Protein AF-A0A176W2P4-F1 (afdb_monomer_lite)

InterPro domains:
  IPR004299 Membrane bound O-acyl transferase, MBOAT [PF03062] (161-282)
  IPR004299 Membrane bound O-acyl transferase, MBOAT [PF03062] (295-412)
  IPR051085 Membrane-bound O-acyltransferase [PTHR13285] (292-461)

Organism: NCBI:txid1480154

Structure (mmCIF, N/CA/C/O backbone):
data_AF-A0A176W2P4-F1
#
_entry.id   AF-A0A176W2P4-F1
#
loop_
_atom_site.group_PDB
_atom_site.id
_atom_site.type_symbol
_atom_site.label_atom_id
_atom_site.label_alt_id
_atom_site.label_comp_id
_atom_site.label_asym_id
_atom_site.label_entity_id
_atom_site.label_seq_id
_atom_site.pdbx_PDB_ins_code
_atom_site.Cartn_x
_atom_site.Cartn_y
_atom_site.Cartn_z
_atom_site.occupancy
_atom_site.B_iso_or_equiv
_atom_site.auth_seq_id
_atom_site.auth_comp_id
_atom_site.auth_asym_id
_atom_site.auth_atom_id
_atom_site.pdbx_PDB_model_num
ATOM 1 N N . MET A 1 1 ? 26.921 15.532 41.189 1.00 35.12 1 MET A N 1
ATOM 2 C CA . MET A 1 1 ? 28.239 15.003 40.763 1.00 35.12 1 MET A CA 1
ATOM 3 C C . MET A 1 1 ? 28.063 13.540 40.382 1.00 35.12 1 MET A C 1
ATOM 5 O O . MET A 1 1 ? 27.242 12.893 41.013 1.00 35.12 1 MET A O 1
ATOM 9 N N . ALA A 1 2 ? 28.799 13.075 39.365 1.00 27.41 2 ALA A N 1
ATOM 10 C CA . ALA A 1 2 ? 28.605 11.855 38.557 1.00 27.41 2 ALA A CA 1
ATOM 11 C C . ALA A 1 2 ? 27.660 12.013 37.341 1.00 27.41 2 ALA A C 1
ATOM 13 O O . ALA A 1 2 ? 26.643 11.342 37.205 1.00 27.41 2 ALA A O 1
ATOM 14 N N . SER A 1 3 ? 28.038 12.923 36.438 1.00 23.81 3 SER A N 1
ATOM 15 C CA . SER A 1 3 ? 27.604 12.970 35.038 1.00 23.81 3 SER A CA 1
ATOM 16 C C . SER A 1 3 ? 28.217 11.798 34.262 1.00 23.81 3 SER A C 1
ATOM 18 O O . SER A 1 3 ? 29.439 11.726 34.112 1.00 23.81 3 SER A O 1
ATOM 20 N N . SER A 1 4 ? 27.386 10.884 33.767 1.00 24.31 4 SER A N 1
ATOM 21 C CA . SER A 1 4 ? 27.789 9.911 32.750 1.00 24.31 4 SER A CA 1
ATOM 22 C C . SER A 1 4 ? 27.979 10.636 31.408 1.00 24.31 4 SER A C 1
ATOM 24 O O . SER A 1 4 ? 27.216 11.554 31.100 1.00 24.31 4 SER A O 1
ATOM 26 N N . PRO A 1 5 ? 29.009 10.300 30.612 1.00 26.23 5 PRO A N 1
ATOM 27 C CA . PRO A 1 5 ? 29.251 10.992 29.359 1.00 26.23 5 PRO A CA 1
ATOM 28 C C . PRO A 1 5 ? 28.197 10.550 28.345 1.00 26.23 5 PRO A C 1
ATOM 30 O O . PRO A 1 5 ? 28.137 9.378 27.968 1.00 26.23 5 PRO A O 1
ATOM 33 N N . GLU A 1 6 ? 27.381 11.497 27.882 1.00 25.22 6 GLU A N 1
ATOM 34 C CA . GLU A 1 6 ? 26.641 11.358 26.634 1.00 25.22 6 GLU A CA 1
ATOM 35 C C . GLU A 1 6 ? 27.649 11.026 25.530 1.00 25.22 6 GLU A C 1
ATOM 37 O O . GLU A 1 6 ? 28.357 11.888 25.003 1.00 25.22 6 GLU A O 1
ATOM 42 N N . SER A 1 7 ? 27.748 9.744 25.176 1.00 24.14 7 SER A N 1
ATOM 43 C CA . SER A 1 7 ? 28.395 9.350 23.939 1.00 24.14 7 SER A CA 1
ATOM 44 C C . SER A 1 7 ? 27.537 9.920 22.816 1.00 24.14 7 SER A C 1
ATOM 46 O O . SER A 1 7 ? 26.504 9.351 22.457 1.00 24.14 7 SER A O 1
ATOM 48 N N . SER A 1 8 ? 27.950 11.071 22.297 1.00 25.27 8 SER A N 1
ATOM 49 C CA . SER A 1 8 ? 27.458 11.646 21.056 1.00 25.27 8 SER A CA 1
ATOM 50 C C . SER A 1 8 ? 27.672 10.625 19.939 1.00 25.27 8 SER A C 1
ATOM 52 O O . SER A 1 8 ? 28.699 10.580 19.261 1.00 25.27 8 SER A O 1
ATOM 54 N N . VAL A 1 9 ? 26.688 9.746 19.750 1.00 27.91 9 VAL A N 1
ATOM 55 C CA . VAL A 1 9 ? 26.593 8.913 18.559 1.00 27.91 9 VAL A CA 1
ATOM 56 C C . VAL A 1 9 ? 26.354 9.890 17.418 1.00 27.91 9 VAL A C 1
ATOM 58 O O . VAL A 1 9 ? 25.218 10.261 17.125 1.00 27.91 9 VAL A O 1
ATOM 61 N N . LYS A 1 10 ? 27.446 10.357 16.798 1.00 26.05 10 LYS A N 1
ATOM 62 C CA . LYS A 1 10 ? 27.410 11.029 15.502 1.00 26.05 10 LYS A CA 1
ATOM 63 C C . LYS A 1 10 ? 26.541 10.158 14.602 1.00 26.05 10 LYS A C 1
ATOM 65 O O . LYS A 1 10 ? 26.932 9.046 14.240 1.00 26.05 10 LYS A O 1
ATOM 70 N N . LYS A 1 11 ? 25.332 10.640 14.289 1.00 25.70 11 LYS A N 1
ATOM 71 C CA . LYS A 1 11 ? 24.493 10.053 13.241 1.00 25.70 11 LYS A CA 1
ATOM 72 C C . LYS A 1 11 ? 25.398 9.891 12.019 1.00 25.70 11 LYS A C 1
ATOM 74 O O . LYS A 1 11 ? 26.124 10.837 11.714 1.00 25.70 11 LYS A O 1
ATOM 79 N N . PRO A 1 12 ? 25.407 8.731 11.345 1.00 25.88 12 PRO A N 1
ATOM 80 C CA . PRO A 1 12 ? 26.245 8.551 10.175 1.00 25.88 12 PRO A CA 1
ATOM 81 C C . PRO A 1 12 ? 25.775 9.553 9.122 1.00 25.88 12 PRO A C 1
ATOM 83 O O . PRO A 1 12 ? 24.742 9.362 8.480 1.00 25.88 12 PRO A O 1
ATOM 86 N N . THR A 1 13 ? 26.511 10.652 8.985 1.00 32.31 13 THR A N 1
ATOM 87 C CA . THR A 1 13 ? 26.477 11.500 7.806 1.00 32.31 13 THR A CA 1
ATOM 88 C C . THR A 1 13 ? 26.921 10.600 6.668 1.00 32.31 13 THR A C 1
ATOM 90 O O . THR A 1 13 ? 28.104 10.289 6.540 1.00 32.31 13 THR A O 1
ATOM 93 N N . ILE A 1 14 ? 25.950 10.098 5.898 1.00 38.62 14 ILE A N 1
ATOM 94 C CA . ILE A 1 14 ? 26.234 9.547 4.574 1.00 38.62 14 ILE A CA 1
ATOM 95 C C . ILE A 1 14 ? 27.033 10.631 3.871 1.00 38.62 14 ILE A C 1
ATOM 97 O O . ILE A 1 14 ? 26.607 11.789 3.881 1.00 38.62 14 ILE A O 1
ATOM 101 N N . GLY A 1 15 ? 28.233 10.267 3.418 1.00 36.72 15 GLY A N 1
ATOM 102 C CA . GLY A 1 15 ? 29.214 11.218 2.935 1.00 36.72 15 GLY A CA 1
ATOM 103 C C . GLY A 1 15 ? 28.552 12.186 1.972 1.00 36.72 15 GLY A C 1
ATOM 104 O O . GLY A 1 15 ? 27.951 11.773 0.984 1.00 36.72 15 GLY A O 1
ATOM 105 N N . SER A 1 16 ? 28.654 13.478 2.270 1.00 40.56 16 SER A N 1
ATOM 106 C CA . SER A 1 16 ? 28.601 14.499 1.240 1.00 40.56 16 SER A CA 1
ATOM 107 C C . SER A 1 16 ? 29.731 14.164 0.275 1.00 40.56 16 SER A C 1
ATOM 109 O O . SER A 1 16 ? 30.881 14.532 0.520 1.00 40.56 16 SER A O 1
ATOM 111 N N . GLY A 1 17 ? 29.420 13.354 -0.738 1.00 39.75 17 GLY A N 1
ATOM 112 C CA . GLY A 1 17 ? 30.364 12.967 -1.766 1.00 39.75 17 GLY A CA 1
ATOM 113 C C . GLY A 1 17 ? 31.026 14.230 -2.286 1.00 39.75 17 GLY A C 1
ATOM 114 O O . GLY A 1 17 ? 30.353 15.179 -2.689 1.00 39.75 17 GLY A O 1
ATOM 115 N N . THR A 1 18 ? 32.347 14.247 -2.207 1.00 39.72 18 THR A N 1
ATOM 116 C CA . THR A 1 18 ? 33.260 15.318 -2.602 1.00 39.72 18 THR A CA 1
ATOM 117 C C . THR A 1 18 ? 33.323 15.479 -4.125 1.00 39.72 18 THR A C 1
ATOM 119 O O . THR A 1 18 ? 34.397 15.611 -4.702 1.00 39.72 18 THR A O 1
ATOM 122 N N . GLY A 1 19 ? 32.175 15.456 -4.803 1.00 46.03 19 GLY A N 1
ATOM 123 C CA . GLY A 1 19 ? 32.038 15.996 -6.147 1.00 46.03 19 GLY A CA 1
ATOM 124 C C . GLY A 1 19 ? 31.841 17.501 -6.024 1.00 46.03 19 GLY A C 1
ATOM 125 O O . GLY A 1 19 ? 31.004 17.947 -5.236 1.00 46.03 19 GLY A O 1
ATOM 126 N N . SER A 1 20 ? 32.611 18.299 -6.769 1.00 51.91 20 SER A N 1
ATOM 127 C CA . SER A 1 20 ? 32.372 19.745 -6.835 1.00 51.91 20 SER A CA 1
ATOM 128 C C . SER A 1 20 ? 30.880 19.993 -7.109 1.00 51.91 20 SER A C 1
ATOM 130 O O . SER A 1 20 ? 30.246 19.243 -7.856 1.00 51.91 20 SER A O 1
ATOM 132 N N . GLY A 1 21 ? 30.284 21.027 -6.504 1.00 65.06 21 GLY A N 1
ATOM 133 C CA . GLY A 1 21 ? 28.847 21.308 -6.658 1.00 65.06 21 GLY A CA 1
ATOM 134 C C . GLY A 1 21 ? 28.387 21.443 -8.120 1.00 65.06 21 GLY A C 1
ATOM 135 O O . GLY A 1 21 ? 27.195 21.355 -8.399 1.00 65.06 21 GLY A O 1
ATOM 136 N N . VAL A 1 22 ? 29.332 21.613 -9.049 1.00 69.38 22 VAL A N 1
ATOM 137 C CA . VAL A 1 22 ? 29.141 21.587 -10.500 1.00 69.38 22 VAL A CA 1
ATOM 138 C C . VAL A 1 22 ? 28.851 20.173 -11.012 1.00 69.38 22 VAL A C 1
ATOM 140 O O . VAL A 1 22 ? 27.825 19.981 -11.656 1.00 69.38 22 VAL A O 1
ATOM 143 N N . TRP A 1 23 ? 29.672 19.169 -10.681 1.00 70.81 23 TRP A N 1
ATOM 144 C CA . TRP A 1 23 ? 29.472 17.783 -11.135 1.00 70.81 23 TRP A CA 1
ATOM 145 C C . TRP A 1 23 ? 28.126 17.217 -10.695 1.00 70.81 23 TRP A C 1
ATOM 147 O O . TRP A 1 23 ? 27.410 16.627 -11.498 1.00 70.81 23 TRP A O 1
ATOM 157 N N . ARG A 1 24 ? 27.724 17.501 -9.454 1.00 78.25 24 ARG A N 1
ATOM 158 C CA . ARG A 1 24 ? 26.421 17.076 -8.930 1.00 78.25 24 ARG A CA 1
ATOM 159 C C . ARG A 1 24 ? 25.246 17.726 -9.669 1.00 78.25 24 ARG A C 1
ATOM 161 O O . ARG A 1 24 ? 24.223 17.085 -9.875 1.00 78.25 24 ARG A O 1
ATOM 168 N N . LYS A 1 25 ? 25.375 18.995 -10.077 1.00 82.44 25 LYS A N 1
ATOM 169 C CA . LYS A 1 25 ? 24.354 19.691 -10.880 1.00 82.44 25 LYS A CA 1
ATOM 170 C C . LYS A 1 25 ? 24.280 19.144 -12.302 1.00 82.44 25 LYS A C 1
ATOM 172 O O . LYS A 1 25 ? 23.176 18.987 -12.818 1.00 82.44 25 LYS A O 1
ATOM 177 N N . VAL A 1 26 ? 25.427 18.841 -12.913 1.00 85.31 26 VAL A N 1
ATOM 178 C CA . VAL A 1 26 ? 25.499 18.233 -14.250 1.00 85.31 26 VAL A CA 1
ATOM 179 C C . VAL A 1 26 ? 24.845 16.856 -14.228 1.00 85.31 26 VAL A C 1
ATOM 181 O O . VAL A 1 26 ? 23.947 16.593 -15.018 1.00 85.31 26 VAL A O 1
ATOM 184 N N . GLU A 1 27 ? 25.217 16.016 -13.267 1.00 86.62 27 GLU A N 1
ATOM 185 C CA . GLU A 1 27 ? 24.633 14.691 -13.080 1.00 86.62 27 GLU A CA 1
ATOM 186 C C . GLU A 1 27 ? 23.117 14.755 -12.869 1.00 86.62 27 GLU A C 1
ATOM 188 O O . GLU A 1 27 ? 22.366 14.073 -13.561 1.00 86.62 27 GLU A O 1
ATOM 193 N N . LEU A 1 28 ? 22.645 15.624 -11.970 1.00 86.69 28 LEU A N 1
ATOM 194 C CA . LEU A 1 28 ? 21.216 15.784 -11.709 1.00 86.69 28 LEU A CA 1
ATOM 195 C C . LEU A 1 28 ? 20.455 16.257 -12.955 1.00 86.69 28 LEU A C 1
ATOM 197 O O . LEU A 1 28 ? 19.360 15.768 -13.226 1.00 86.69 28 LEU A O 1
ATOM 201 N N . THR A 1 29 ? 21.051 17.165 -13.733 1.00 89.00 29 THR A N 1
ATOM 202 C CA . THR A 1 29 ? 20.499 17.604 -15.022 1.00 89.00 29 THR A CA 1
ATOM 203 C C . THR A 1 29 ? 20.369 16.423 -15.976 1.00 89.00 29 THR A C 1
ATOM 205 O O . THR A 1 29 ? 19.282 16.190 -16.486 1.00 89.00 29 THR A O 1
ATOM 208 N N . VAL A 1 30 ? 21.425 15.621 -16.150 1.00 90.12 30 VAL A N 1
ATOM 209 C CA . VAL A 1 30 ? 21.400 14.434 -17.021 1.00 90.12 30 VAL A CA 1
ATOM 210 C C . VAL A 1 30 ? 20.327 13.436 -16.577 1.00 90.12 30 VAL A C 1
ATOM 212 O O . VAL A 1 30 ? 19.571 12.943 -17.412 1.00 90.12 30 VAL A O 1
ATOM 215 N N . LEU A 1 31 ? 20.210 13.170 -15.272 1.00 90.12 31 LEU A N 1
ATOM 216 C CA . LEU A 1 31 ? 19.208 12.248 -14.729 1.00 90.12 31 LEU A CA 1
ATOM 217 C C . LEU A 1 31 ? 17.778 12.746 -14.972 1.00 90.12 31 LEU A C 1
ATOM 219 O O . LEU A 1 31 ? 16.931 11.968 -15.409 1.00 90.12 31 LEU A O 1
ATOM 223 N N . PHE A 1 32 ? 17.497 14.030 -14.725 1.00 89.69 32 PHE A N 1
ATOM 224 C CA . PHE A 1 32 ? 16.170 14.599 -14.975 1.00 89.69 32 PHE A CA 1
ATOM 225 C C . PHE A 1 32 ? 15.856 14.733 -16.463 1.00 89.69 32 PHE A C 1
ATOM 227 O O . PHE A 1 32 ? 14.714 14.498 -16.849 1.00 89.69 32 PHE A O 1
ATOM 234 N N . THR A 1 33 ? 16.843 15.049 -17.303 1.00 91.44 33 THR A N 1
ATOM 235 C CA . THR A 1 33 ? 16.679 15.038 -18.760 1.00 91.44 33 THR A CA 1
ATOM 236 C C . THR A 1 33 ? 16.341 13.632 -19.240 1.00 91.44 33 THR A C 1
ATOM 238 O O . THR A 1 33 ? 15.350 13.468 -19.945 1.00 91.44 33 THR A O 1
ATOM 241 N N . TYR A 1 34 ? 17.076 12.605 -18.797 1.00 91.69 34 TYR A N 1
ATOM 242 C CA . TYR A 1 34 ? 16.745 11.214 -19.110 1.00 91.69 34 TYR A CA 1
ATOM 243 C C . TYR A 1 34 ? 15.337 10.852 -18.629 1.00 91.69 34 TYR A C 1
ATOM 245 O O . TYR A 1 34 ? 14.550 10.327 -19.410 1.00 91.69 34 TYR A O 1
ATOM 253 N N . ALA A 1 35 ? 14.989 11.157 -17.374 1.00 87.12 35 ALA A N 1
ATOM 254 C CA . ALA A 1 35 ? 13.671 10.850 -16.821 1.00 87.12 35 ALA A CA 1
ATOM 255 C C . ALA A 1 35 ? 12.543 11.562 -17.587 1.00 87.12 35 ALA A C 1
ATOM 257 O O . ALA A 1 35 ? 11.514 10.950 -17.863 1.00 87.12 35 ALA A O 1
ATOM 258 N N . GLY A 1 36 ? 12.748 12.822 -17.980 1.00 88.12 36 GLY A N 1
ATOM 259 C CA . GLY A 1 36 ? 11.816 13.588 -18.805 1.00 88.12 36 GLY A CA 1
ATOM 260 C C . GLY A 1 36 ? 11.653 12.997 -20.205 1.00 88.12 36 GLY A C 1
ATOM 261 O O . GLY A 1 36 ? 10.527 12.768 -20.641 1.00 88.12 36 GLY A O 1
ATOM 262 N N . CYS A 1 37 ? 12.757 12.676 -20.887 1.00 90.94 37 CYS A N 1
ATOM 263 C CA . CYS A 1 37 ? 12.735 12.012 -22.193 1.00 90.94 37 CYS A CA 1
ATOM 264 C C . CYS A 1 37 ? 12.074 10.630 -22.121 1.00 90.94 37 CYS A C 1
ATOM 266 O O . CYS A 1 37 ? 11.277 10.279 -22.991 1.00 90.94 37 CYS A O 1
ATOM 268 N N . PHE A 1 38 ? 12.367 9.858 -21.074 1.00 87.06 38 PHE A N 1
ATOM 269 C CA . PHE A 1 38 ? 11.763 8.555 -20.825 1.00 87.06 38 PHE A CA 1
ATOM 270 C C . PHE A 1 38 ? 10.252 8.686 -20.612 1.00 87.06 38 PHE A C 1
ATOM 272 O O . PHE A 1 38 ? 9.490 8.042 -21.324 1.00 87.06 38 PHE A O 1
ATOM 279 N N . LEU A 1 39 ? 9.802 9.570 -19.715 1.00 85.75 39 LEU A N 1
ATOM 280 C CA . LEU A 1 39 ? 8.375 9.814 -19.473 1.00 85.75 39 LEU A CA 1
ATOM 281 C C . LEU A 1 39 ? 7.652 10.295 -20.736 1.00 85.75 39 LEU A C 1
ATOM 283 O O . LEU A 1 39 ? 6.567 9.803 -21.037 1.00 85.75 39 LEU A O 1
ATOM 287 N N . ALA A 1 40 ? 8.257 11.201 -21.506 1.00 88.94 40 ALA A N 1
ATOM 288 C CA . ALA A 1 40 ? 7.701 11.653 -22.778 1.00 88.94 40 ALA A CA 1
ATOM 289 C C . ALA A 1 40 ? 7.574 10.498 -23.784 1.00 88.94 40 ALA A C 1
ATOM 291 O O . ALA A 1 40 ? 6.535 10.356 -24.425 1.00 88.94 40 ALA A O 1
ATOM 292 N N . THR A 1 41 ? 8.589 9.634 -23.874 1.00 88.38 41 THR A N 1
ATOM 293 C CA . THR A 1 41 ? 8.575 8.444 -24.741 1.00 88.38 41 THR A CA 1
ATOM 294 C C . THR A 1 41 ? 7.487 7.462 -24.313 1.00 88.38 41 THR A C 1
ATOM 296 O O . THR A 1 41 ? 6.711 7.008 -25.152 1.00 88.38 41 THR A O 1
ATOM 299 N N . VAL A 1 42 ? 7.390 7.173 -23.011 1.00 85.94 42 VAL A N 1
ATOM 300 C CA . VAL A 1 42 ? 6.358 6.310 -22.419 1.00 85.94 42 VAL A CA 1
ATOM 301 C C . VAL A 1 42 ? 4.975 6.851 -22.760 1.00 85.94 42 VAL A C 1
ATOM 303 O O . VAL A 1 42 ? 4.162 6.111 -23.309 1.00 85.94 42 VAL A O 1
ATOM 306 N N . LEU A 1 43 ? 4.708 8.134 -22.504 1.00 87.44 43 LEU A N 1
ATOM 307 C CA . LEU A 1 43 ? 3.409 8.751 -22.774 1.00 87.44 43 LEU A CA 1
ATOM 308 C C . LEU A 1 43 ? 3.083 8.757 -24.269 1.00 87.44 43 LEU A C 1
ATOM 310 O O . LEU A 1 43 ? 2.003 8.320 -24.659 1.00 87.44 43 LEU A O 1
ATOM 314 N N . PHE A 1 44 ? 4.016 9.193 -25.117 1.00 90.31 44 PHE A N 1
ATOM 315 C CA . PHE A 1 44 ? 3.805 9.249 -26.562 1.00 90.31 44 PHE A CA 1
ATOM 316 C C . PHE A 1 44 ? 3.517 7.863 -27.143 1.00 90.31 44 PHE A C 1
ATOM 318 O O . PHE A 1 44 ? 2.540 7.675 -27.869 1.00 90.31 44 PHE A O 1
ATOM 325 N N . LYS A 1 45 ? 4.322 6.864 -26.769 1.00 88.31 45 LYS A N 1
ATOM 326 C CA . LYS A 1 45 ? 4.147 5.491 -27.239 1.00 88.31 45 LYS A CA 1
ATOM 327 C C . LYS A 1 45 ? 2.854 4.875 -26.702 1.00 88.31 45 LYS A C 1
ATOM 329 O O . LYS A 1 45 ? 2.141 4.237 -27.470 1.00 88.31 45 LYS A O 1
ATOM 334 N N . SER A 1 46 ? 2.503 5.130 -25.439 1.00 88.19 46 SER A N 1
ATOM 335 C CA . SER A 1 46 ? 1.234 4.682 -24.838 1.00 88.19 46 SER A CA 1
ATOM 336 C C . SER A 1 46 ? 0.023 5.239 -25.580 1.00 88.19 46 SER A C 1
ATOM 338 O O . SER A 1 46 ? -0.895 4.489 -25.912 1.00 88.19 46 SER A O 1
ATOM 340 N N . MET A 1 47 ? 0.035 6.539 -25.885 1.00 90.00 47 MET A N 1
ATOM 341 C CA . MET A 1 47 ? -1.033 7.199 -26.638 1.00 90.00 47 MET A CA 1
ATOM 342 C C . MET A 1 47 ? -1.107 6.701 -28.081 1.00 90.00 47 MET A C 1
ATOM 344 O O . MET A 1 47 ? -2.205 6.495 -28.600 1.00 90.00 47 MET A O 1
ATOM 348 N N . SER A 1 48 ? 0.045 6.472 -28.720 1.00 90.44 48 SER A N 1
ATOM 349 C CA . SER A 1 48 ? 0.122 5.916 -30.073 1.00 90.44 48 SER A CA 1
ATOM 350 C C . SER A 1 48 ? -0.496 4.521 -30.133 1.00 90.44 48 SER A C 1
ATOM 352 O O . SER A 1 48 ? -1.371 4.291 -30.961 1.00 90.44 48 SER A O 1
ATOM 354 N N . VAL A 1 49 ? -0.095 3.615 -29.233 1.00 88.50 49 VAL A N 1
ATOM 355 C CA . VAL A 1 49 ? -0.645 2.251 -29.160 1.00 88.50 49 VAL A CA 1
ATOM 356 C C . VAL A 1 49 ? -2.143 2.306 -28.857 1.00 88.50 49 VAL A C 1
ATOM 358 O O . VAL A 1 49 ? -2.940 1.681 -29.547 1.00 88.50 49 VAL A O 1
ATOM 361 N N . SER A 1 50 ? -2.556 3.114 -27.881 1.00 89.12 50 SER A N 1
ATOM 362 C CA . SER A 1 50 ? -3.973 3.246 -27.514 1.00 89.12 50 SER A CA 1
ATOM 363 C C . SER A 1 50 ? -4.829 3.750 -28.680 1.00 89.12 50 SER A C 1
ATOM 365 O O . SER A 1 50 ? -5.919 3.238 -28.910 1.00 89.12 50 SER A O 1
ATOM 367 N N . THR A 1 51 ? -4.326 4.714 -29.454 1.00 88.50 51 THR A N 1
ATOM 368 C CA . THR A 1 51 ? -5.030 5.265 -30.624 1.00 88.50 51 THR A CA 1
ATOM 369 C C . THR A 1 51 ? -5.063 4.275 -31.790 1.00 88.50 51 THR A C 1
ATOM 371 O O . THR A 1 51 ? -6.077 4.165 -32.474 1.00 88.50 51 THR A O 1
ATOM 374 N N . GLU A 1 52 ? -3.991 3.510 -31.999 1.00 88.06 52 GLU A N 1
ATOM 375 C CA . GLU A 1 52 ? -3.948 2.463 -33.022 1.00 88.06 52 GLU A CA 1
ATOM 376 C C . GLU A 1 52 ? -4.996 1.374 -32.756 1.00 88.06 52 GLU A C 1
ATOM 378 O O . GLU A 1 52 ? -5.731 0.980 -33.665 1.00 88.06 52 GLU A O 1
ATOM 383 N N . TYR A 1 53 ? -5.099 0.912 -31.508 1.00 85.88 53 TYR A N 1
ATOM 384 C CA . TYR A 1 53 ? -6.052 -0.131 -31.126 1.00 85.88 53 TYR A CA 1
ATOM 385 C C . TYR A 1 53 ? -7.493 0.375 -30.964 1.00 85.88 53 TYR A C 1
ATOM 387 O O . TYR A 1 53 ? -8.422 -0.420 -31.077 1.00 85.88 53 TYR A O 1
ATOM 395 N N . ASP A 1 54 ? -7.703 1.677 -30.768 1.00 83.88 54 ASP A N 1
ATOM 396 C CA . ASP A 1 54 ? -9.040 2.287 -30.801 1.00 83.88 54 ASP A CA 1
ATOM 397 C C . ASP A 1 54 ? -9.562 2.534 -32.222 1.00 83.88 54 ASP A C 1
ATOM 399 O O . ASP A 1 54 ? -10.770 2.684 -32.422 1.00 83.88 54 ASP A O 1
ATOM 403 N N . SER A 1 55 ? -8.677 2.532 -33.227 1.00 82.44 55 SER A N 1
ATOM 404 C CA . SER A 1 55 ? -9.079 2.644 -34.629 1.00 82.44 55 SER A CA 1
ATOM 405 C C . SER A 1 55 ? -10.107 1.568 -34.999 1.00 82.44 55 SER A C 1
ATOM 407 O O . SER A 1 55 ? -10.031 0.429 -34.540 1.00 82.44 55 SER A O 1
ATOM 409 N N . VAL A 1 56 ? -11.062 1.908 -35.870 1.00 72.69 56 VAL A N 1
ATOM 410 C CA . VAL A 1 56 ? -12.219 1.053 -36.218 1.00 72.69 56 VAL A CA 1
ATOM 411 C C . VAL A 1 56 ? -11.812 -0.375 -36.604 1.00 72.69 56 VAL A C 1
ATOM 413 O O . VAL A 1 56 ? -12.494 -1.328 -36.240 1.00 72.69 56 VAL A O 1
ATOM 416 N N . SER A 1 57 ? -10.666 -0.536 -37.270 1.00 66.12 57 SER A N 1
ATOM 417 C CA . SER A 1 57 ? -10.133 -1.844 -37.676 1.00 66.12 57 SER A CA 1
ATOM 418 C C . SER A 1 57 ? -9.761 -2.775 -36.509 1.00 66.12 57 SER A C 1
ATOM 420 O O . SER A 1 57 ? -9.840 -3.994 -36.649 1.00 66.12 57 SER A O 1
ATOM 422 N N . LYS A 1 58 ? -9.372 -2.216 -35.356 1.00 73.62 58 LYS A N 1
ATOM 423 C CA . LYS A 1 58 ? -8.911 -2.942 -34.160 1.00 73.62 58 LYS A CA 1
ATOM 424 C C . LYS A 1 58 ? -9.792 -2.703 -32.931 1.00 73.62 58 LYS A C 1
ATOM 426 O O . LYS A 1 58 ? -9.583 -3.352 -31.912 1.00 73.62 58 LYS A O 1
ATOM 431 N N . ALA A 1 59 ? -10.821 -1.861 -33.034 1.00 67.19 59 ALA A N 1
ATOM 432 C CA . ALA A 1 59 ? -11.694 -1.480 -31.923 1.00 67.19 59 ALA A CA 1
ATOM 433 C C . ALA A 1 59 ? -12.375 -2.674 -31.225 1.00 67.19 59 ALA A C 1
ATOM 435 O O . ALA A 1 59 ? -12.643 -2.610 -30.029 1.00 67.19 59 ALA A O 1
ATOM 436 N N . GLY A 1 60 ? -12.623 -3.777 -31.943 1.00 75.12 60 GLY A N 1
ATOM 437 C CA . GLY A 1 60 ? -13.167 -5.013 -31.365 1.00 75.12 60 GLY A CA 1
ATOM 438 C C . GLY A 1 60 ? -12.180 -5.808 -30.498 1.00 75.12 60 GLY A C 1
ATOM 439 O O . GLY A 1 60 ? -12.577 -6.791 -29.882 1.00 75.12 60 GLY A O 1
ATOM 440 N N . TRP A 1 61 ? -10.901 -5.421 -30.459 1.00 81.31 61 TRP A N 1
ATOM 441 C CA . TRP A 1 61 ? -9.855 -6.121 -29.707 1.00 81.31 61 TRP A CA 1
ATOM 442 C C . TRP A 1 61 ? -9.691 -5.589 -28.283 1.00 81.31 61 TRP A C 1
ATOM 444 O O . TRP A 1 61 ? -8.976 -6.207 -27.503 1.00 81.31 61 TRP A O 1
ATOM 454 N N . LEU A 1 62 ? -10.306 -4.450 -27.946 1.00 85.62 62 LEU A N 1
ATOM 455 C CA . LEU A 1 62 ? -10.196 -3.817 -26.634 1.00 85.62 62 LEU A CA 1
ATOM 456 C C . LEU A 1 62 ? -11.497 -3.973 -25.843 1.00 85.62 62 LEU A C 1
ATOM 458 O O . LEU A 1 62 ? -12.548 -3.453 -26.215 1.00 85.62 62 LEU A O 1
ATOM 462 N N . TRP A 1 63 ? -11.419 -4.675 -24.719 1.00 84.19 63 TRP A N 1
ATOM 463 C CA . TRP A 1 63 ? -12.521 -4.863 -23.786 1.00 84.19 63 TRP A CA 1
ATOM 464 C C . TRP A 1 63 ? -12.562 -3.749 -22.737 1.00 84.19 63 TRP A C 1
ATOM 466 O O . TRP A 1 63 ? -11.526 -3.212 -22.359 1.00 84.19 63 TRP A O 1
ATOM 476 N N . GLY A 1 64 ? -13.753 -3.404 -22.240 1.00 84.75 64 GLY A N 1
ATOM 477 C CA . GLY A 1 64 ? -13.917 -2.479 -21.107 1.00 84.75 64 GLY A CA 1
ATOM 478 C C . GLY A 1 64 ? -13.853 -0.978 -21.430 1.00 84.75 64 GLY A C 1
ATOM 479 O O . GLY A 1 64 ? -14.047 -0.162 -20.524 1.00 84.75 64 GLY A O 1
ATOM 480 N N . LEU A 1 65 ? -13.666 -0.600 -22.699 1.00 89.25 65 LEU A N 1
ATOM 481 C CA . LEU A 1 65 ? -13.773 0.792 -23.146 1.00 89.25 65 LEU A CA 1
ATOM 482 C C . LEU A 1 65 ? -15.236 1.256 -23.186 1.00 89.25 65 LEU A C 1
ATOM 484 O O . LEU A 1 65 ? -16.120 0.539 -23.657 1.00 89.25 65 LEU A O 1
ATOM 488 N N . LYS A 1 66 ? -15.494 2.483 -22.728 1.00 88.62 66 LYS A N 1
ATOM 489 C CA . LYS A 1 66 ? -16.812 3.136 -22.820 1.00 88.62 66 LYS A CA 1
ATOM 490 C C . LYS A 1 66 ? -16.690 4.535 -23.403 1.00 88.62 66 LYS A C 1
ATOM 492 O O . LYS A 1 66 ? -15.601 5.100 -23.424 1.00 88.62 66 LYS A O 1
ATOM 497 N N . GLN A 1 67 ? -17.809 5.103 -23.851 1.00 90.12 67 GLN A N 1
ATOM 498 C CA . GLN A 1 67 ? -17.827 6.484 -24.319 1.00 90.12 67 GLN A CA 1
ATOM 499 C C . GLN A 1 67 ? -17.426 7.429 -23.179 1.00 90.12 67 GLN A C 1
ATOM 501 O O . GLN A 1 67 ? -18.059 7.436 -22.121 1.00 90.12 67 GLN A O 1
ATOM 506 N N . GLY A 1 68 ? -16.343 8.175 -23.396 1.00 87.88 68 GLY A N 1
ATOM 507 C CA . GLY A 1 68 ? -15.837 9.184 -22.477 1.00 87.88 68 GLY A CA 1
ATOM 508 C C . GLY A 1 68 ? -16.390 10.570 -22.798 1.00 87.88 68 GLY A C 1
ATOM 509 O O . GLY A 1 68 ? -17.109 10.769 -23.780 1.00 87.88 68 GLY A O 1
ATOM 510 N N . TRP A 1 69 ? -16.048 11.535 -21.949 1.00 88.81 69 TRP A N 1
ATOM 511 C CA . TRP A 1 69 ? -16.506 12.925 -22.058 1.00 88.81 69 TRP A CA 1
ATOM 512 C C . TRP A 1 69 ? -15.396 13.879 -22.522 1.00 88.81 69 TRP A C 1
ATOM 514 O O . TRP A 1 69 ? -15.678 15.004 -22.928 1.00 88.81 69 TRP A O 1
ATOM 524 N N . ILE A 1 70 ? -14.133 13.438 -22.502 1.00 89.62 70 ILE A N 1
ATOM 525 C CA . ILE A 1 70 ? -12.989 14.240 -22.944 1.00 89.62 70 ILE A CA 1
ATOM 526 C C . ILE A 1 70 ? -12.768 14.032 -24.444 1.00 89.62 70 ILE A C 1
ATOM 528 O O . ILE A 1 70 ? -12.441 12.931 -24.883 1.00 89.62 70 ILE A O 1
ATOM 532 N N . MET A 1 71 ? -12.905 15.107 -25.229 1.00 85.88 71 MET A N 1
ATOM 533 C CA . MET A 1 71 ? -12.564 15.155 -26.665 1.00 85.88 71 MET A CA 1
ATOM 534 C C . MET A 1 71 ? -13.188 14.020 -27.503 1.00 85.88 71 MET A C 1
ATOM 536 O O . MET A 1 71 ? -12.561 13.526 -28.437 1.00 85.88 71 MET A O 1
ATOM 540 N N . ASN A 1 72 ? -14.398 13.569 -27.150 1.00 83.94 72 ASN A N 1
ATOM 541 C CA . ASN A 1 72 ? -15.080 12.412 -27.753 1.00 83.94 72 ASN A CA 1
ATOM 542 C C . ASN A 1 72 ? -14.272 11.098 -27.751 1.00 83.94 72 ASN A C 1
ATOM 544 O O . ASN A 1 72 ? -14.643 10.153 -28.449 1.00 83.94 72 ASN A O 1
ATOM 548 N N . ARG A 1 73 ? -13.197 11.002 -26.959 1.00 87.31 73 ARG A N 1
ATOM 549 C CA . ARG A 1 73 ? -12.420 9.770 -26.805 1.00 87.31 73 ARG A CA 1
ATOM 550 C C . ARG A 1 73 ? -13.143 8.793 -25.889 1.00 87.31 73 ARG A C 1
ATOM 552 O O . ARG A 1 73 ? -13.867 9.188 -24.972 1.00 87.31 73 ARG A O 1
ATOM 559 N N . LYS A 1 74 ? -12.895 7.502 -26.098 1.00 90.62 74 LYS A N 1
ATOM 560 C CA . LYS A 1 74 ? -13.297 6.472 -25.139 1.00 90.62 74 LYS A CA 1
ATOM 561 C C . LYS A 1 74 ? -12.449 6.563 -23.874 1.00 90.62 74 LYS A C 1
ATOM 563 O O . LYS A 1 74 ? -11.303 7.011 -23.916 1.00 90.62 74 LYS A O 1
ATOM 568 N N . VAL A 1 75 ? -13.020 6.109 -22.767 1.00 90.88 75 VAL A N 1
ATOM 569 C CA . VAL A 1 75 ? -12.361 5.985 -21.467 1.00 90.88 75 VAL A CA 1
ATOM 570 C C . VAL A 1 75 ? -12.146 4.511 -21.131 1.00 90.88 75 VAL A C 1
ATOM 572 O O . VAL A 1 75 ? -13.049 3.686 -21.305 1.00 90.88 75 VAL A O 1
ATOM 575 N N . ASP A 1 76 ? -10.951 4.182 -20.644 1.00 90.19 76 ASP A N 1
ATOM 576 C CA . ASP A 1 76 ? -10.625 2.860 -20.116 1.00 90.19 76 ASP A CA 1
ATOM 577 C C . ASP A 1 76 ? -11.199 2.691 -18.707 1.00 90.19 76 ASP A C 1
ATOM 579 O O . ASP A 1 76 ? -10.690 3.229 -17.723 1.00 90.19 76 ASP A O 1
ATOM 583 N N . LEU A 1 77 ? -12.285 1.923 -18.624 1.00 88.50 77 LEU A N 1
ATOM 584 C CA . LEU A 1 77 ? -12.926 1.528 -17.374 1.00 88.50 77 LEU A CA 1
ATOM 585 C C . LEU A 1 77 ? -12.796 0.021 -17.145 1.00 88.50 77 LEU A C 1
ATOM 587 O O . LEU A 1 77 ? -13.657 -0.574 -16.498 1.00 88.50 77 LEU A O 1
ATOM 591 N N . SER A 1 78 ? -11.765 -0.613 -17.704 1.00 87.19 78 SER A N 1
ATOM 592 C CA . SER A 1 78 ? -11.571 -2.064 -17.616 1.00 87.19 78 SER A CA 1
ATOM 593 C C . SER A 1 78 ? -11.190 -2.499 -16.201 1.00 87.19 78 SER A C 1
ATOM 595 O O . SER A 1 78 ? -11.645 -3.549 -15.747 1.00 87.19 78 SER A O 1
ATOM 597 N N . ASP A 1 79 ? -10.439 -1.661 -15.477 1.00 85.19 79 ASP A N 1
ATOM 598 C CA . ASP A 1 79 ? -10.138 -1.876 -14.062 1.00 85.19 79 ASP A CA 1
ATOM 599 C C . ASP A 1 79 ? -11.395 -1.705 -13.195 1.00 85.19 79 ASP A C 1
ATOM 601 O O . ASP A 1 79 ? -12.039 -0.651 -13.169 1.00 85.19 79 ASP A O 1
ATOM 605 N N . SER A 1 80 ? -11.761 -2.768 -12.479 1.00 82.12 80 SER A N 1
ATOM 606 C CA . SER A 1 80 ? -12.983 -2.802 -11.677 1.00 82.12 80 SER A CA 1
ATOM 607 C C . SER A 1 80 ? -12.888 -1.916 -10.436 1.00 82.12 80 SER A C 1
ATOM 609 O O . SER A 1 80 ? -13.903 -1.344 -10.035 1.00 82.12 80 SER A O 1
ATOM 611 N N . GLN A 1 81 ? -11.694 -1.762 -9.853 1.00 80.88 81 GLN A N 1
ATOM 612 C CA . GLN A 1 81 ? -11.485 -0.960 -8.647 1.00 80.88 81 GLN A CA 1
ATOM 613 C C . GLN A 1 81 ? -11.682 0.527 -8.945 1.00 80.88 81 GLN A C 1
ATOM 615 O O . GLN A 1 81 ? -12.516 1.175 -8.310 1.00 80.88 81 GLN A O 1
ATOM 620 N N . TRP A 1 82 ? -10.990 1.046 -9.959 1.00 82.88 82 TRP A N 1
ATOM 621 C CA . TRP A 1 82 ? -11.125 2.414 -10.443 1.00 82.88 82 TRP A CA 1
ATOM 622 C C . TRP A 1 82 ? -12.546 2.702 -10.912 1.00 82.88 82 TRP A C 1
ATOM 624 O O . TRP A 1 82 ? -13.139 3.693 -10.486 1.00 82.88 82 TRP A O 1
ATOM 634 N N . ARG A 1 83 ? -13.131 1.819 -11.734 1.00 86.88 83 ARG A N 1
ATOM 635 C CA . ARG A 1 83 ? -14.499 1.991 -12.241 1.00 86.88 83 ARG A CA 1
ATOM 636 C C . ARG A 1 83 ? -15.510 2.123 -11.102 1.00 86.88 83 ARG A C 1
ATOM 638 O O . ARG A 1 83 ? -16.306 3.060 -11.123 1.00 86.88 83 ARG A O 1
ATOM 645 N N . ASN A 1 84 ? -15.461 1.223 -10.117 1.00 85.25 84 ASN A N 1
ATOM 646 C CA . ASN A 1 84 ? -16.376 1.235 -8.974 1.00 85.25 84 ASN A CA 1
ATOM 647 C C . ASN A 1 84 ? -16.134 2.434 -8.052 1.00 85.25 84 ASN A C 1
ATOM 649 O O . ASN A 1 84 ? -17.091 3.034 -7.566 1.00 85.25 84 ASN A O 1
ATOM 653 N N . PHE A 1 85 ? -14.876 2.802 -7.805 1.00 83.12 85 PHE A N 1
ATOM 654 C CA . PHE A 1 85 ? -14.545 3.978 -7.005 1.00 83.12 85 PHE A CA 1
ATOM 655 C C . PHE A 1 85 ? -15.067 5.256 -7.669 1.00 83.12 85 PHE A C 1
ATOM 657 O O . PHE A 1 85 ? -15.824 6.007 -7.058 1.00 83.12 85 PHE A O 1
ATOM 664 N N . ARG A 1 86 ? -14.734 5.461 -8.948 1.00 85.56 86 ARG A N 1
ATOM 665 C CA . ARG A 1 86 ? -15.129 6.630 -9.739 1.00 85.56 86 ARG A CA 1
ATOM 666 C C . ARG A 1 86 ? -16.647 6.773 -9.837 1.00 85.56 86 ARG A C 1
ATOM 668 O O . ARG A 1 86 ? -17.156 7.877 -9.667 1.00 85.56 86 ARG A O 1
ATOM 675 N N . SER A 1 87 ? -17.380 5.689 -10.112 1.00 86.44 87 SER A N 1
ATOM 676 C CA . SER A 1 87 ? -18.843 5.743 -10.259 1.00 86.44 87 SER A CA 1
ATOM 677 C C . SER A 1 87 ? -19.558 6.081 -8.953 1.00 86.44 87 SER A C 1
ATOM 679 O O . SER A 1 87 ? -20.578 6.763 -8.972 1.00 86.44 87 SER A O 1
ATOM 681 N N . ASN A 1 88 ? -19.021 5.617 -7.823 1.00 85.38 88 ASN A N 1
ATOM 682 C CA . ASN A 1 88 ? -19.611 5.839 -6.505 1.00 85.38 88 ASN A CA 1
ATOM 683 C C . ASN A 1 88 ? -19.062 7.084 -5.803 1.00 85.38 88 ASN A C 1
ATOM 685 O O . ASN A 1 88 ? -19.537 7.421 -4.722 1.00 85.38 88 ASN A O 1
ATOM 689 N N . LEU A 1 89 ? -18.092 7.782 -6.396 1.00 85.06 89 LEU A N 1
ATOM 690 C CA . LEU A 1 89 ? -17.406 8.906 -5.769 1.00 85.06 89 LEU A CA 1
ATOM 691 C C . LEU A 1 89 ? -18.349 10.028 -5.298 1.00 85.06 89 LEU A C 1
ATOM 693 O O . LEU A 1 89 ? -18.165 10.473 -4.167 1.00 85.06 89 LEU A O 1
ATOM 697 N N . PRO A 1 90 ? -19.373 10.466 -6.065 1.00 84.62 90 PRO A N 1
ATOM 698 C CA . PRO A 1 90 ? -20.296 11.498 -5.587 1.00 84.62 90 PRO A CA 1
ATOM 699 C C . PRO A 1 90 ? -21.077 11.047 -4.350 1.00 84.62 90 PRO A C 1
ATOM 701 O O . PRO A 1 90 ? -21.169 11.779 -3.367 1.00 84.62 90 PRO A O 1
ATOM 704 N N . VAL A 1 91 ? -21.584 9.811 -4.372 1.00 84.00 91 VAL A N 1
ATOM 705 C CA . VAL A 1 91 ? -22.322 9.227 -3.245 1.00 84.00 91 VAL A CA 1
ATOM 706 C C . VAL A 1 91 ? -21.401 9.078 -2.038 1.00 84.00 91 VAL A C 1
ATOM 708 O O . VAL A 1 91 ? -21.763 9.485 -0.940 1.00 84.00 91 VAL A O 1
ATOM 711 N N . LEU A 1 92 ? -20.186 8.563 -2.236 1.00 79.69 92 LEU A N 1
ATOM 712 C CA . LEU A 1 92 ? -19.198 8.398 -1.175 1.00 79.69 92 LEU A CA 1
ATOM 713 C C . LEU A 1 92 ? -18.787 9.746 -0.570 1.00 79.69 92 LEU A C 1
ATOM 715 O O . LEU A 1 92 ? -18.670 9.842 0.646 1.00 79.69 92 LEU A O 1
ATOM 719 N N . ALA A 1 93 ? -18.611 10.786 -1.388 1.00 80.50 93 ALA A N 1
ATOM 720 C CA . ALA A 1 93 ? -18.275 12.130 -0.926 1.00 80.50 93 ALA A CA 1
ATOM 721 C C . ALA A 1 93 ? -19.397 12.733 -0.073 1.00 80.50 93 ALA A C 1
ATOM 723 O O . ALA A 1 93 ? -19.121 13.265 1.001 1.00 80.50 93 ALA A O 1
ATOM 724 N N . VAL A 1 94 ? -20.656 12.596 -0.503 1.00 84.31 94 VAL A N 1
ATOM 725 C CA . VAL A 1 94 ? -21.817 13.039 0.282 1.00 84.31 94 VAL A CA 1
ATOM 726 C C . VAL A 1 94 ? -21.909 12.249 1.583 1.00 84.31 94 VAL A C 1
ATOM 728 O O . VAL A 1 94 ? -21.955 12.847 2.650 1.00 84.31 94 VAL A O 1
ATOM 731 N N . VAL A 1 95 ? -21.860 10.916 1.523 1.00 81.75 95 VAL A N 1
ATOM 732 C CA . VAL A 1 95 ? -21.977 10.061 2.712 1.00 81.75 95 VAL A CA 1
ATOM 733 C C . VAL A 1 95 ? -20.850 10.341 3.704 1.00 81.75 95 VAL A C 1
ATOM 735 O O . VAL A 1 95 ? -21.132 10.542 4.879 1.00 81.75 95 VAL A O 1
ATOM 738 N N . MET A 1 96 ? -19.589 10.411 3.265 1.00 79.25 96 MET A N 1
ATOM 739 C CA . MET A 1 96 ? -18.449 10.697 4.148 1.00 79.25 96 MET A CA 1
ATOM 740 C C . MET A 1 96 ? -18.472 12.139 4.671 1.00 79.25 96 MET A C 1
ATOM 742 O O . MET A 1 96 ? -18.169 12.374 5.842 1.00 79.25 96 MET A O 1
ATOM 746 N N . GLY A 1 97 ? -18.878 13.103 3.841 1.00 80.19 97 GLY A N 1
ATOM 747 C CA . GLY A 1 97 ? -19.060 14.497 4.244 1.00 80.19 97 GLY A CA 1
ATOM 748 C C . GLY A 1 97 ? -20.143 14.645 5.312 1.00 80.19 97 GLY A C 1
ATOM 749 O O . GLY A 1 97 ? -19.902 15.232 6.362 1.00 80.19 97 GLY A O 1
ATOM 750 N N . SER A 1 98 ? -21.310 14.033 5.111 1.00 80.94 98 SER A N 1
ATOM 751 C CA . SER A 1 98 ? -22.388 14.002 6.102 1.00 80.94 98 SER A CA 1
ATOM 752 C C . SER A 1 98 ? -21.979 13.243 7.368 1.00 80.94 98 SER A C 1
ATOM 754 O O . SER A 1 98 ? -22.198 13.739 8.469 1.00 80.94 98 SER A O 1
ATOM 756 N N . PHE A 1 99 ? -21.336 12.080 7.233 1.00 79.25 99 PHE A N 1
ATOM 757 C CA . PHE A 1 99 ? -20.849 11.263 8.352 1.00 79.25 99 PHE A CA 1
ATOM 758 C C . PHE A 1 99 ? -19.876 12.046 9.246 1.00 79.25 99 PHE A C 1
ATOM 760 O O . PHE A 1 99 ? -19.990 12.020 10.473 1.00 79.25 99 PHE A O 1
ATOM 767 N N . THR A 1 100 ? -18.944 12.789 8.643 1.00 78.75 100 THR A N 1
ATOM 768 C CA . THR A 1 100 ? -17.975 13.619 9.374 1.00 78.75 100 THR A CA 1
ATOM 769 C C . THR A 1 100 ? -18.607 14.880 9.959 1.00 78.75 100 THR A C 1
ATOM 771 O O . THR A 1 100 ? -18.378 15.165 11.134 1.00 78.75 100 THR A O 1
ATOM 774 N N . ALA A 1 101 ? -19.448 15.591 9.201 1.00 80.75 101 ALA A N 1
ATOM 775 C CA . ALA A 1 101 ? -20.128 16.798 9.667 1.00 80.75 101 ALA A CA 1
ATOM 776 C C . ALA A 1 101 ? -21.057 16.510 10.855 1.00 80.75 101 ALA A C 1
ATOM 778 O O . ALA A 1 101 ? -20.963 17.177 11.884 1.00 80.75 101 ALA A O 1
ATOM 779 N N . VAL A 1 102 ? -21.901 15.476 10.761 1.00 83.44 102 VAL A N 1
ATOM 780 C CA . VAL A 1 102 ? -22.798 15.069 11.856 1.00 83.44 102 VAL A CA 1
ATOM 781 C C . VAL A 1 102 ? -21.987 14.666 13.087 1.00 83.44 102 VAL A C 1
ATOM 783 O O . VAL A 1 102 ? -22.299 15.104 14.193 1.00 83.44 102 VAL A O 1
ATOM 786 N N . GLY A 1 103 ? -20.904 13.901 12.907 1.00 80.31 103 GLY A N 1
ATOM 787 C CA . GLY A 1 103 ? -20.018 13.528 14.008 1.00 80.31 103 GLY A CA 1
ATOM 788 C C . GLY A 1 103 ? -19.360 14.731 14.692 1.00 80.31 103 GLY A C 1
ATOM 789 O O . GLY A 1 103 ? -19.270 14.763 15.917 1.00 80.31 103 GLY A O 1
ATOM 790 N N . GLN A 1 104 ? -18.936 15.742 13.928 1.00 81.06 104 GLN A N 1
ATOM 791 C CA . GLN A 1 104 ? -18.339 16.966 14.470 1.00 81.06 104 GLN A CA 1
ATOM 792 C C . GLN A 1 104 ? -19.362 17.846 15.194 1.00 81.06 104 GLN A C 1
ATOM 794 O O . GLN A 1 104 ? -19.074 18.301 16.300 1.00 81.06 104 GLN A O 1
ATOM 799 N N . ILE A 1 105 ? -20.545 18.050 14.605 1.00 84.19 105 ILE A N 1
ATOM 800 C CA . ILE A 1 105 ? -21.629 18.849 15.195 1.00 84.19 105 ILE A CA 1
ATOM 801 C C . ILE A 1 105 ? -22.093 18.213 16.505 1.00 84.19 105 ILE A C 1
ATOM 803 O O . ILE A 1 105 ? -22.106 18.869 17.538 1.00 84.19 105 ILE A O 1
ATOM 807 N N . LEU A 1 106 ? -22.403 16.915 16.513 1.00 82.00 106 LEU A N 1
ATOM 808 C CA . LEU A 1 106 ? -22.858 16.249 17.736 1.00 82.00 106 LEU A CA 1
ATOM 809 C C . LEU A 1 106 ? -21.782 16.254 18.823 1.00 82.00 106 LEU A C 1
ATOM 811 O O . LEU A 1 106 ? -22.086 16.462 19.999 1.00 82.00 106 LEU A O 1
ATOM 815 N N . ARG A 1 107 ? -20.514 16.068 18.443 1.00 82.06 107 ARG A N 1
ATOM 816 C CA . ARG A 1 107 ? -19.406 16.125 19.395 1.00 82.06 107 ARG A CA 1
ATOM 817 C C . ARG A 1 107 ? -19.231 17.521 19.990 1.00 82.06 107 ARG A C 1
ATOM 819 O O . ARG A 1 107 ? -18.966 17.609 21.186 1.00 82.06 107 ARG A O 1
ATOM 826 N N . SER A 1 108 ? -19.375 18.585 19.199 1.00 82.50 108 SER A N 1
ATOM 827 C CA . SER A 1 108 ? -19.249 19.962 19.689 1.00 82.50 108 SER A CA 1
ATOM 828 C C . SER A 1 108 ? -20.455 20.389 20.529 1.00 82.50 108 SER A C 1
ATOM 830 O O . SER A 1 108 ? -20.266 20.986 21.586 1.00 82.50 108 SER A O 1
ATOM 832 N N . THR A 1 109 ? -21.673 20.020 20.124 1.00 87.50 109 THR A N 1
ATOM 833 C CA . THR A 1 109 ? -22.913 20.363 20.834 1.00 87.50 109 THR A CA 1
ATOM 834 C C . THR A 1 109 ? -23.041 19.636 22.172 1.00 87.50 109 THR A C 1
ATOM 836 O O . THR A 1 109 ? -23.372 20.262 23.174 1.00 87.50 109 THR A O 1
ATOM 839 N N . PHE A 1 110 ? -22.760 18.330 22.216 1.00 86.25 110 PHE A N 1
ATOM 840 C CA . PHE A 1 110 ? -22.976 17.503 23.413 1.00 86.25 110 PHE A CA 1
ATOM 841 C C . PHE A 1 110 ? -21.693 17.187 24.194 1.00 86.25 110 PHE A C 1
ATOM 843 O O . PHE A 1 110 ? -21.735 16.416 25.151 1.00 86.25 110 PHE A O 1
ATOM 850 N N . GLN A 1 111 ? -20.545 17.739 23.778 1.00 84.69 111 GLN A N 1
ATOM 851 C CA . GLN A 1 111 ? -19.227 17.487 24.380 1.00 84.69 111 GLN A CA 1
ATOM 852 C C . GLN A 1 111 ? -18.942 15.990 24.598 1.00 84.69 111 GLN A C 1
ATOM 854 O O . GLN A 1 111 ? -18.382 15.573 25.619 1.00 84.69 111 GLN A O 1
ATOM 859 N N . LEU A 1 112 ? -19.355 15.162 23.632 1.00 82.19 112 LEU A N 1
ATOM 860 C CA . LEU A 1 112 ? -19.278 13.710 23.748 1.00 82.19 112 LEU A CA 1
ATOM 861 C C . LEU A 1 112 ? -17.819 13.265 23.904 1.00 82.19 112 LEU A C 1
ATOM 863 O O . LEU A 1 112 ? -16.964 13.530 23.055 1.00 82.19 112 LEU A O 1
ATOM 867 N N . ARG A 1 113 ? -17.556 12.548 24.998 1.00 82.00 113 ARG A N 1
ATOM 868 C CA . ARG A 1 113 ? -16.308 11.805 25.239 1.00 82.00 113 ARG A CA 1
ATOM 869 C C . ARG A 1 113 ? -16.445 10.365 24.731 1.00 82.00 113 ARG A C 1
ATOM 871 O O . ARG A 1 113 ? -17.468 10.016 24.138 1.00 82.00 113 ARG A O 1
ATOM 878 N N . ARG A 1 114 ? -15.458 9.501 25.002 1.00 83.56 114 ARG A N 1
ATOM 879 C CA . ARG A 1 114 ? -15.378 8.130 24.467 1.00 83.56 114 ARG A CA 1
ATOM 880 C C . ARG A 1 114 ? -16.691 7.353 24.488 1.00 83.56 114 ARG A C 1
ATOM 882 O O . ARG A 1 114 ? -17.137 6.949 23.428 1.00 83.56 114 ARG A O 1
ATOM 889 N N . ARG A 1 115 ? -17.348 7.180 25.645 1.00 85.69 115 ARG A N 1
ATOM 890 C CA . ARG A 1 115 ? -18.597 6.386 25.731 1.00 85.69 115 ARG A CA 1
ATOM 891 C C . ARG A 1 115 ? -19.706 6.912 24.812 1.00 85.69 115 ARG A C 1
ATOM 893 O O . ARG A 1 115 ? -20.348 6.119 24.131 1.00 85.69 115 ARG A O 1
ATOM 900 N N . GLY A 1 116 ? -19.910 8.230 24.776 1.00 86.62 116 GLY A N 1
ATOM 901 C CA . GLY A 1 116 ? -20.913 8.855 23.910 1.00 86.62 116 GLY A CA 1
ATOM 902 C C . GLY A 1 116 ? -20.566 8.703 22.429 1.00 86.62 116 GLY A C 1
ATOM 903 O O . GLY A 1 116 ? -21.411 8.300 21.633 1.00 86.62 116 GLY A O 1
ATOM 904 N N . MET A 1 117 ? -19.297 8.930 22.075 1.00 87.19 117 MET A N 1
ATOM 905 C CA . MET A 1 117 ? -18.815 8.741 20.705 1.00 87.19 117 MET A CA 1
ATOM 906 C C . MET A 1 117 ? -18.873 7.273 20.258 1.00 87.19 117 MET A C 1
ATOM 908 O O . MET A 1 117 ? -19.203 7.017 19.104 1.00 87.19 117 MET A O 1
ATOM 912 N N . SER A 1 118 ? -18.610 6.307 21.147 1.00 89.88 118 SER A N 1
ATOM 913 C CA . SER A 1 118 ? -18.734 4.872 20.850 1.00 89.88 118 SER A CA 1
ATOM 914 C C . SER A 1 118 ? -20.167 4.503 20.476 1.00 89.88 118 SER A C 1
ATOM 916 O O . SER A 1 118 ? -20.369 3.853 19.456 1.00 89.88 118 SER A O 1
ATOM 918 N N . TRP A 1 119 ? -21.164 4.941 21.254 1.00 91.12 119 TRP A N 1
ATOM 919 C CA . TRP A 1 119 ? -22.576 4.692 20.941 1.00 91.12 119 TRP A CA 1
ATOM 920 C C . TRP A 1 119 ? -22.990 5.321 19.614 1.00 91.12 119 TRP A C 1
ATOM 922 O O . TRP A 1 119 ? -23.645 4.670 18.797 1.00 91.12 119 TRP A O 1
ATOM 932 N N . PHE A 1 120 ? -22.569 6.563 19.380 1.00 87.94 120 PHE A N 1
ATOM 933 C CA . PHE A 1 120 ? -22.850 7.269 18.138 1.00 87.94 120 PHE A CA 1
ATOM 934 C C . PHE A 1 120 ? -22.279 6.529 16.920 1.00 87.94 120 PHE A C 1
ATOM 936 O O . PHE A 1 120 ? -23.021 6.176 16.000 1.00 87.94 120 PHE A O 1
ATOM 943 N N . TRP A 1 121 ? -20.977 6.224 16.935 1.00 87.88 121 TRP A N 1
ATOM 944 C CA . TRP A 1 121 ? -20.334 5.525 15.825 1.00 87.88 121 TRP A CA 1
ATOM 945 C C . TRP A 1 121 ? -20.837 4.101 15.645 1.00 87.88 121 TRP A C 1
ATOM 947 O O . TRP A 1 121 ? -20.970 3.662 14.504 1.00 87.88 121 TRP A O 1
ATOM 957 N N . LEU A 1 122 ? -21.145 3.392 16.734 1.00 92.12 122 LEU A N 1
ATOM 958 C CA . LEU A 1 122 ? -21.743 2.064 16.669 1.00 92.12 122 LEU A CA 1
ATOM 959 C C . LEU A 1 122 ? -23.103 2.119 15.975 1.00 92.12 122 LEU A C 1
ATOM 961 O O . LEU A 1 122 ? -23.339 1.342 15.060 1.00 92.12 122 LEU A O 1
ATOM 965 N N . THR A 1 123 ? -23.965 3.064 16.352 1.00 90.81 123 THR A N 1
ATOM 966 C CA . THR A 1 123 ? -25.309 3.202 15.771 1.00 90.81 123 THR A CA 1
ATOM 967 C C . THR A 1 123 ? -25.229 3.464 14.273 1.00 90.81 123 THR A C 1
ATOM 969 O O . THR A 1 123 ? -25.836 2.753 13.474 1.00 90.81 123 THR A O 1
ATOM 972 N N . LEU A 1 124 ? -24.413 4.442 13.878 1.00 85.62 124 LEU A N 1
ATOM 973 C CA . LEU A 1 124 ? -24.251 4.809 12.476 1.00 85.62 124 LEU A CA 1
ATOM 974 C C . LEU A 1 124 ? -23.617 3.675 11.657 1.00 85.62 124 LEU A C 1
ATOM 976 O O . LEU A 1 124 ? -24.014 3.417 10.522 1.00 85.62 124 LEU A O 1
ATOM 980 N N . SER A 1 125 ? -22.669 2.954 12.256 1.00 88.44 125 SER A N 1
ATOM 981 C CA . SER A 1 125 ? -22.043 1.797 11.622 1.00 88.44 125 SER A CA 1
ATOM 982 C C . SER A 1 125 ? -22.994 0.608 11.505 1.00 88.44 125 SER A C 1
ATOM 984 O O . SER A 1 125 ? -22.977 -0.073 10.488 1.00 88.44 125 SER A O 1
ATOM 986 N N . LEU A 1 126 ? -23.866 0.369 12.487 1.00 91.06 126 LEU A N 1
ATOM 987 C CA . LEU A 1 126 ? -24.870 -0.693 12.414 1.00 91.06 126 LEU A CA 1
ATOM 988 C C . LEU A 1 126 ? -25.849 -0.455 11.268 1.00 91.06 126 LEU A C 1
ATOM 990 O O . LEU A 1 126 ? -26.120 -1.390 10.524 1.00 91.06 126 LEU A O 1
ATOM 994 N N . VAL A 1 127 ? -26.310 0.784 11.065 1.00 89.62 127 VAL A N 1
ATOM 995 C CA . VAL A 1 127 ? -27.150 1.134 9.904 1.00 89.62 127 VAL A CA 1
ATOM 996 C C . VAL A 1 127 ? -26.438 0.777 8.596 1.00 89.62 127 VAL A C 1
ATOM 998 O O . VAL A 1 127 ? -27.018 0.127 7.727 1.00 89.62 127 VAL A O 1
ATOM 1001 N N . TYR A 1 128 ? -25.158 1.136 8.478 1.00 84.56 128 TYR A N 1
ATOM 1002 C CA . TYR A 1 128 ? -24.351 0.828 7.298 1.00 84.56 128 TYR A CA 1
ATOM 1003 C C . TYR A 1 128 ? -24.147 -0.681 7.079 1.00 84.56 128 TYR A C 1
ATOM 1005 O O . TYR A 1 128 ? -24.277 -1.170 5.959 1.00 84.56 128 TYR A O 1
ATOM 1013 N N . ILE A 1 129 ? -23.855 -1.445 8.131 1.00 85.56 129 ILE A N 1
ATOM 1014 C CA . ILE A 1 129 ? -23.589 -2.885 8.007 1.00 85.56 129 ILE A CA 1
ATOM 1015 C C . ILE A 1 129 ? -24.888 -3.667 7.787 1.00 85.56 129 ILE A C 1
ATOM 1017 O O . ILE A 1 129 ? -24.882 -4.621 7.015 1.00 85.56 129 ILE A O 1
ATOM 1021 N N . VAL A 1 130 ? -26.011 -3.250 8.380 1.00 90.31 130 VAL A N 1
ATOM 1022 C CA . VAL A 1 130 ? -27.336 -3.813 8.065 1.00 90.31 130 VAL A CA 1
ATOM 1023 C C . VAL A 1 130 ? -27.658 -3.604 6.589 1.00 90.31 130 VAL A C 1
ATOM 1025 O O . VAL A 1 130 ? -28.119 -4.534 5.936 1.00 90.31 130 VAL A O 1
ATOM 1028 N N . TYR A 1 131 ? -27.354 -2.427 6.039 1.00 87.44 131 TYR A N 1
ATOM 1029 C CA . TYR A 1 131 ? -27.502 -2.178 4.606 1.00 87.44 131 TYR A CA 1
ATOM 1030 C C . TYR A 1 131 ? -26.621 -3.108 3.752 1.00 87.44 131 TYR A C 1
ATOM 1032 O O . TYR A 1 131 ? -27.096 -3.654 2.760 1.00 87.44 131 TYR A O 1
ATOM 1040 N N . LEU A 1 132 ? -25.359 -3.329 4.139 1.00 83.00 132 LEU A N 1
ATOM 1041 C CA . LEU A 1 132 ? -24.433 -4.177 3.375 1.00 83.00 132 LEU A CA 1
ATOM 1042 C C . LEU A 1 132 ? -24.723 -5.681 3.471 1.00 83.00 132 LEU A C 1
ATOM 1044 O O . LEU A 1 132 ? -24.572 -6.398 2.486 1.00 83.00 132 LEU A O 1
ATOM 1048 N N . HIS A 1 133 ? -25.068 -6.170 4.661 1.00 85.12 133 HIS A N 1
ATOM 1049 C CA . HIS A 1 133 ? -25.117 -7.602 4.969 1.00 85.12 133 HIS A CA 1
ATOM 1050 C C . HIS A 1 133 ? -26.533 -8.129 5.225 1.00 85.12 133 HIS A C 1
ATOM 1052 O O . HIS A 1 133 ? -26.710 -9.337 5.386 1.00 85.12 133 HIS A O 1
ATOM 1058 N N . GLY A 1 134 ? -27.545 -7.260 5.279 1.00 91.00 134 GLY A N 1
ATOM 1059 C CA . GLY A 1 134 ? -28.926 -7.648 5.558 1.00 91.00 134 GLY A CA 1
ATOM 1060 C C . GLY A 1 134 ? -29.042 -8.452 6.856 1.00 91.00 134 GLY A C 1
ATOM 1061 O O . GLY A 1 134 ? -28.482 -8.084 7.888 1.00 91.00 134 GLY A O 1
ATOM 1062 N N . ALA A 1 135 ? -29.729 -9.596 6.801 1.00 89.50 135 ALA A N 1
ATOM 1063 C CA . ALA A 1 135 ? -29.902 -10.487 7.952 1.00 89.50 135 ALA A CA 1
ATOM 1064 C C . ALA A 1 135 ? -28.582 -11.095 8.470 1.00 89.50 135 ALA A C 1
ATOM 1066 O O . ALA A 1 135 ? -28.485 -11.452 9.647 1.00 89.50 135 ALA A O 1
ATOM 1067 N N . SER A 1 136 ? -27.535 -11.170 7.636 1.00 89.25 136 SER A N 1
ATOM 1068 C CA . SER A 1 136 ? -26.241 -11.739 8.030 1.00 89.25 136 SER A CA 1
ATOM 1069 C C . SER A 1 136 ? -25.499 -10.902 9.077 1.00 89.25 136 SER A C 1
ATOM 1071 O O . SER A 1 136 ? -24.548 -11.395 9.686 1.00 89.25 136 SER A O 1
ATOM 1073 N N . VAL A 1 137 ? -25.963 -9.677 9.359 1.00 89.06 137 VAL A N 1
ATOM 1074 C CA . VAL A 1 137 ? -25.469 -8.860 10.478 1.00 89.06 137 VAL A CA 1
ATOM 1075 C C . VAL A 1 137 ? -25.535 -9.605 11.808 1.00 89.06 137 VAL A C 1
ATOM 1077 O O . VAL A 1 137 ? -24.633 -9.458 12.630 1.00 89.06 137 VAL A O 1
ATOM 1080 N N . LEU A 1 138 ? -26.562 -10.436 12.011 1.00 90.00 138 LEU A N 1
ATOM 1081 C CA . LEU A 1 138 ? -26.744 -11.174 13.260 1.00 90.00 138 LEU A CA 1
ATOM 1082 C C . LEU A 1 138 ? -25.592 -12.154 13.504 1.00 90.00 138 LEU A C 1
ATOM 1084 O O . LEU A 1 138 ? -25.101 -12.247 14.626 1.00 90.00 138 LEU A O 1
ATOM 1088 N N . PHE A 1 139 ? -25.095 -12.813 12.452 1.00 88.88 139 PHE A N 1
ATOM 1089 C CA . PHE A 1 139 ? -23.929 -13.694 12.552 1.00 88.88 139 PHE A CA 1
ATOM 1090 C C . PHE A 1 139 ? -22.651 -12.913 12.859 1.00 88.88 139 PHE A C 1
ATOM 1092 O O . PHE A 1 139 ? -21.863 -13.333 13.703 1.00 88.88 139 PHE A O 1
ATOM 1099 N N . ILE A 1 140 ? -22.459 -11.753 12.223 1.00 88.19 140 ILE A N 1
ATOM 1100 C CA . ILE A 1 140 ? -21.294 -10.890 12.470 1.00 88.19 140 ILE A CA 1
ATOM 1101 C C . ILE A 1 140 ? -21.280 -10.427 13.933 1.00 88.19 140 ILE A C 1
ATOM 1103 O O . ILE A 1 140 ? -20.248 -10.511 14.600 1.00 88.19 140 ILE A O 1
ATOM 1107 N N . LEU A 1 141 ? -22.431 -9.985 14.448 1.00 90.31 141 LEU A N 1
ATOM 1108 C CA . LEU A 1 141 ? -22.580 -9.572 15.842 1.00 90.31 141 LEU A CA 1
ATOM 1109 C C . LEU A 1 141 ? -22.393 -10.740 16.811 1.00 90.31 141 LEU A C 1
ATOM 1111 O O . LEU A 1 141 ? -21.718 -10.569 17.822 1.00 90.31 141 LEU A O 1
ATOM 1115 N N . ALA A 1 142 ? -22.923 -11.924 16.497 1.00 89.31 142 ALA A N 1
ATOM 1116 C CA . ALA A 1 142 ? -22.741 -13.116 17.320 1.00 89.31 142 ALA A CA 1
ATOM 1117 C C . ALA A 1 142 ? -21.261 -13.520 17.424 1.00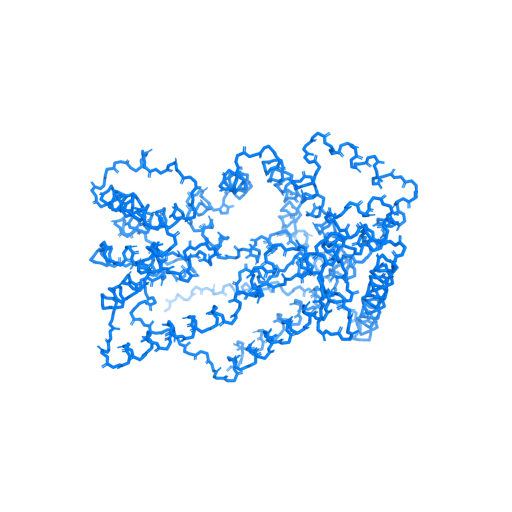 89.31 142 ALA A C 1
ATOM 1119 O O . ALA A 1 142 ? -20.773 -13.766 18.526 1.00 89.31 142 ALA A O 1
ATOM 1120 N N . ILE A 1 143 ? -20.524 -13.522 16.307 1.00 88.06 143 ILE A N 1
ATOM 1121 C CA . ILE A 1 143 ? -19.082 -13.820 16.288 1.00 88.06 143 ILE A CA 1
ATOM 1122 C C . ILE A 1 143 ? -18.300 -12.766 17.082 1.00 88.06 143 ILE A C 1
ATOM 1124 O O . ILE A 1 143 ? -17.437 -13.118 17.887 1.00 88.06 143 ILE A O 1
ATOM 1128 N N . ALA A 1 144 ? -18.610 -11.480 16.887 1.00 88.62 144 ALA A N 1
ATOM 1129 C CA . ALA A 1 144 ? -17.966 -10.389 17.614 1.00 88.62 144 ALA A CA 1
ATOM 1130 C C . ALA A 1 144 ? -18.211 -10.495 19.128 1.00 88.62 144 ALA A C 1
ATOM 1132 O O . ALA A 1 144 ? -17.269 -10.462 19.915 1.00 88.62 144 ALA A O 1
ATOM 1133 N N . LEU A 1 145 ? -19.462 -10.678 19.554 1.00 90.75 145 LEU A N 1
ATOM 1134 C CA . LEU A 1 145 ? -19.806 -10.829 20.968 1.00 90.75 145 LEU A CA 1
ATOM 1135 C C . LEU A 1 145 ? -19.179 -12.090 21.571 1.00 90.75 145 LEU A C 1
ATOM 1137 O O . LEU A 1 145 ? -18.607 -12.021 22.655 1.00 90.75 145 LEU A O 1
ATOM 1141 N N . GLY A 1 146 ? -19.216 -13.218 20.856 1.00 86.94 146 GLY A N 1
ATOM 1142 C CA . GLY A 1 146 ? -18.553 -14.450 21.277 1.00 86.94 146 GLY A CA 1
ATOM 1143 C C . GLY A 1 146 ? -17.058 -14.238 21.521 1.00 86.94 146 GLY A C 1
ATOM 1144 O O . GLY A 1 146 ? -16.551 -14.591 22.584 1.00 86.94 146 GLY A O 1
ATOM 1145 N N . ASN A 1 147 ? -16.361 -13.575 20.593 1.00 86.56 147 ASN A N 1
ATOM 1146 C CA . ASN A 1 147 ? -14.949 -13.236 20.764 1.00 86.56 147 ASN A CA 1
ATOM 1147 C C . ASN A 1 147 ? -14.709 -12.298 21.959 1.00 86.56 147 ASN A C 1
ATOM 1149 O O . ASN A 1 147 ? -13.792 -12.547 22.740 1.00 86.56 147 ASN A O 1
ATOM 1153 N N . TYR A 1 148 ? -15.544 -11.269 22.142 1.00 88.06 148 TYR A N 1
ATOM 1154 C CA . TYR A 1 148 ? -15.455 -10.364 23.292 1.00 88.06 148 TYR A CA 1
ATOM 1155 C C . TYR A 1 148 ? -15.508 -11.123 24.621 1.00 88.06 148 TYR A C 1
ATOM 1157 O O . TYR A 1 148 ? -14.654 -10.916 25.485 1.00 88.06 148 TYR A O 1
ATOM 1165 N N . TYR A 1 149 ? -16.482 -12.025 24.774 1.00 87.06 149 TYR A N 1
ATOM 1166 C CA . TYR A 1 149 ? -16.636 -12.807 25.998 1.00 87.06 149 TYR A CA 1
ATOM 1167 C C . TYR A 1 149 ? -15.510 -13.821 26.187 1.00 87.06 149 TYR A C 1
ATOM 1169 O O . TYR A 1 149 ? -15.014 -13.936 27.300 1.00 87.06 149 TYR A O 1
ATOM 1177 N N . VAL A 1 150 ? -15.027 -14.484 25.130 1.00 83.88 150 VAL A N 1
ATOM 1178 C CA . VAL A 1 150 ? -13.849 -15.370 25.227 1.00 83.88 150 VAL A CA 1
ATOM 1179 C C . VAL A 1 150 ? -12.633 -14.609 25.764 1.00 83.88 150 VAL A C 1
ATOM 1181 O O . VAL A 1 150 ? -12.007 -15.049 26.729 1.00 83.88 150 VAL A O 1
ATOM 1184 N N . VAL A 1 151 ? -12.346 -13.432 25.197 1.00 82.62 151 VAL A N 1
ATOM 1185 C CA . VAL A 1 151 ? -11.224 -12.577 25.618 1.00 82.62 151 VAL A CA 1
ATOM 1186 C C . VAL A 1 151 ? -11.405 -12.091 27.061 1.00 82.62 151 VAL A C 1
ATOM 1188 O O . VAL A 1 151 ? -10.461 -12.137 27.851 1.00 82.62 151 VAL A O 1
ATOM 1191 N N . LYS A 1 152 ? -12.611 -11.648 27.442 1.00 82.00 152 LYS A N 1
ATOM 1192 C CA . LYS A 1 152 ? -12.887 -11.136 28.795 1.00 82.00 152 LYS A CA 1
ATOM 1193 C C . LYS A 1 152 ? -12.935 -12.227 29.867 1.00 82.00 152 LYS A C 1
ATOM 1195 O O . LYS A 1 152 ? -12.485 -11.980 30.983 1.00 82.00 152 LYS A O 1
ATOM 1200 N N . CYS A 1 153 ? -13.421 -13.423 29.542 1.00 79.56 153 CYS A N 1
ATOM 1201 C CA . CYS A 1 153 ? -13.486 -14.564 30.458 1.00 79.56 153 CYS A CA 1
ATOM 1202 C C . CYS A 1 153 ? -12.140 -15.279 30.641 1.00 79.56 153 CYS A C 1
ATOM 1204 O O . CYS A 1 153 ? -12.081 -16.239 31.404 1.00 79.56 153 CYS A O 1
ATOM 1206 N N . LYS A 1 154 ? -11.064 -14.817 29.982 1.00 68.81 154 LYS A N 1
ATOM 1207 C CA . LYS A 1 154 ? -9.711 -15.400 30.065 1.00 68.81 154 LYS A CA 1
ATOM 1208 C C . LYS A 1 154 ? -9.676 -16.900 29.733 1.00 68.81 154 LYS A C 1
ATOM 1210 O O . LYS A 1 154 ? -8.795 -17.606 30.213 1.00 68.81 154 LYS A O 1
ATOM 1215 N N . LEU A 1 155 ? -10.630 -17.384 28.934 1.00 56.00 155 LEU A N 1
ATOM 1216 C CA . LEU A 1 155 ? -10.591 -18.751 28.422 1.00 56.00 155 LEU A CA 1
ATOM 1217 C C . LEU A 1 155 ? -9.331 -18.886 27.565 1.00 56.00 155 LEU A C 1
ATOM 1219 O O . LEU A 1 155 ? -9.042 -17.992 26.768 1.00 56.00 155 LEU A O 1
ATOM 1223 N N . ASP A 1 156 ? -8.571 -19.961 27.791 1.00 49.00 156 ASP A N 1
ATOM 1224 C CA . ASP A 1 156 ? -7.240 -20.161 27.221 1.00 49.00 156 ASP A CA 1
ATOM 1225 C C . ASP A 1 156 ? -7.202 -19.786 25.732 1.00 49.00 156 ASP A C 1
ATOM 1227 O O . ASP A 1 156 ? -7.911 -20.336 24.881 1.00 49.00 156 ASP A O 1
ATOM 1231 N N . MET A 1 157 ? -6.366 -18.789 25.433 1.00 49.81 157 MET A N 1
ATOM 1232 C CA . MET A 1 157 ? -6.305 -18.077 24.152 1.00 49.81 157 MET A CA 1
ATOM 1233 C C . MET A 1 157 ? -5.759 -18.951 23.005 1.00 49.81 157 MET A C 1
ATOM 1235 O O . MET A 1 157 ? -5.597 -18.483 21.881 1.00 49.81 157 MET A O 1
ATOM 1239 N N . THR A 1 158 ? -5.490 -20.229 23.278 1.00 44.66 158 THR A N 1
ATOM 1240 C CA . THR A 1 158 ? -5.007 -21.251 22.346 1.00 44.66 158 THR A CA 1
ATOM 1241 C C . THR A 1 158 ? -6.063 -21.727 21.347 1.00 44.66 158 THR A C 1
ATOM 1243 O O . THR A 1 158 ? -5.688 -22.344 20.354 1.00 44.66 158 THR A O 1
ATOM 1246 N N . THR A 1 159 ? -7.354 -21.415 21.535 1.00 41.50 159 THR A N 1
ATOM 1247 C CA . THR A 1 159 ? -8.429 -22.083 20.762 1.00 41.50 159 THR A CA 1
ATOM 1248 C C . THR A 1 159 ? -9.414 -21.165 20.037 1.00 41.50 159 THR A C 1
ATOM 1250 O O . THR A 1 159 ? -10.454 -21.623 19.573 1.00 41.50 159 THR A O 1
ATOM 1253 N N . SER A 1 160 ? -9.160 -19.861 19.918 1.00 41.22 160 SER A N 1
ATOM 1254 C CA . SER A 1 160 ? -10.167 -18.946 19.356 1.00 41.22 160 SER A CA 1
ATOM 1255 C C . SER A 1 160 ? -9.583 -17.891 18.432 1.00 41.22 160 SER A C 1
ATOM 1257 O O . SER A 1 160 ? -9.460 -16.739 18.832 1.00 41.22 160 SER A O 1
ATOM 1259 N N . SER A 1 161 ? -9.243 -18.270 17.193 1.00 40.38 161 SER A N 1
ATOM 1260 C CA . SER A 1 161 ? -9.436 -17.449 15.973 1.00 40.38 161 SER A CA 1
ATOM 1261 C C . SER A 1 161 ? -8.726 -18.060 14.756 1.00 40.38 161 SER A C 1
ATOM 1263 O O . SER A 1 161 ? -7.575 -17.758 14.466 1.00 40.38 161 SER A O 1
ATOM 1265 N N . LEU A 1 162 ? -9.438 -18.902 14.004 1.00 39.38 162 LEU A N 1
ATOM 1266 C CA . LEU A 1 162 ? -9.005 -19.404 12.694 1.00 39.38 162 LEU A CA 1
ATOM 1267 C C . LEU A 1 162 ? -10.156 -19.227 11.690 1.00 39.38 162 LEU A C 1
ATOM 1269 O O . LEU A 1 162 ? -10.770 -20.190 11.252 1.00 39.38 162 LEU A O 1
ATOM 1273 N N . VAL A 1 163 ? -10.497 -17.969 11.377 1.00 40.69 163 VAL A N 1
ATOM 1274 C CA . VAL A 1 163 ? -11.379 -17.616 10.246 1.00 40.69 163 VAL A CA 1
ATOM 1275 C C . VAL A 1 163 ? -10.865 -16.321 9.595 1.00 40.69 163 VAL A C 1
ATOM 1277 O O . VAL A 1 163 ? -10.883 -15.251 10.205 1.00 40.69 163 VAL A O 1
ATOM 1280 N N . CYS A 1 164 ? -10.376 -16.438 8.356 1.00 43.84 164 CYS A N 1
ATOM 1281 C CA . CYS A 1 164 ? -9.597 -15.433 7.619 1.00 43.84 164 CYS A CA 1
ATOM 1282 C C . CYS A 1 164 ? -10.432 -14.283 7.022 1.00 43.84 164 CYS A C 1
ATOM 1284 O O . CYS A 1 164 ? -10.658 -14.227 5.818 1.00 43.84 164 CYS A O 1
ATOM 1286 N N . CYS A 1 165 ? -10.856 -13.306 7.828 1.00 50.28 165 CYS A N 1
ATOM 1287 C CA . CYS A 1 165 ? -11.377 -12.029 7.305 1.00 50.28 165 CYS A CA 1
ATOM 1288 C C . CYS A 1 165 ? -10.733 -10.826 8.008 1.00 50.28 165 CYS A C 1
ATOM 1290 O O . CYS A 1 165 ? -10.254 -10.948 9.126 1.00 50.28 165 CYS A O 1
ATOM 1292 N N . LYS A 1 166 ? -10.738 -9.629 7.403 1.00 53.28 166 LYS A N 1
ATOM 1293 C CA . LYS A 1 166 ? -10.168 -8.388 7.990 1.00 53.28 166 LYS A CA 1
ATOM 1294 C C . LYS A 1 166 ? -10.658 -8.065 9.408 1.00 53.28 166 LYS A C 1
ATOM 1296 O O . LYS A 1 166 ? -9.886 -7.538 10.207 1.00 53.28 166 LYS A O 1
ATOM 1301 N N . VAL A 1 167 ? -11.898 -8.435 9.740 1.00 58.78 167 VAL A N 1
ATOM 1302 C CA . VAL A 1 167 ? -12.442 -8.363 11.108 1.00 58.78 167 VAL A CA 1
ATOM 1303 C C . VAL A 1 167 ? -11.553 -9.137 12.092 1.00 58.78 167 VAL A C 1
ATOM 1305 O O . VAL A 1 167 ? -11.288 -8.630 13.174 1.00 58.78 167 VAL A O 1
ATOM 1308 N N . MET A 1 168 ? -10.973 -10.275 11.688 1.00 72.75 168 MET A N 1
ATOM 1309 C CA . MET A 1 168 ? -10.019 -11.069 12.475 1.00 72.75 168 MET A CA 1
ATOM 1310 C C . MET A 1 168 ? -8.828 -10.248 12.959 1.00 72.75 168 MET A C 1
ATOM 1312 O O . MET A 1 168 ? -8.470 -10.354 14.125 1.00 72.75 168 MET A O 1
ATOM 1316 N N . LEU A 1 169 ? -8.241 -9.391 12.114 1.00 83.56 169 LEU A N 1
ATOM 1317 C CA . LEU A 1 169 ? -7.096 -8.575 12.534 1.00 83.56 169 LEU A CA 1
ATOM 1318 C C . LEU A 1 169 ? -7.479 -7.646 13.688 1.00 83.56 169 LEU A C 1
ATOM 1320 O O . LEU A 1 169 ? -6.689 -7.457 14.605 1.00 83.56 169 LEU A O 1
ATOM 1324 N N . ARG A 1 170 ? -8.706 -7.110 13.678 1.00 85.69 170 ARG A N 1
ATOM 1325 C CA . ARG A 1 170 ? -9.226 -6.287 14.775 1.00 85.69 170 ARG A CA 1
ATOM 1326 C C . ARG A 1 170 ? -9.600 -7.104 16.010 1.00 85.69 170 ARG A C 1
ATOM 1328 O O . ARG A 1 170 ? -9.336 -6.650 17.119 1.00 85.69 170 ARG A O 1
ATOM 1335 N N . LEU A 1 171 ? -10.153 -8.305 15.838 1.00 87.38 171 LEU A N 1
ATOM 1336 C CA . LEU A 1 171 ? -10.386 -9.235 16.952 1.00 87.38 171 LEU A CA 1
ATOM 1337 C C . LEU A 1 171 ? -9.064 -9.557 17.667 1.00 87.38 171 LEU A C 1
ATOM 1339 O O . LEU A 1 171 ? -8.974 -9.443 18.887 1.00 87.38 171 LEU A O 1
ATOM 1343 N N . VAL A 1 172 ? -8.017 -9.868 16.895 1.00 85.56 172 VAL A N 1
ATOM 1344 C CA . VAL A 1 172 ? -6.659 -10.124 17.397 1.00 85.56 172 VAL A CA 1
ATOM 1345 C C . VAL A 1 172 ? -6.071 -8.877 18.061 1.00 85.56 172 VAL A C 1
ATOM 1347 O O . VAL A 1 172 ? -5.536 -8.989 19.162 1.00 85.56 172 VAL A O 1
ATOM 1350 N N . SER A 1 173 ? -6.214 -7.689 17.452 1.00 88.25 173 SER A N 1
ATOM 1351 C CA . SER A 1 173 ? -5.772 -6.424 18.058 1.00 88.25 173 SER A CA 1
ATOM 1352 C C . SER A 1 173 ? -6.374 -6.224 19.446 1.00 88.25 173 SER A C 1
ATOM 1354 O O . SER A 1 173 ? -5.642 -5.954 20.392 1.00 88.25 173 SER A O 1
ATOM 1356 N N . PHE A 1 174 ? -7.698 -6.383 19.575 1.00 88.88 174 PHE A N 1
ATOM 1357 C CA . PHE A 1 174 ? -8.391 -6.228 20.852 1.00 88.88 174 PHE A CA 1
ATOM 1358 C C . PHE A 1 174 ? -7.930 -7.268 21.876 1.00 88.88 174 PHE A C 1
ATOM 1360 O O . PHE A 1 174 ? -7.616 -6.900 23.004 1.00 88.88 174 PHE A O 1
ATOM 1367 N N . GLY A 1 175 ? -7.851 -8.545 21.485 1.00 86.62 175 GLY A N 1
ATOM 1368 C CA . GLY A 1 175 ? -7.419 -9.627 22.372 1.00 86.62 175 GLY A CA 1
ATOM 1369 C C . GLY A 1 175 ? -6.012 -9.415 22.931 1.00 86.62 175 GLY A C 1
ATOM 1370 O O . GLY A 1 175 ? -5.803 -9.525 24.139 1.00 86.62 175 GLY A O 1
ATOM 1371 N N . LEU A 1 176 ? -5.059 -9.044 22.071 1.00 85.50 176 LEU A N 1
ATOM 1372 C CA . LEU A 1 176 ? -3.675 -8.792 22.475 1.00 85.50 176 LEU A CA 1
ATOM 1373 C C . LEU A 1 176 ? -3.526 -7.496 23.277 1.00 85.50 176 LEU A C 1
ATOM 1375 O O . LEU A 1 176 ? -2.862 -7.513 24.311 1.00 85.50 176 LEU A O 1
ATOM 1379 N N . ASP A 1 177 ? -4.171 -6.399 22.863 1.00 86.25 177 ASP A N 1
ATOM 1380 C CA . ASP A 1 177 ? -4.127 -5.133 23.608 1.00 86.25 177 ASP A CA 1
ATOM 1381 C C . ASP A 1 177 ? -4.734 -5.298 25.012 1.00 86.25 177 ASP A C 1
ATOM 1383 O O . ASP A 1 177 ? -4.162 -4.823 25.996 1.00 86.25 177 ASP A O 1
ATOM 1387 N N . PHE A 1 178 ? -5.841 -6.042 25.122 1.00 85.00 178 PHE A N 1
ATOM 1388 C CA . PHE A 1 178 ? -6.460 -6.379 26.401 1.00 85.00 178 PHE A CA 1
ATOM 1389 C C . PHE A 1 178 ? -5.535 -7.227 27.280 1.00 85.00 178 PHE A C 1
ATOM 1391 O O . PHE A 1 178 ? -5.302 -6.899 28.444 1.00 85.00 178 PHE A O 1
ATOM 1398 N N . HIS A 1 179 ? -4.974 -8.301 26.722 1.00 81.88 179 HIS A N 1
ATOM 1399 C CA . HIS A 1 179 ? -4.063 -9.187 27.440 1.00 81.88 179 HIS A CA 1
ATOM 1400 C C . HIS A 1 179 ? -2.814 -8.445 27.947 1.00 81.88 179 HIS A C 1
ATOM 1402 O O . HIS A 1 179 ? -2.418 -8.609 29.101 1.00 81.88 179 HIS A O 1
ATOM 1408 N N . TRP A 1 180 ? -2.216 -7.577 27.127 1.00 82.50 180 TRP A N 1
ATOM 1409 C CA . TRP A 1 180 ? -1.057 -6.776 27.526 1.00 82.50 180 TRP A CA 1
ATOM 1410 C C . TRP A 1 180 ? -1.384 -5.740 28.603 1.00 82.50 180 TRP A C 1
ATOM 1412 O O . TRP A 1 180 ? -0.583 -5.557 29.524 1.00 82.50 180 TRP A O 1
ATOM 1422 N N . ALA A 1 181 ? -2.566 -5.117 28.544 1.00 81.88 181 ALA A N 1
ATOM 1423 C CA . ALA A 1 181 ? -3.031 -4.222 29.602 1.00 81.88 181 ALA A CA 1
ATOM 1424 C C . ALA A 1 181 ? -3.172 -4.954 30.948 1.00 81.88 181 ALA A C 1
ATOM 1426 O O . ALA A 1 181 ? -2.761 -4.426 31.979 1.00 81.88 181 ALA A O 1
ATOM 1427 N N . GLN A 1 182 ? -3.670 -6.196 30.936 1.00 78.50 182 GLN A N 1
ATOM 1428 C CA . GLN A 1 182 ? -3.797 -7.034 32.136 1.00 78.50 182 GLN A CA 1
ATOM 1429 C C . GLN A 1 182 ? -2.444 -7.467 32.712 1.00 78.50 182 GLN A C 1
ATOM 1431 O O . GLN A 1 182 ? -2.283 -7.545 33.926 1.00 78.50 182 GLN A O 1
ATOM 1436 N N . LEU A 1 183 ? -1.451 -7.724 31.858 1.00 75.38 183 LEU A N 1
ATOM 1437 C CA . LEU A 1 183 ? -0.106 -8.103 32.296 1.00 75.38 183 LEU A CA 1
ATOM 1438 C C . LEU A 1 183 ? 0.707 -6.937 32.886 1.00 75.38 183 LEU A C 1
ATOM 1440 O O . LEU A 1 183 ? 1.868 -7.145 33.239 1.00 75.38 183 LEU A O 1
ATOM 1444 N N . ALA A 1 184 ? 0.156 -5.714 32.936 1.00 65.38 184 ALA A N 1
ATOM 1445 C CA . ALA A 1 184 ? 0.886 -4.472 33.228 1.00 65.38 184 ALA A CA 1
ATOM 1446 C C . ALA A 1 184 ? 2.161 -4.296 32.371 1.00 65.38 184 ALA A C 1
ATOM 1448 O O . ALA A 1 184 ? 3.061 -3.518 32.691 1.00 65.38 184 ALA A O 1
ATOM 1449 N N . ARG A 1 185 ? 2.247 -5.028 31.254 1.00 55.97 185 ARG A N 1
ATOM 1450 C CA . ARG A 1 185 ? 3.367 -5.029 30.322 1.00 55.97 185 ARG A CA 1
ATOM 1451 C C . ARG A 1 185 ? 2.930 -4.283 29.076 1.00 55.97 185 ARG A C 1
ATOM 1453 O O . ARG A 1 185 ? 2.503 -4.910 28.122 1.00 55.97 185 ARG A O 1
ATOM 1460 N N . ILE A 1 186 ? 3.100 -2.965 29.094 1.00 54.12 186 ILE A N 1
ATOM 1461 C CA . ILE A 1 186 ? 3.797 -2.233 28.029 1.00 54.12 186 ILE A CA 1
ATOM 1462 C C . ILE A 1 186 ? 4.538 -1.078 28.706 1.00 54.12 186 ILE A C 1
ATOM 1464 O O . ILE A 1 186 ? 3.987 -0.052 29.097 1.00 54.12 186 ILE A O 1
ATOM 1468 N N . SER A 1 187 ? 5.830 -1.348 28.874 1.00 41.00 187 SER A N 1
ATOM 1469 C CA . SER A 1 187 ? 6.899 -0.381 29.035 1.00 41.00 187 SER A CA 1
ATOM 1470 C C . SER A 1 187 ? 7.034 0.431 27.746 1.00 41.00 187 SER A C 1
ATOM 1472 O O . SER A 1 187 ? 6.914 -0.079 26.633 1.00 41.00 187 SER A O 1
ATOM 1474 N N . THR A 1 188 ? 7.289 1.714 27.944 1.00 40.50 188 THR A N 1
ATOM 1475 C CA . THR A 1 188 ? 7.737 2.726 26.993 1.00 40.50 188 THR A CA 1
ATOM 1476 C C . THR A 1 188 ? 8.828 2.222 26.037 1.00 40.50 188 THR A C 1
ATOM 1478 O O . THR A 1 188 ? 10.018 2.301 26.338 1.00 40.50 188 THR A O 1
ATOM 1481 N N . THR A 1 189 ? 8.458 1.765 24.843 1.00 38.22 189 THR A N 1
ATOM 1482 C CA . THR A 1 189 ? 9.400 1.662 23.717 1.00 38.22 189 THR A CA 1
ATOM 1483 C C . THR A 1 189 ? 8.815 2.337 22.485 1.00 38.22 189 THR A C 1
ATOM 1485 O O . THR A 1 189 ? 8.114 1.680 21.728 1.00 38.22 189 THR A O 1
ATOM 1488 N N . ASN A 1 190 ? 9.117 3.634 22.319 1.00 41.41 190 ASN A N 1
ATOM 1489 C CA . ASN A 1 190 ? 9.087 4.518 21.129 1.00 41.41 190 ASN A CA 1
ATOM 1490 C C . ASN A 1 190 ? 7.927 4.461 20.103 1.00 41.41 190 ASN A C 1
ATOM 1492 O O . ASN A 1 190 ? 7.908 5.283 19.192 1.00 41.41 190 ASN A O 1
ATOM 1496 N N . TRP A 1 191 ? 6.965 3.552 20.224 1.00 45.16 191 TRP A N 1
ATOM 1497 C CA . TRP A 1 191 ? 5.778 3.433 19.382 1.00 45.16 191 TRP A CA 1
ATOM 1498 C C . TRP A 1 191 ? 4.568 3.658 20.288 1.00 45.16 191 TRP A C 1
ATOM 1500 O O . TRP A 1 191 ? 4.052 2.743 20.924 1.00 45.16 191 TRP A O 1
ATOM 1510 N N . GLU A 1 192 ? 4.231 4.934 20.432 1.00 52.00 192 GLU A N 1
ATOM 1511 C CA . GLU A 1 192 ? 3.303 5.506 21.404 1.00 52.00 192 GLU A CA 1
ATOM 1512 C C . GLU A 1 192 ? 1.853 5.059 21.182 1.00 52.00 192 GLU A C 1
ATOM 1514 O O . GLU A 1 192 ? 1.071 5.733 20.518 1.00 52.00 192 GLU A O 1
ATOM 1519 N N . GLU A 1 193 ? 1.450 3.956 21.801 1.00 61.53 193 GLU A N 1
ATOM 1520 C CA . GLU A 1 193 ? 0.049 3.787 22.176 1.00 61.53 193 GLU A CA 1
ATOM 1521 C C . GLU A 1 193 ? -0.035 3.375 23.636 1.00 61.53 193 GLU A C 1
ATOM 1523 O O . GLU A 1 193 ? 0.357 2.275 24.026 1.00 61.53 193 GLU A O 1
ATOM 1528 N N . VAL A 1 194 ? -0.529 4.303 24.450 1.00 66.25 194 VAL A N 1
ATOM 1529 C CA . VAL A 1 194 ? -0.692 4.117 25.889 1.00 66.25 194 VAL A CA 1
ATOM 1530 C C . VAL A 1 194 ? -1.744 3.035 26.133 1.00 66.25 194 VAL A C 1
ATOM 1532 O O . VAL A 1 194 ? -2.822 3.060 25.534 1.00 66.25 194 VAL A O 1
ATOM 1535 N N . ALA A 1 195 ? -1.426 2.075 27.004 1.00 71.31 195 ALA A N 1
ATOM 1536 C CA . ALA A 1 195 ? -2.382 1.062 27.429 1.00 71.31 195 ALA A CA 1
ATOM 1537 C C . ALA A 1 195 ? -3.594 1.724 28.104 1.00 71.31 195 ALA A C 1
ATOM 1539 O O . ALA A 1 195 ? -3.446 2.628 28.929 1.00 71.31 195 ALA A O 1
ATOM 1540 N N . LEU A 1 196 ? -4.795 1.276 27.742 1.00 80.62 196 LEU A N 1
ATOM 1541 C CA . LEU A 1 196 ? -6.037 1.780 28.324 1.00 80.62 196 LEU A CA 1
ATOM 1542 C C . LEU A 1 196 ? -6.344 1.110 29.668 1.00 80.62 196 LEU A C 1
ATOM 1544 O O . LEU A 1 196 ? -5.815 0.040 29.976 1.00 80.62 196 LEU A O 1
ATOM 1548 N N . LYS A 1 197 ? -7.222 1.732 30.464 1.00 82.88 197 LYS A N 1
ATOM 1549 C CA . LYS A 1 197 ? -7.716 1.143 31.717 1.00 82.88 197 LYS A CA 1
ATOM 1550 C C . LYS A 1 197 ? -8.656 -0.026 31.415 1.00 82.88 197 LYS A C 1
ATOM 1552 O O . LYS A 1 197 ? -9.302 -0.041 30.373 1.00 82.88 197 LYS A O 1
ATOM 1557 N N . ASP A 1 198 ? -8.793 -0.980 32.336 1.00 81.94 198 ASP A N 1
ATOM 1558 C CA . ASP A 1 198 ? -9.650 -2.163 32.132 1.00 81.94 198 ASP A CA 1
ATOM 1559 C C . ASP A 1 198 ? -11.117 -1.809 31.798 1.00 81.94 198 ASP A C 1
ATOM 1561 O O . ASP A 1 198 ? -11.725 -2.410 30.907 1.00 81.94 198 ASP A O 1
ATOM 1565 N N . GLU A 1 199 ? -11.646 -0.762 32.439 1.00 84.50 199 GLU A N 1
ATOM 1566 C CA . GLU A 1 199 ? -12.995 -0.212 32.216 1.00 84.50 199 GLU A CA 1
ATOM 1567 C C . GLU A 1 199 ? -13.232 0.275 30.774 1.00 84.50 199 GLU A C 1
ATOM 1569 O O . GLU A 1 199 ? -14.369 0.369 30.293 1.00 84.50 199 GLU A O 1
ATOM 1574 N N . ASP A 1 200 ? -12.149 0.578 30.062 1.00 85.75 200 ASP A N 1
ATOM 1575 C CA . ASP A 1 200 ? -12.186 1.100 28.703 1.00 85.75 200 ASP A CA 1
ATOM 1576 C C . ASP A 1 200 ? -12.287 -0.013 27.656 1.00 85.75 200 ASP A C 1
ATOM 1578 O O . ASP A 1 200 ? -12.660 0.252 26.511 1.00 85.75 200 ASP A O 1
ATOM 1582 N N . TYR A 1 201 ? -12.056 -1.269 28.048 1.00 87.38 201 TYR A N 1
ATOM 1583 C CA . TYR A 1 201 ? -12.291 -2.465 27.234 1.00 87.38 201 TYR A CA 1
ATOM 1584 C C . TYR A 1 201 ? -13.738 -2.962 27.383 1.00 87.38 201 TYR A C 1
ATOM 1586 O O . TYR A 1 201 ? -14.001 -4.115 27.735 1.00 87.38 201 TYR A O 1
ATOM 1594 N N . ASN A 1 202 ? -14.704 -2.078 27.141 1.00 91.00 202 ASN A N 1
ATOM 1595 C CA . ASN A 1 202 ? -16.130 -2.405 27.199 1.00 91.00 202 ASN A CA 1
ATOM 1596 C C . ASN A 1 202 ? -16.687 -2.831 25.830 1.00 91.00 202 ASN A C 1
ATOM 1598 O O . ASN A 1 202 ? -16.143 -2.489 24.779 1.00 91.00 202 ASN A O 1
ATOM 1602 N N . VAL A 1 203 ? -17.804 -3.563 25.856 1.00 92.69 203 VAL A N 1
ATOM 1603 C CA . VAL A 1 203 ? -18.433 -4.144 24.660 1.00 92.69 203 VAL A CA 1
ATOM 1604 C C . VAL A 1 203 ? -18.849 -3.091 23.629 1.00 92.69 203 VAL A C 1
ATOM 1606 O O . VAL A 1 203 ? -18.729 -3.324 22.432 1.00 92.69 203 VAL A O 1
ATOM 1609 N N . VAL A 1 204 ? -19.281 -1.905 24.068 1.00 93.44 204 VAL A N 1
ATOM 1610 C CA . VAL A 1 204 ? -19.769 -0.850 23.166 1.00 93.44 204 VAL A CA 1
ATOM 1611 C C . VAL A 1 204 ? -18.619 -0.271 22.348 1.00 93.44 204 VAL A C 1
ATOM 1613 O O . VAL A 1 204 ? -18.713 -0.196 21.125 1.00 93.44 204 VAL A O 1
ATOM 1616 N N . THR A 1 205 ? -17.512 0.102 22.996 1.00 92.12 205 THR A N 1
ATOM 1617 C CA . THR A 1 205 ? -16.317 0.600 22.298 1.00 92.12 205 THR A CA 1
ATOM 1618 C C . THR A 1 205 ? -15.690 -0.485 21.424 1.00 92.12 205 THR A C 1
ATOM 1620 O O . THR A 1 205 ? -15.244 -0.192 20.317 1.00 92.12 205 THR A O 1
ATOM 1623 N N . TYR A 1 206 ? -15.703 -1.740 21.877 1.00 92.00 206 TYR A N 1
ATOM 1624 C CA . TYR A 1 206 ? -15.260 -2.886 21.087 1.00 92.00 206 TYR A CA 1
ATOM 1625 C C . TYR A 1 206 ? -16.080 -3.070 19.803 1.00 92.00 206 TYR A C 1
ATOM 1627 O O . TYR A 1 206 ? -15.509 -3.138 18.715 1.00 92.00 206 TYR A O 1
ATOM 1635 N N . LEU A 1 207 ? -17.412 -3.083 19.896 1.00 92.88 207 LEU A N 1
ATOM 1636 C CA . LEU A 1 207 ? -18.268 -3.191 18.716 1.00 92.88 207 LEU A CA 1
ATOM 1637 C C . LEU A 1 207 ? -18.114 -1.969 17.806 1.00 92.88 207 LEU A C 1
ATOM 1639 O O . LEU A 1 207 ? -18.011 -2.134 16.594 1.00 92.88 207 LEU A O 1
ATOM 1643 N N . ALA A 1 208 ? -18.016 -0.759 18.366 1.00 91.44 208 ALA A N 1
ATOM 1644 C CA . ALA A 1 208 ? -17.747 0.449 17.587 1.00 91.44 208 ALA A CA 1
ATOM 1645 C C . ALA A 1 208 ? -16.425 0.339 16.807 1.00 91.44 208 ALA A C 1
ATOM 1647 O O . ALA A 1 208 ? -16.380 0.703 15.637 1.00 91.44 208 ALA A O 1
ATOM 1648 N N . TYR A 1 209 ? -15.374 -0.211 17.421 1.00 90.94 209 TYR A N 1
ATOM 1649 C CA . TYR A 1 209 ? -14.072 -0.445 16.792 1.00 90.94 209 TYR A CA 1
ATOM 1650 C C . TYR A 1 209 ? -14.134 -1.471 15.654 1.00 90.94 209 TYR A C 1
ATOM 1652 O O . TYR A 1 209 ? -13.619 -1.234 14.555 1.00 90.94 209 TYR A O 1
ATOM 1660 N N . LEU A 1 210 ? -14.772 -2.619 15.891 1.00 89.19 210 LEU A N 1
ATOM 1661 C CA . LEU A 1 210 ? -14.890 -3.669 14.881 1.00 89.19 210 LEU A CA 1
ATOM 1662 C C . LEU A 1 210 ? -15.712 -3.218 13.679 1.00 89.19 210 LEU A C 1
ATOM 1664 O O . LEU A 1 210 ? -15.331 -3.466 12.537 1.00 89.19 210 LEU A O 1
ATOM 1668 N N . LEU A 1 211 ? -16.827 -2.550 13.955 1.00 90.00 211 LEU A N 1
ATOM 1669 C CA . LEU A 1 211 ? -17.855 -2.244 12.973 1.00 90.00 211 LEU A CA 1
ATOM 1670 C C . LEU A 1 211 ? -17.672 -0.872 12.325 1.00 90.00 211 LEU A C 1
ATOM 1672 O O . LEU A 1 211 ? -18.433 -0.541 11.429 1.00 90.00 211 LEU A O 1
ATOM 1676 N N . PHE A 1 212 ? -16.672 -0.084 12.732 1.00 87.81 212 PHE A N 1
ATOM 1677 C CA . PHE A 1 212 ? -16.492 1.285 12.253 1.00 87.81 212 PHE A CA 1
ATOM 1678 C C . PHE A 1 212 ? -16.531 1.384 10.719 1.00 87.81 212 PHE A C 1
ATOM 1680 O O . PHE A 1 212 ? -15.581 0.978 10.040 1.00 87.81 212 PHE A O 1
ATOM 1687 N N . ALA A 1 213 ? -17.628 1.940 10.192 1.00 83.50 213 ALA A N 1
ATOM 1688 C CA . ALA A 1 213 ? -17.980 1.875 8.774 1.00 83.50 213 ALA A CA 1
ATOM 1689 C C . ALA A 1 213 ? -16.868 2.354 7.818 1.00 83.50 213 ALA A C 1
ATOM 1691 O O . ALA A 1 213 ? -16.546 1.605 6.891 1.00 83.50 213 ALA A O 1
ATOM 1692 N N . PRO A 1 214 ? -16.196 3.506 8.049 1.00 80.75 214 PRO A N 1
ATOM 1693 C CA . PRO A 1 214 ? -15.131 3.978 7.158 1.00 80.75 214 PRO A CA 1
ATOM 1694 C C . PRO A 1 214 ? -13.965 2.999 7.008 1.00 80.75 214 PRO A C 1
ATOM 1696 O O . PRO A 1 214 ? -13.279 2.993 5.989 1.00 80.75 214 PRO A O 1
ATOM 1699 N N . LEU A 1 215 ? -13.732 2.159 8.018 1.00 81.12 215 LEU A N 1
ATOM 1700 C CA . LEU A 1 215 ? -12.631 1.208 8.018 1.00 81.12 215 LEU A CA 1
ATOM 1701 C C . LEU A 1 215 ? -13.096 -0.249 7.859 1.00 81.12 215 LEU A C 1
ATOM 1703 O O . LEU A 1 215 ? -12.260 -1.144 7.926 1.00 81.12 215 LEU A O 1
ATOM 1707 N N . TYR A 1 216 ? -14.391 -0.517 7.681 1.00 81.19 216 TYR A N 1
ATOM 1708 C CA . TYR A 1 216 ? -14.952 -1.869 7.780 1.00 81.19 216 TYR A CA 1
ATOM 1709 C C . TYR A 1 216 ? -14.541 -2.794 6.619 1.00 81.19 216 TYR A C 1
ATOM 1711 O O . TYR A 1 216 ? -14.042 -3.892 6.854 1.00 81.19 216 TYR A O 1
ATOM 1719 N N . VAL A 1 217 ? -14.697 -2.344 5.367 1.00 73.88 217 VAL A N 1
ATOM 1720 C CA . VAL A 1 217 ? -14.470 -3.186 4.174 1.00 73.88 217 VAL A CA 1
ATOM 1721 C C . VAL A 1 217 ? -12.983 -3.277 3.817 1.00 73.88 217 VAL A C 1
ATOM 1723 O O . VAL A 1 217 ? -12.383 -4.353 3.805 1.00 73.88 217 VAL A O 1
ATOM 1726 N N . ALA A 1 218 ? -12.364 -2.136 3.503 1.00 68.25 218 ALA A N 1
ATOM 1727 C CA . ALA A 1 218 ? -10.988 -2.095 3.011 1.00 68.25 218 ALA A CA 1
ATOM 1728 C C . ALA A 1 218 ? -10.161 -0.911 3.529 1.00 68.25 218 ALA A C 1
ATOM 1730 O O . ALA A 1 218 ? -9.103 -0.627 2.972 1.00 68.25 218 ALA A O 1
ATOM 1731 N N . GLY A 1 219 ? -10.612 -0.245 4.594 1.00 72.75 219 GLY A N 1
ATOM 1732 C CA . GLY A 1 219 ? -9.869 0.875 5.163 1.00 72.75 219 GLY A CA 1
ATOM 1733 C C . GLY A 1 219 ? -8.590 0.450 5.902 1.00 72.75 219 GLY A C 1
ATOM 1734 O O . GLY A 1 219 ? -8.383 -0.741 6.159 1.00 72.75 219 GLY A O 1
ATOM 1735 N N . PRO A 1 220 ? -7.727 1.422 6.248 1.00 79.44 220 PRO A N 1
ATOM 1736 C CA . PRO A 1 220 ? -6.507 1.189 7.015 1.00 79.44 220 PRO A CA 1
ATOM 1737 C C . PRO A 1 220 ? -6.732 0.429 8.330 1.00 79.44 220 PRO A C 1
ATOM 1739 O O . PRO A 1 220 ? -7.736 0.616 9.024 1.00 79.44 220 PRO A O 1
ATOM 1742 N N . THR A 1 221 ? -5.763 -0.407 8.703 1.00 83.12 221 THR A N 1
ATOM 1743 C CA . THR A 1 221 ? -5.795 -1.144 9.972 1.00 83.12 221 THR A CA 1
ATOM 1744 C C . THR A 1 221 ? -5.352 -0.241 11.124 1.00 83.12 221 THR A C 1
ATOM 1746 O O . THR A 1 221 ? -4.279 0.355 11.081 1.00 83.12 221 THR A O 1
ATOM 1749 N N . ILE A 1 222 ? -6.157 -0.170 12.181 1.00 83.62 222 ILE A N 1
ATOM 1750 C CA . ILE A 1 222 ? -5.857 0.565 13.417 1.00 83.62 222 ILE A CA 1
ATOM 1751 C C . ILE A 1 222 ? -5.954 -0.391 14.610 1.00 83.62 222 ILE A C 1
ATOM 1753 O O . ILE A 1 222 ? -6.756 -1.329 14.586 1.00 83.62 222 ILE A O 1
ATOM 1757 N N . SER A 1 223 ? -5.117 -0.196 15.625 1.00 87.38 223 SER A N 1
ATOM 1758 C CA . SER A 1 223 ? -5.194 -0.916 16.903 1.00 87.38 223 SER A CA 1
ATOM 1759 C C . SER A 1 223 ? -6.434 -0.505 17.703 1.00 87.38 223 SER A C 1
ATOM 1761 O O . SER A 1 223 ? -7.072 0.515 17.414 1.00 87.38 223 SER A O 1
ATOM 1763 N N . TYR A 1 224 ? -6.765 -1.273 18.743 1.00 88.31 224 TYR A N 1
ATOM 1764 C CA . TYR A 1 224 ? -7.870 -0.903 19.626 1.00 88.31 224 TYR A CA 1
ATOM 1765 C C . TYR A 1 224 ? -7.535 0.359 20.432 1.00 88.31 224 TYR A C 1
ATOM 1767 O O . TYR A 1 224 ? -8.346 1.284 20.503 1.00 88.31 224 TYR A O 1
ATOM 1775 N N . ASN A 1 225 ? -6.317 0.438 20.976 1.00 87.44 225 ASN A N 1
ATOM 1776 C CA . ASN A 1 225 ? -5.899 1.555 21.828 1.00 87.44 225 ASN A CA 1
ATOM 1777 C C . ASN A 1 225 ? -5.856 2.891 21.070 1.00 87.44 225 ASN A C 1
ATOM 1779 O O . ASN A 1 225 ? -6.310 3.914 21.596 1.00 87.44 225 ASN A O 1
ATOM 1783 N N . ALA A 1 226 ? -5.383 2.904 19.817 1.00 84.19 226 ALA A N 1
ATOM 1784 C CA . ALA A 1 226 ? -5.441 4.109 18.992 1.00 84.19 226 ALA A CA 1
ATOM 1785 C C . ALA A 1 226 ? -6.886 4.503 18.673 1.00 84.19 226 ALA A C 1
ATOM 1787 O O . ALA A 1 226 ? -7.242 5.665 18.835 1.00 84.19 226 ALA A O 1
ATOM 1788 N N . PHE A 1 227 ? -7.746 3.557 18.286 1.00 86.94 227 PHE A N 1
ATOM 1789 C CA . PHE A 1 227 ? -9.146 3.879 18.009 1.00 86.94 227 PHE A CA 1
ATOM 1790 C C . PHE A 1 227 ? -9.842 4.478 19.239 1.00 86.94 227 PHE A C 1
ATOM 1792 O O . PHE A 1 227 ? -10.423 5.557 19.164 1.00 86.94 227 PHE A O 1
ATOM 1799 N N . ALA A 1 228 ? -9.734 3.822 20.394 1.00 86.94 228 ALA A N 1
ATOM 1800 C CA . ALA A 1 228 ? -10.403 4.262 21.611 1.00 86.94 228 ALA A CA 1
ATOM 1801 C C . ALA A 1 228 ? -9.846 5.584 22.174 1.00 86.94 228 ALA A C 1
ATOM 1803 O O . ALA A 1 228 ? -10.619 6.366 22.727 1.00 86.94 228 ALA A O 1
ATOM 1804 N N . SER A 1 229 ? -8.556 5.887 21.989 1.00 82.88 229 SER A N 1
ATOM 1805 C CA . SER A 1 229 ? -7.990 7.197 22.363 1.00 82.88 229 SER A CA 1
ATOM 1806 C C . SER A 1 229 ? -8.450 8.334 21.438 1.00 82.88 229 SER A C 1
ATOM 1808 O O . SER A 1 229 ? -8.711 9.445 21.907 1.00 82.88 229 SER A O 1
ATOM 1810 N N . GLN A 1 230 ? -8.655 8.062 20.143 1.00 81.00 230 GLN A N 1
ATOM 1811 C CA . GLN A 1 230 ? -9.238 9.022 19.190 1.00 81.00 230 GLN A CA 1
ATOM 1812 C C . GLN A 1 230 ? -10.712 9.358 19.496 1.00 81.00 230 GLN A C 1
ATOM 1814 O O . GLN A 1 230 ? -11.231 10.402 19.085 1.00 81.00 230 GLN A O 1
ATOM 1819 N N . LEU A 1 231 ? 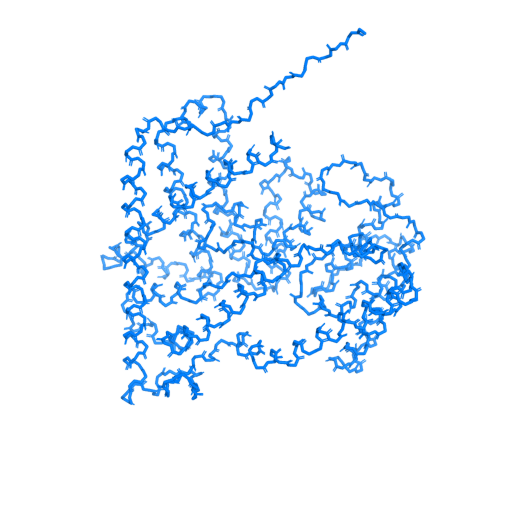-11.406 8.500 20.248 1.00 82.94 231 LEU A N 1
ATOM 1820 C CA . LEU A 1 231 ? -12.761 8.788 20.713 1.00 82.94 231 LEU A CA 1
ATOM 1821 C C . LEU A 1 231 ? -12.794 9.804 21.864 1.00 82.94 231 LEU A C 1
ATOM 1823 O O . LEU A 1 231 ? -13.789 10.515 21.990 1.00 82.94 231 LEU A O 1
ATOM 1827 N N . ASP A 1 232 ? -11.736 9.935 22.672 1.00 78.12 232 ASP A N 1
ATOM 1828 C CA . ASP A 1 232 ? -11.686 10.933 23.756 1.00 78.12 232 ASP A CA 1
ATOM 1829 C C . ASP A 1 232 ? -11.328 12.318 23.261 1.00 78.12 232 ASP A C 1
ATOM 1831 O O . ASP A 1 232 ? -11.987 13.297 23.615 1.00 78.12 232 ASP A O 1
ATOM 1835 N N . LEU A 1 233 ? -10.310 12.396 22.407 1.00 70.50 233 LEU A N 1
ATOM 1836 C CA . LEU A 1 233 ? -9.776 13.657 21.918 1.00 70.50 233 LEU A CA 1
ATOM 1837 C C . LEU A 1 233 ? -10.032 13.789 20.418 1.00 70.50 233 LEU A C 1
ATOM 1839 O O . LEU A 1 233 ? -9.731 12.857 19.669 1.00 70.50 233 LEU A O 1
ATOM 1843 N N . PRO A 1 234 ? -10.593 14.919 19.950 1.00 65.19 234 PRO A N 1
ATOM 1844 C CA . PRO A 1 234 ? -10.656 15.171 18.523 1.00 65.19 234 PRO A CA 1
ATOM 1845 C C . PRO A 1 234 ? -9.229 15.180 17.971 1.00 65.19 234 PRO A C 1
ATOM 1847 O O . PRO A 1 234 ? -8.296 15.648 18.632 1.00 65.19 234 PRO A O 1
ATOM 1850 N N . GLN A 1 235 ? -9.051 14.654 16.760 1.00 63.28 235 GLN A N 1
ATOM 1851 C CA . GLN A 1 235 ? -7.785 14.822 16.055 1.00 63.28 235 GLN A CA 1
ATOM 1852 C C . GLN A 1 235 ? -7.485 16.319 15.959 1.00 63.28 235 GLN A C 1
ATOM 1854 O O . GLN A 1 235 ? -8.383 17.108 15.651 1.00 63.28 235 GLN A O 1
ATOM 1859 N N . LYS A 1 236 ? -6.240 16.717 16.251 1.00 59.88 236 LYS A N 1
ATOM 1860 C CA . LYS A 1 236 ? -5.808 18.098 16.023 1.00 59.88 236 LYS A CA 1
ATOM 1861 C C . LYS A 1 236 ? -6.071 18.399 14.551 1.00 59.88 236 LYS A C 1
ATOM 1863 O O . LYS A 1 236 ? -5.544 17.695 13.694 1.00 59.88 236 LYS A O 1
ATOM 1868 N N . SER A 1 237 ? -6.918 19.387 14.262 1.00 57.56 237 SER A N 1
ATOM 1869 C CA . SER A 1 237 ? -7.137 19.802 12.882 1.00 57.56 237 SER A CA 1
ATOM 1870 C C . SER A 1 237 ? -5.794 20.270 12.337 1.00 57.56 237 SER A C 1
ATOM 1872 O O . SER A 1 237 ? -5.224 21.244 12.838 1.00 57.56 237 SER A O 1
ATOM 1874 N N . GLU A 1 238 ? -5.268 19.562 11.340 1.00 64.25 238 GLU A N 1
ATOM 1875 C CA . GLU A 1 238 ? -4.191 20.095 10.514 1.00 64.25 238 GLU A CA 1
ATOM 1876 C C . GLU A 1 238 ? -4.580 21.504 10.048 1.00 64.25 238 GLU A C 1
ATOM 1878 O O . GLU A 1 238 ? -5.761 21.806 9.870 1.00 64.25 238 GLU A O 1
ATOM 1883 N N . SER A 1 239 ? -3.591 22.382 9.872 1.00 79.19 239 SER A N 1
ATOM 1884 C CA . SER A 1 239 ? -3.838 23.749 9.398 1.00 79.19 239 SER A CA 1
ATOM 1885 C C . SER A 1 239 ? -4.751 23.733 8.164 1.00 79.19 239 SER A C 1
ATOM 1887 O O . SER A 1 239 ? -4.508 22.956 7.238 1.00 79.19 239 SER A O 1
ATOM 1889 N N . ASN A 1 240 ? -5.766 24.605 8.122 1.00 81.38 240 ASN A N 1
ATOM 1890 C CA . ASN A 1 240 ? -6.702 24.704 6.993 1.00 81.38 240 ASN A CA 1
ATOM 1891 C C . ASN A 1 240 ? -5.972 24.806 5.643 1.00 81.38 240 ASN A C 1
ATOM 1893 O O . ASN A 1 240 ? -6.404 24.212 4.659 1.00 81.38 240 ASN A O 1
ATOM 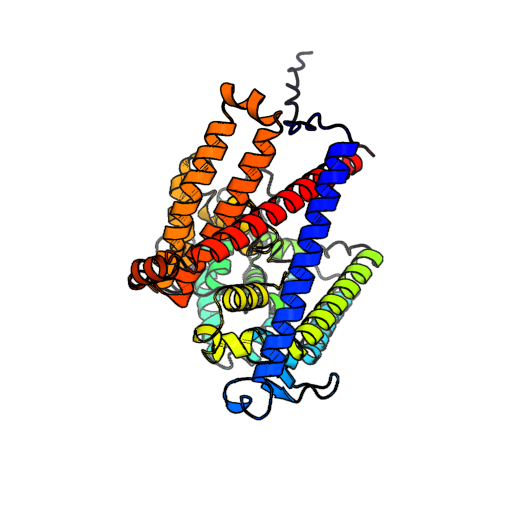1897 N N . SER A 1 241 ? -4.817 25.479 5.609 1.00 82.12 241 SER A N 1
ATOM 1898 C CA . SER A 1 241 ? -3.967 25.573 4.420 1.00 82.12 241 SER A CA 1
ATOM 1899 C C . SER A 1 241 ? -3.425 24.213 3.970 1.00 82.12 241 SER A C 1
ATOM 1901 O O . SER A 1 241 ? -3.385 23.931 2.776 1.00 82.12 241 SER A O 1
ATOM 1903 N N . ARG A 1 242 ? -3.042 23.331 4.903 1.00 80.94 242 ARG A N 1
ATOM 1904 C CA . ARG A 1 242 ? -2.594 21.964 4.587 1.00 80.94 242 ARG A CA 1
ATOM 1905 C C . ARG A 1 242 ? -3.743 21.104 4.082 1.00 80.94 242 ARG A C 1
ATOM 1907 O O . ARG A 1 242 ? -3.558 20.389 3.103 1.00 80.94 242 ARG A O 1
ATOM 1914 N N . VAL A 1 243 ? -4.917 21.202 4.710 1.00 81.69 243 VAL A N 1
ATOM 1915 C CA . VAL A 1 243 ? -6.130 20.498 4.262 1.00 81.69 243 VAL A CA 1
ATOM 1916 C C . VAL A 1 243 ? -6.505 20.938 2.846 1.00 81.69 243 VAL A C 1
ATOM 1918 O O . VAL A 1 243 ? -6.761 20.095 1.991 1.00 81.69 243 VAL A O 1
ATOM 1921 N N . PHE A 1 244 ? -6.447 22.241 2.565 1.00 85.75 244 PHE A N 1
ATOM 1922 C CA . PHE A 1 244 ? -6.698 22.785 1.233 1.00 85.75 244 PHE A CA 1
ATOM 1923 C C . PHE A 1 244 ? -5.687 22.281 0.197 1.00 85.75 244 PHE A C 1
ATOM 1925 O O . PHE A 1 244 ? -6.088 21.772 -0.846 1.00 85.75 244 PHE A O 1
ATOM 1932 N N . ILE A 1 245 ? -4.381 22.351 0.487 1.00 85.25 245 ILE A N 1
ATOM 1933 C CA . ILE A 1 245 ? -3.332 21.842 -0.414 1.00 85.25 245 ILE A CA 1
ATOM 1934 C C . ILE A 1 245 ? -3.508 20.339 -0.659 1.00 85.25 245 ILE A C 1
ATOM 1936 O O . ILE A 1 245 ? -3.347 19.872 -1.787 1.00 85.25 245 ILE A O 1
ATOM 1940 N N . TYR A 1 246 ? -3.861 19.576 0.376 1.00 80.88 246 TYR A N 1
ATOM 1941 C CA . TYR A 1 246 ? -4.131 18.147 0.253 1.00 80.88 246 TYR A CA 1
ATOM 1942 C C . TYR A 1 246 ? -5.348 17.873 -0.637 1.00 80.88 246 TYR A C 1
ATOM 1944 O O . TYR A 1 246 ? -5.266 17.031 -1.531 1.00 80.88 246 TYR A O 1
ATOM 1952 N N . GLY A 1 247 ? -6.443 18.614 -0.443 1.00 83.94 247 GLY A N 1
ATOM 1953 C CA . GLY A 1 247 ? -7.645 18.530 -1.273 1.00 83.94 247 GLY A CA 1
ATOM 1954 C C . GLY A 1 247 ? -7.374 18.902 -2.730 1.00 83.94 247 GLY A C 1
ATOM 1955 O O . GLY A 1 247 ? -7.754 18.160 -3.634 1.00 83.94 247 GLY A O 1
ATOM 1956 N N . LEU A 1 248 ? -6.631 19.986 -2.971 1.00 88.31 248 LEU A N 1
ATOM 1957 C CA . LEU A 1 248 ? -6.210 20.390 -4.313 1.00 88.31 248 LEU A CA 1
ATOM 1958 C C . LEU A 1 248 ? -5.358 19.305 -4.977 1.00 88.31 248 LEU A C 1
ATOM 1960 O O . LEU A 1 248 ? -5.613 18.933 -6.119 1.00 88.31 248 LEU A O 1
ATOM 1964 N N . ARG A 1 249 ? -4.379 18.751 -4.253 1.00 85.75 249 ARG A N 1
ATOM 1965 C CA . ARG A 1 249 ? -3.561 17.636 -4.744 1.00 85.75 249 ARG A CA 1
ATOM 1966 C C . ARG A 1 249 ? -4.431 16.443 -5.130 1.00 85.75 249 ARG A C 1
ATOM 1968 O O . ARG A 1 249 ? -4.219 15.868 -6.189 1.00 85.75 249 ARG A O 1
ATOM 1975 N N . TRP A 1 250 ? -5.406 16.086 -4.298 1.00 84.31 250 TRP A N 1
ATOM 1976 C CA . TRP A 1 250 ? -6.317 14.980 -4.578 1.00 84.31 250 TRP A CA 1
ATOM 1977 C C . TRP A 1 250 ? -7.149 15.226 -5.847 1.00 84.31 250 TRP A C 1
ATOM 1979 O O . TRP A 1 250 ? -7.215 14.346 -6.702 1.00 84.31 250 TRP A O 1
ATOM 1989 N N . ILE A 1 251 ? -7.691 16.437 -6.035 1.00 86.25 251 ILE A N 1
ATOM 1990 C CA . ILE A 1 251 ? -8.421 16.823 -7.257 1.00 86.25 251 ILE A CA 1
ATOM 1991 C C . ILE A 1 251 ? -7.515 16.728 -8.490 1.00 86.25 251 ILE A C 1
ATOM 1993 O O . ILE A 1 251 ? -7.922 16.169 -9.507 1.00 86.25 251 ILE A O 1
ATOM 1997 N N . LEU A 1 252 ? -6.280 17.228 -8.405 1.00 88.94 252 LEU A N 1
ATOM 1998 C CA . LEU A 1 252 ? -5.318 17.162 -9.507 1.00 88.94 252 LEU A CA 1
ATOM 1999 C C . LEU A 1 252 ? -4.939 15.717 -9.851 1.00 88.94 252 LEU A C 1
ATOM 2001 O O . LEU A 1 252 ? -4.867 15.374 -11.028 1.00 88.94 252 LEU A O 1
ATOM 2005 N N . CYS A 1 253 ? -4.751 14.852 -8.850 1.00 85.12 253 CYS A N 1
ATOM 2006 C CA . CYS A 1 253 ? -4.530 13.423 -9.070 1.00 85.12 253 CYS A CA 1
ATOM 2007 C C . CYS A 1 253 ? -5.737 12.764 -9.749 1.00 85.12 253 CYS A C 1
ATOM 2009 O O . CYS A 1 253 ? -5.555 11.997 -10.689 1.00 85.12 253 CYS A O 1
ATOM 2011 N N . MET A 1 254 ? -6.962 13.091 -9.327 1.00 85.06 254 MET A N 1
ATOM 2012 C CA . MET A 1 254 ? -8.185 12.584 -9.957 1.00 85.06 254 MET A CA 1
ATOM 2013 C C . MET A 1 254 ? -8.319 13.046 -11.410 1.00 85.06 254 MET A C 1
ATOM 2015 O O . MET A 1 254 ? -8.610 12.232 -12.282 1.00 85.06 254 MET A O 1
ATOM 2019 N N . ALA A 1 255 ? -8.057 14.325 -11.688 1.00 89.19 255 ALA A N 1
ATOM 2020 C CA . ALA A 1 255 ? -8.073 14.871 -13.041 1.00 89.19 255 ALA A CA 1
ATOM 2021 C C . ALA A 1 255 ? -6.997 14.226 -13.928 1.00 89.19 255 ALA A C 1
ATOM 2023 O O . ALA A 1 255 ? -7.270 13.888 -15.077 1.00 89.19 255 ALA A O 1
ATOM 2024 N N . LEU A 1 256 ? -5.796 14.001 -13.387 1.00 88.88 256 LEU A N 1
ATOM 2025 C CA . LEU A 1 256 ? -4.721 13.300 -14.085 1.00 88.88 256 LEU A CA 1
ATOM 2026 C C . LEU A 1 256 ? -5.102 11.847 -14.394 1.00 88.88 256 LEU A C 1
ATOM 2028 O O . LEU A 1 256 ? -4.878 11.397 -15.511 1.00 88.88 256 LEU A O 1
ATOM 2032 N N . MET A 1 257 ? -5.695 11.122 -13.443 1.00 87.31 257 MET A N 1
ATOM 2033 C CA . MET A 1 257 ? -6.164 9.749 -13.662 1.00 87.31 257 MET A CA 1
ATOM 2034 C C . MET A 1 257 ? -7.275 9.686 -14.716 1.00 87.31 257 MET A C 1
ATOM 2036 O O . MET A 1 257 ? -7.242 8.838 -15.610 1.00 87.31 257 MET A O 1
ATOM 2040 N N . GLU A 1 258 ? -8.234 10.609 -14.661 1.00 88.75 258 GLU A N 1
ATOM 2041 C CA . GLU A 1 258 ? -9.289 10.718 -15.669 1.00 88.75 258 GLU A CA 1
ATOM 2042 C C . GLU A 1 258 ? -8.703 11.035 -17.050 1.00 88.75 258 GLU A C 1
ATOM 2044 O O . GLU A 1 258 ? -9.079 10.412 -18.039 1.00 88.75 258 GLU A O 1
ATOM 2049 N N . PHE A 1 259 ? -7.732 11.945 -17.130 1.00 91.00 259 PHE A N 1
ATOM 2050 C CA . PHE A 1 259 ? -7.022 12.236 -18.370 1.00 91.00 259 PHE A CA 1
ATOM 2051 C C . PHE A 1 259 ? -6.295 10.988 -18.888 1.00 91.00 259 PHE A C 1
ATOM 2053 O O . PHE A 1 259 ? -6.551 10.540 -20.002 1.00 91.00 259 PHE A O 1
ATOM 2060 N N . LEU A 1 260 ? -5.447 10.358 -18.072 1.00 89.62 260 LEU A N 1
ATOM 2061 C CA . LEU A 1 260 ? -4.676 9.183 -18.481 1.00 89.62 260 LEU A CA 1
ATOM 2062 C C . LEU A 1 260 ? -5.574 8.044 -18.973 1.00 89.62 260 LEU A C 1
ATOM 2064 O O . LEU A 1 260 ? -5.257 7.444 -19.990 1.00 89.62 260 LEU A O 1
ATOM 2068 N N . THR A 1 261 ? -6.722 7.795 -18.343 1.00 90.25 261 THR A N 1
ATOM 2069 C CA . THR A 1 261 ? -7.658 6.741 -18.784 1.00 90.25 261 THR A CA 1
ATOM 2070 C C . THR A 1 261 ? -8.359 7.035 -20.118 1.00 90.25 261 THR A C 1
ATOM 2072 O O . THR A 1 261 ? -8.822 6.100 -20.766 1.00 90.25 261 THR A O 1
ATOM 2075 N N . HIS A 1 262 ? -8.409 8.290 -20.585 1.00 90.75 262 HIS A N 1
ATOM 2076 C CA . HIS A 1 262 ? -8.915 8.638 -21.926 1.00 90.75 262 HIS A CA 1
ATOM 2077 C C . HIS A 1 262 ? -7.851 8.534 -23.032 1.00 90.75 262 HIS A C 1
ATOM 2079 O O . HIS A 1 262 ? -8.189 8.396 -24.213 1.00 90.75 262 HIS A O 1
ATOM 2085 N N . PHE A 1 263 ? -6.569 8.627 -22.671 1.00 90.06 263 PHE A N 1
ATOM 2086 C CA . PHE A 1 263 ? -5.461 8.688 -23.631 1.00 90.06 263 PHE A CA 1
ATOM 2087 C C . PHE A 1 263 ? -4.570 7.438 -23.628 1.00 90.06 263 PHE A C 1
ATOM 2089 O O . PHE A 1 263 ? -3.943 7.144 -24.642 1.00 90.06 263 PHE A O 1
ATOM 2096 N N . CYS A 1 264 ? -4.523 6.698 -22.521 1.00 90.44 264 CYS A N 1
ATOM 2097 C CA . CYS A 1 264 ? -3.689 5.518 -22.314 1.00 90.44 264 CYS A CA 1
ATOM 2098 C C . CYS A 1 264 ? -4.550 4.338 -21.826 1.00 90.44 264 CYS A C 1
ATOM 2100 O O . CYS A 1 264 ? -4.888 4.244 -20.647 1.00 90.44 264 CYS A O 1
ATOM 2102 N N . TYR A 1 265 ? -4.882 3.410 -22.726 1.00 89.50 265 TYR A N 1
ATOM 2103 C CA . TYR A 1 265 ? -5.775 2.269 -22.471 1.00 89.50 265 TYR A CA 1
ATOM 2104 C C . TYR A 1 265 ? -5.044 1.070 -21.849 1.00 89.50 265 TYR A C 1
ATOM 2106 O O . TYR A 1 265 ? -5.136 -0.058 -22.334 1.00 89.50 265 TYR A O 1
ATOM 2114 N N . PHE A 1 266 ? -4.265 1.325 -20.793 1.00 86.19 266 PHE A N 1
ATOM 2115 C CA . PHE A 1 266 ? -3.366 0.341 -20.188 1.00 86.19 266 PHE A CA 1
ATOM 2116 C C . PHE A 1 266 ? -4.084 -0.924 -19.705 1.00 86.19 266 PHE A C 1
ATOM 2118 O O . PHE A 1 266 ? -3.651 -2.034 -20.018 1.00 86.19 266 PHE A O 1
ATOM 2125 N N . ASN A 1 267 ? -5.190 -0.772 -18.971 1.00 85.31 267 ASN A N 1
ATOM 2126 C CA . ASN A 1 267 ? -5.908 -1.907 -18.395 1.00 85.31 267 ASN A CA 1
ATOM 2127 C C . ASN A 1 267 ? -6.674 -2.672 -19.472 1.00 85.31 267 ASN A C 1
ATOM 2129 O O . ASN A 1 267 ? -6.683 -3.901 -19.460 1.00 85.31 267 ASN A O 1
ATOM 2133 N N . SER A 1 268 ? -7.266 -1.960 -20.430 1.00 86.06 268 SER A N 1
ATOM 2134 C CA . SER A 1 268 ? -7.941 -2.578 -21.570 1.00 86.06 268 SER A CA 1
ATOM 2135 C C . SER A 1 268 ? -6.976 -3.419 -22.414 1.00 86.06 268 SER A C 1
ATOM 2137 O O . SER A 1 268 ? -7.271 -4.578 -22.711 1.00 86.06 268 SER A O 1
ATOM 2139 N N . LEU A 1 269 ? -5.785 -2.895 -22.729 1.00 86.00 269 LEU A N 1
ATOM 2140 C CA . LEU A 1 269 ? -4.737 -3.625 -23.457 1.00 86.00 269 LEU A CA 1
ATOM 2141 C C . LEU A 1 269 ? -4.264 -4.873 -22.698 1.00 86.00 269 LEU A C 1
ATOM 2143 O O . LEU A 1 269 ? -4.054 -5.928 -23.305 1.00 86.00 269 LEU A O 1
ATOM 2147 N N . ALA A 1 270 ? -4.112 -4.762 -21.375 1.00 81.94 270 ALA A N 1
ATOM 2148 C CA . ALA A 1 270 ? -3.703 -5.869 -20.519 1.00 81.94 270 ALA A CA 1
ATOM 2149 C C . ALA A 1 270 ? -4.778 -6.970 -20.447 1.00 81.94 270 ALA A C 1
ATOM 2151 O O . ALA A 1 270 ? -4.493 -8.134 -20.735 1.00 81.94 270 ALA A O 1
ATOM 2152 N N . ILE A 1 271 ? -6.021 -6.608 -20.117 1.00 81.69 271 ILE A N 1
ATOM 2153 C CA . ILE A 1 271 ? -7.131 -7.555 -19.922 1.00 81.69 271 ILE A CA 1
ATOM 2154 C C . ILE A 1 271 ? -7.529 -8.231 -21.236 1.00 81.69 271 ILE A C 1
ATOM 2156 O O . ILE A 1 271 ? -7.864 -9.412 -21.242 1.00 81.69 271 ILE A O 1
ATOM 2160 N N . SER A 1 272 ? -7.439 -7.521 -22.362 1.00 83.38 272 SER A N 1
ATOM 2161 C CA . SER A 1 272 ? -7.812 -8.071 -23.671 1.00 83.38 272 SER A CA 1
ATOM 2162 C C . SER A 1 272 ? -6.761 -9.016 -24.269 1.00 83.38 272 SER A C 1
ATOM 2164 O O . SER A 1 272 ? -6.928 -9.497 -25.387 1.00 83.38 272 SER A O 1
ATOM 2166 N N . GLY A 1 273 ? -5.643 -9.259 -23.573 1.00 77.88 273 GLY A N 1
ATOM 2167 C CA . GLY A 1 273 ? -4.572 -10.142 -24.050 1.00 77.88 273 GLY A CA 1
ATOM 2168 C C . GLY A 1 273 ? -3.756 -9.580 -25.220 1.00 77.88 273 GLY A C 1
ATOM 2169 O O . GLY A 1 273 ? -2.862 -10.251 -25.731 1.00 77.88 273 GLY A O 1
ATOM 2170 N N . VAL A 1 274 ? -4.020 -8.336 -25.634 1.00 81.88 274 VAL A N 1
ATOM 2171 C CA . VAL A 1 274 ? -3.355 -7.673 -26.768 1.00 81.88 274 VAL A CA 1
ATOM 2172 C C . VAL A 1 274 ? -1.858 -7.499 -26.521 1.00 81.88 274 VAL A C 1
ATOM 2174 O O . VAL A 1 274 ? -1.074 -7.523 -27.469 1.00 81.88 274 VAL A O 1
ATOM 2177 N N . TRP A 1 275 ? -1.446 -7.410 -25.255 1.00 73.75 275 TRP A N 1
ATOM 2178 C CA . TRP A 1 275 ? -0.044 -7.329 -24.846 1.00 73.75 275 TRP A CA 1
ATOM 2179 C C . TRP A 1 275 ? 0.837 -8.452 -25.414 1.00 73.75 275 TRP A C 1
ATOM 2181 O O . TRP A 1 275 ? 2.019 -8.222 -25.637 1.00 73.75 275 TRP A O 1
ATOM 2191 N N . GLN A 1 276 ? 0.285 -9.629 -25.731 1.00 73.44 276 GLN A N 1
ATOM 2192 C CA . GLN A 1 276 ? 1.041 -10.729 -26.351 1.00 73.44 276 GLN A CA 1
ATOM 2193 C C . GLN A 1 276 ? 1.526 -10.410 -27.774 1.00 73.44 276 GLN A C 1
ATOM 2195 O O . GLN A 1 276 ? 2.455 -11.041 -28.267 1.00 73.44 276 GLN A O 1
ATOM 2200 N N . LYS A 1 277 ? 0.886 -9.445 -28.445 1.00 78.50 277 LYS A N 1
ATOM 2201 C CA . LYS A 1 277 ? 1.219 -8.995 -29.806 1.00 78.50 277 LYS A CA 1
ATOM 2202 C C . LYS A 1 277 ? 2.069 -7.722 -29.812 1.00 78.50 277 LYS A C 1
ATOM 2204 O O . LYS A 1 277 ? 2.447 -7.252 -30.882 1.00 78.50 277 LYS A O 1
ATOM 2209 N N . LEU A 1 278 ? 2.311 -7.136 -28.640 1.00 79.38 278 LEU A N 1
ATOM 2210 C CA . LEU A 1 278 ? 3.098 -5.921 -28.485 1.00 79.38 278 LEU A CA 1
ATOM 2211 C C . LEU A 1 278 ? 4.591 -6.254 -28.413 1.00 79.38 278 LEU A C 1
ATOM 2213 O O . LEU A 1 278 ? 4.993 -7.327 -27.965 1.00 79.38 278 LEU A O 1
ATOM 2217 N N . SER A 1 279 ? 5.426 -5.305 -28.825 1.00 80.00 279 SER A N 1
ATOM 2218 C CA . SER A 1 279 ? 6.871 -5.404 -28.626 1.00 80.00 279 SER A CA 1
ATOM 2219 C C . SER A 1 279 ? 7.217 -5.431 -27.127 1.00 80.00 279 SER A C 1
ATOM 2221 O O . SER A 1 279 ? 6.485 -4.861 -26.312 1.00 80.00 279 SER A O 1
ATOM 2223 N N . PRO A 1 280 ? 8.363 -6.011 -26.722 1.00 74.38 280 PRO A N 1
ATOM 2224 C CA . PRO A 1 280 ? 8.743 -6.070 -25.307 1.00 74.38 280 PRO A CA 1
ATOM 2225 C C . PRO A 1 280 ? 8.801 -4.693 -24.618 1.00 74.38 280 PRO A C 1
ATOM 2227 O O . PRO A 1 280 ? 8.462 -4.573 -23.442 1.00 74.38 280 PRO A O 1
ATOM 2230 N N . LEU A 1 281 ? 9.173 -3.638 -25.355 1.00 76.50 281 LEU A N 1
ATOM 2231 C CA . LEU A 1 281 ? 9.159 -2.260 -24.856 1.00 76.50 281 LEU A CA 1
ATOM 2232 C C . LEU A 1 281 ? 7.731 -1.752 -24.599 1.00 76.50 281 LEU A C 1
ATOM 2234 O O . LEU A 1 281 ? 7.479 -1.104 -23.588 1.00 76.50 281 LEU A O 1
ATOM 2238 N N . GLU A 1 282 ? 6.787 -2.045 -25.490 1.00 80.56 282 GLU A N 1
ATOM 2239 C CA . GLU A 1 282 ? 5.378 -1.670 -25.321 1.00 80.56 282 GLU A CA 1
ATOM 2240 C C . GLU A 1 282 ? 4.725 -2.434 -24.168 1.00 80.56 282 GLU A C 1
ATOM 2242 O O . GLU A 1 282 ? 3.986 -1.838 -23.389 1.00 80.56 282 GLU A O 1
ATOM 2247 N N . VAL A 1 283 ? 5.045 -3.721 -24.006 1.00 74.88 283 VAL A N 1
ATOM 2248 C CA . VAL A 1 283 ? 4.605 -4.515 -22.848 1.00 74.88 283 VAL A CA 1
ATOM 2249 C C . VAL A 1 283 ? 5.117 -3.899 -21.549 1.00 74.88 283 VAL A C 1
ATOM 2251 O O . VAL A 1 283 ? 4.348 -3.733 -20.602 1.00 74.88 283 VAL A O 1
ATOM 2254 N N . PHE A 1 284 ? 6.393 -3.504 -21.509 1.00 74.81 284 PHE A N 1
ATOM 2255 C CA . PHE A 1 284 ? 6.965 -2.812 -20.358 1.00 74.81 284 PHE A CA 1
ATOM 2256 C C . PHE A 1 284 ? 6.245 -1.487 -20.062 1.00 74.81 284 PHE A C 1
ATOM 2258 O O . PHE A 1 284 ? 5.902 -1.222 -18.912 1.00 74.81 284 PHE A O 1
ATOM 2265 N N . ILE A 1 285 ? 5.964 -0.686 -21.091 1.00 78.06 285 ILE A N 1
ATOM 2266 C CA . ILE A 1 285 ? 5.244 0.589 -20.973 1.00 78.06 285 ILE A CA 1
ATOM 2267 C C . ILE A 1 285 ? 3.827 0.388 -20.421 1.00 78.06 285 ILE A C 1
ATOM 2269 O O . ILE A 1 285 ? 3.430 1.086 -19.486 1.00 78.06 285 ILE A O 1
ATOM 2273 N N . VAL A 1 286 ? 3.081 -0.585 -20.953 1.00 72.00 286 VAL A N 1
ATOM 2274 C CA . VAL A 1 286 ? 1.731 -0.913 -20.474 1.00 72.00 286 VAL A CA 1
ATOM 2275 C C . VAL A 1 286 ? 1.781 -1.388 -19.022 1.00 72.00 286 VAL A C 1
ATOM 2277 O O . VAL A 1 286 ? 1.034 -0.879 -18.190 1.00 72.00 286 VAL A O 1
ATOM 2280 N N . GLY A 1 287 ? 2.703 -2.293 -18.685 1.00 61.78 287 GLY A N 1
ATOM 2281 C CA . GLY A 1 287 ? 2.886 -2.777 -17.315 1.00 61.78 287 GLY A CA 1
ATOM 2282 C C . GLY A 1 287 ? 3.264 -1.668 -16.327 1.00 61.78 287 GLY A C 1
ATOM 2283 O O . GLY A 1 287 ? 2.731 -1.621 -15.219 1.00 61.78 287 GLY A O 1
ATOM 2284 N N . TYR A 1 288 ? 4.131 -0.736 -16.735 1.00 68.56 288 TYR A N 1
ATOM 2285 C CA . TYR A 1 288 ? 4.496 0.434 -15.934 1.00 68.56 288 TYR A CA 1
ATOM 2286 C C . TYR A 1 288 ? 3.290 1.351 -15.671 1.00 68.56 288 TYR A C 1
ATOM 2288 O O . TYR A 1 288 ? 3.106 1.819 -14.547 1.00 68.56 288 TYR A O 1
ATOM 2296 N N . GLY A 1 289 ? 2.443 1.569 -16.683 1.00 56.00 289 GLY A N 1
ATOM 2297 C CA . GLY A 1 289 ? 1.248 2.410 -16.593 1.00 56.00 289 GLY A CA 1
ATOM 2298 C C . GLY A 1 289 ? 0.153 1.868 -15.667 1.00 56.00 289 GLY A C 1
ATOM 2299 O O . GLY A 1 289 ? -0.511 2.650 -14.989 1.00 56.00 289 GLY A O 1
ATOM 2300 N N . VAL A 1 290 ? -0.004 0.541 -15.575 1.00 55.50 290 VAL A N 1
ATOM 2301 C CA . VAL A 1 290 ? -0.986 -0.106 -14.678 1.00 55.50 290 VAL A CA 1
ATOM 2302 C C . VAL A 1 290 ? -0.607 0.046 -13.192 1.00 55.50 290 VAL A C 1
ATOM 2304 O O . VAL A 1 290 ? -1.482 0.143 -12.336 1.00 55.50 290 VAL A O 1
ATOM 2307 N N . GLY A 1 291 ? 0.685 0.122 -12.855 1.00 49.28 291 GLY A N 1
ATOM 2308 C CA . GLY A 1 291 ? 1.173 0.157 -11.464 1.00 49.28 291 GLY A CA 1
ATOM 2309 C C . GLY A 1 291 ? 1.256 1.542 -10.797 1.00 49.28 291 GLY A C 1
ATOM 2310 O O . GLY A 1 291 ? 1.872 1.667 -9.738 1.00 49.28 291 GLY A O 1
ATOM 2311 N N . GLY A 1 292 ? 0.716 2.596 -11.418 1.00 42.34 292 GLY A N 1
ATOM 2312 C CA . GLY A 1 292 ? 1.118 3.988 -11.161 1.00 42.34 292 GLY A CA 1
ATOM 2313 C C . GLY A 1 292 ? 0.417 4.778 -10.045 1.00 42.34 292 GLY A C 1
ATOM 2314 O O . GLY A 1 292 ? 0.749 5.949 -9.870 1.00 42.34 292 GLY A O 1
ATOM 2315 N N . VAL A 1 293 ? -0.537 4.220 -9.292 1.00 43.56 293 VAL A N 1
ATOM 2316 C CA . VAL A 1 293 ? -1.361 5.036 -8.372 1.00 43.56 293 VAL A CA 1
ATOM 2317 C C . VAL A 1 293 ? -0.826 5.007 -6.936 1.00 43.56 293 VAL A C 1
ATOM 2319 O O . VAL A 1 293 ? -0.912 3.993 -6.246 1.00 43.56 293 VAL A O 1
ATOM 2322 N N . GLU A 1 294 ? -0.295 6.136 -6.457 1.00 40.66 294 GLU A N 1
ATOM 2323 C CA . GLU A 1 294 ? 0.036 6.333 -5.038 1.00 40.66 294 GLU A CA 1
ATOM 2324 C C . GLU A 1 294 ? -1.234 6.647 -4.226 1.00 40.66 294 GLU A C 1
ATOM 2326 O O . GLU A 1 294 ? -1.963 7.591 -4.531 1.00 40.66 294 GLU A O 1
ATOM 2331 N N . THR A 1 295 ? -1.490 5.881 -3.157 1.00 49.91 295 THR A N 1
ATOM 2332 C CA . THR A 1 295 ? -2.534 6.190 -2.162 1.00 49.91 295 THR A CA 1
ATOM 2333 C C . THR A 1 295 ? -1.869 6.688 -0.874 1.00 49.91 295 THR A C 1
ATOM 2335 O O . THR A 1 295 ? -1.456 5.888 -0.037 1.00 49.91 295 THR A O 1
ATOM 2338 N N . PRO A 1 296 ? -1.733 8.012 -0.683 1.00 51.41 296 PRO A N 1
ATOM 2339 C CA . PRO A 1 296 ? -0.734 8.603 0.212 1.00 51.41 296 PRO A CA 1
ATOM 2340 C C . PRO A 1 296 ? -0.877 8.248 1.698 1.00 51.41 296 PRO A C 1
ATOM 2342 O O . PRO A 1 296 ? 0.075 8.437 2.443 1.00 51.41 296 PRO A O 1
ATOM 2345 N N . GLU A 1 297 ? -2.024 7.746 2.153 1.00 60.34 297 GLU A N 1
ATOM 2346 C CA . GLU A 1 297 ? -2.247 7.416 3.569 1.00 60.34 297 GLU A CA 1
ATOM 2347 C C . GLU A 1 297 ? -1.851 5.980 3.938 1.00 60.34 297 GL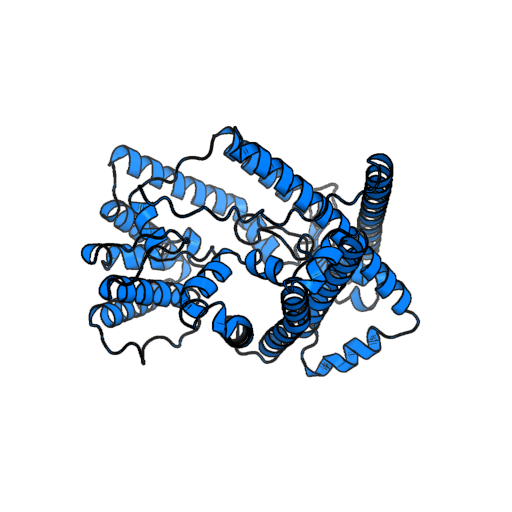U A C 1
ATOM 2349 O O . GLU A 1 297 ? -1.452 5.725 5.074 1.00 60.34 297 GLU A O 1
ATOM 2354 N N . ASN A 1 298 ? -1.925 5.037 2.992 1.00 72.69 298 ASN A N 1
ATOM 2355 C CA . ASN A 1 298 ? -1.638 3.620 3.252 1.00 72.69 298 ASN A CA 1
ATOM 2356 C C . ASN A 1 298 ? -0.594 3.024 2.294 1.00 72.69 298 ASN A C 1
ATOM 2358 O O . ASN A 1 298 ? 0.051 2.042 2.641 1.00 72.69 298 ASN A O 1
ATOM 2362 N N . MET A 1 299 ? -0.378 3.638 1.133 1.00 71.94 299 MET A N 1
ATOM 2363 C CA . MET A 1 299 ? 0.752 3.413 0.233 1.00 71.94 299 MET A CA 1
ATOM 2364 C C . MET A 1 299 ? 1.595 4.691 0.204 1.00 71.94 299 MET A C 1
ATOM 2366 O O . MET A 1 299 ? 1.558 5.468 -0.749 1.00 71.94 299 MET A O 1
ATOM 2370 N N . LEU A 1 300 ? 2.354 4.925 1.280 1.00 66.25 300 LEU A N 1
ATOM 2371 C CA . LEU A 1 300 ? 3.189 6.127 1.448 1.00 66.25 300 LEU A CA 1
ATOM 2372 C C . LEU A 1 300 ? 4.225 6.274 0.325 1.00 66.25 300 LEU A C 1
ATOM 2374 O O . LEU A 1 300 ? 4.716 7.372 0.061 1.00 66.25 300 LEU A O 1
ATOM 2378 N N . ARG A 1 301 ? 4.604 5.144 -0.280 1.00 70.00 301 ARG A N 1
ATOM 2379 C CA . ARG A 1 301 ? 5.508 5.040 -1.421 1.00 70.00 301 ARG A CA 1
ATOM 2380 C C . ARG A 1 301 ? 5.104 3.822 -2.248 1.00 70.00 301 ARG A C 1
ATOM 2382 O O . ARG A 1 301 ? 4.935 2.740 -1.684 1.00 70.00 301 ARG A O 1
ATOM 2389 N N . CYS A 1 302 ? 4.991 3.986 -3.561 1.00 63.47 302 CYS A N 1
ATOM 2390 C CA . CYS A 1 302 ? 4.788 2.869 -4.486 1.00 63.47 302 CYS A CA 1
ATOM 2391 C C . CYS A 1 302 ? 6.119 2.234 -4.918 1.00 63.47 302 CYS A C 1
ATOM 2393 O O . CYS A 1 302 ? 7.195 2.748 -4.602 1.00 63.47 302 CYS A O 1
ATOM 2395 N N . VAL A 1 303 ? 6.045 1.123 -5.667 1.00 60.88 303 VAL A N 1
ATOM 2396 C CA . VAL A 1 303 ? 7.211 0.410 -6.239 1.00 60.88 303 VAL A CA 1
ATOM 2397 C C . VAL A 1 303 ? 8.163 1.386 -6.946 1.00 60.88 303 VAL A C 1
ATOM 2399 O O . VAL A 1 303 ? 9.372 1.322 -6.765 1.00 60.88 303 VAL A O 1
ATOM 2402 N N . ASN A 1 304 ? 7.604 2.377 -7.643 1.00 63.22 304 ASN A N 1
ATOM 2403 C CA . ASN A 1 304 ? 8.341 3.383 -8.412 1.00 63.22 304 ASN A CA 1
ATOM 2404 C C . ASN A 1 304 ? 8.970 4.510 -7.564 1.00 63.22 304 ASN A C 1
ATOM 2406 O O . ASN A 1 304 ? 9.546 5.436 -8.125 1.00 63.22 304 ASN A O 1
ATOM 2410 N N . ASN A 1 305 ? 8.842 4.475 -6.234 1.00 69.38 305 ASN A N 1
ATOM 2411 C CA . ASN A 1 305 ? 9.324 5.504 -5.296 1.00 69.38 305 ASN A CA 1
ATOM 2412 C C . ASN A 1 305 ? 10.071 4.881 -4.087 1.00 69.38 305 ASN A C 1
ATOM 2414 O O . ASN A 1 305 ? 10.354 5.556 -3.085 1.00 69.38 305 ASN A O 1
ATOM 2418 N N . CYS A 1 306 ? 10.413 3.590 -4.188 1.00 76.31 306 CYS A N 1
ATOM 2419 C CA . CYS A 1 306 ? 11.189 2.826 -3.214 1.00 76.31 306 CYS A CA 1
ATOM 2420 C C . CYS A 1 306 ? 12.357 2.108 -3.897 1.00 76.31 306 CYS A C 1
ATOM 2422 O O . CYS A 1 306 ? 12.150 1.315 -4.806 1.00 76.31 306 CYS A O 1
ATOM 2424 N N . TYR A 1 307 ? 13.576 2.349 -3.413 1.00 81.50 307 TYR A N 1
ATOM 2425 C CA . TYR A 1 307 ? 14.787 1.681 -3.901 1.00 81.50 307 TYR A CA 1
ATOM 2426 C C . TYR A 1 307 ? 15.224 0.508 -3.003 1.00 81.50 307 TYR A C 1
ATOM 2428 O O . TYR A 1 307 ? 16.112 -0.253 -3.365 1.00 81.50 307 TYR A O 1
ATOM 2436 N N . ASP A 1 308 ? 14.651 0.342 -1.810 1.00 85.00 308 ASP A N 1
ATOM 2437 C CA . ASP A 1 308 ? 14.962 -0.780 -0.921 1.00 85.00 308 ASP A CA 1
ATOM 2438 C C . ASP A 1 308 ? 13.701 -1.550 -0.529 1.00 85.00 308 ASP A C 1
ATOM 2440 O O . ASP A 1 308 ? 12.632 -0.965 -0.333 1.00 85.00 308 ASP A O 1
ATOM 2444 N N . LEU A 1 309 ? 13.820 -2.874 -0.416 1.00 84.88 309 LEU A N 1
ATOM 2445 C CA . LEU A 1 309 ? 12.704 -3.764 -0.107 1.00 84.88 309 LEU A CA 1
ATOM 2446 C C . LEU A 1 309 ? 12.178 -3.490 1.300 1.00 84.88 309 LEU A C 1
ATOM 2448 O O . LEU A 1 309 ? 10.968 -3.436 1.512 1.00 84.88 309 LEU A O 1
ATOM 2452 N N . GLU A 1 310 ? 13.064 -3.254 2.270 1.00 85.25 310 GLU A N 1
ATOM 2453 C CA . GLU A 1 310 ? 12.642 -2.908 3.628 1.00 85.25 310 GLU A CA 1
ATOM 2454 C C . GLU A 1 310 ? 11.802 -1.622 3.660 1.00 85.25 310 GLU A C 1
ATOM 2456 O O . GLU A 1 310 ? 10.757 -1.578 4.314 1.00 85.25 310 GLU A O 1
ATOM 2461 N N . GLY A 1 311 ? 12.251 -0.571 2.966 1.00 83.75 311 GLY A N 1
ATOM 2462 C CA . GLY A 1 311 ? 11.523 0.689 2.852 1.00 83.75 311 GLY A CA 1
ATOM 2463 C C . GLY A 1 311 ? 10.208 0.534 2.094 1.00 83.75 311 GLY A C 1
ATOM 2464 O O . GLY A 1 311 ? 9.203 1.117 2.512 1.00 83.75 311 GLY A O 1
ATOM 2465 N N . PHE A 1 312 ? 10.195 -0.290 1.044 1.00 86.50 312 PHE A N 1
ATOM 2466 C CA . PHE A 1 312 ? 8.990 -0.640 0.300 1.00 86.50 312 PHE A CA 1
ATOM 2467 C C . PHE A 1 312 ? 7.936 -1.262 1.213 1.00 86.50 312 PHE A C 1
ATOM 2469 O O . PHE A 1 312 ? 6.872 -0.678 1.366 1.00 86.50 312 PHE A O 1
ATOM 2476 N N . TRP A 1 313 ? 8.234 -2.359 1.912 1.00 86.81 313 TRP A N 1
ATOM 2477 C CA . TRP A 1 313 ? 7.244 -3.060 2.747 1.00 86.81 313 TRP A CA 1
ATOM 2478 C C . TRP A 1 313 ? 6.794 -2.283 3.987 1.00 86.81 313 TRP A C 1
ATOM 2480 O O . TRP A 1 313 ? 5.716 -2.540 4.514 1.00 86.81 313 TRP A O 1
ATOM 2490 N N . LYS A 1 314 ? 7.594 -1.319 4.455 1.00 86.19 314 LYS A N 1
ATOM 2491 C CA . LYS A 1 314 ? 7.181 -0.367 5.501 1.00 86.19 314 LYS A CA 1
ATOM 2492 C C . LYS A 1 314 ? 6.220 0.705 4.988 1.00 86.19 314 LYS A C 1
ATOM 2494 O O . LYS A 1 314 ? 5.460 1.269 5.771 1.00 86.19 314 LYS A O 1
ATOM 2499 N N . SER A 1 315 ? 6.293 1.018 3.697 1.00 82.38 315 SER A N 1
ATOM 2500 C CA . SER A 1 315 ? 5.524 2.093 3.060 1.00 82.38 315 SER A CA 1
ATOM 2501 C C . SER A 1 315 ? 4.303 1.571 2.301 1.00 82.38 315 SER A C 1
ATOM 2503 O O . SER A 1 315 ? 3.317 2.293 2.174 1.00 82.38 315 SER A O 1
ATOM 2505 N N . TRP A 1 316 ? 4.374 0.331 1.818 1.00 82.31 316 TRP A N 1
ATOM 2506 C CA . TRP A 1 316 ? 3.309 -0.409 1.163 1.00 82.31 316 TRP A CA 1
ATOM 2507 C C . TRP A 1 316 ? 2.387 -1.015 2.215 1.00 82.31 316 TRP A C 1
ATOM 2509 O O . TRP A 1 316 ? 2.818 -1.805 3.053 1.00 82.31 316 TRP A O 1
ATOM 2519 N N . HIS A 1 317 ? 1.113 -0.640 2.174 1.00 83.94 317 HIS A N 1
ATOM 2520 C CA . HIS A 1 317 ? 0.108 -1.047 3.145 1.00 83.94 317 HIS A CA 1
ATOM 2521 C C . HIS A 1 317 ? 0.578 -0.737 4.576 1.00 83.94 317 HIS A C 1
ATOM 2523 O O . HIS A 1 317 ? 0.558 -1.582 5.469 1.00 83.94 317 HIS A O 1
ATOM 2529 N N . ALA A 1 318 ? 1.048 0.496 4.785 1.00 83.81 318 ALA A N 1
ATOM 2530 C CA . ALA A 1 318 ? 1.763 0.935 5.980 1.00 83.81 318 ALA A CA 1
ATOM 2531 C C . ALA A 1 318 ? 0.993 0.658 7.282 1.00 83.81 318 ALA A C 1
ATOM 2533 O O . ALA A 1 318 ? 1.593 0.276 8.287 1.00 83.81 318 ALA A O 1
ATOM 2534 N N . SER A 1 319 ? -0.336 0.799 7.274 1.00 84.25 319 SER A N 1
ATOM 2535 C CA . SER A 1 319 ? -1.181 0.464 8.429 1.00 84.25 319 SER A CA 1
ATOM 2536 C C . SER A 1 319 ? -1.145 -1.031 8.770 1.00 84.25 319 SER A C 1
ATOM 2538 O O . SER A 1 319 ? -1.015 -1.406 9.935 1.00 84.25 319 SER A O 1
ATOM 2540 N N . TYR A 1 320 ? -1.158 -1.893 7.753 1.00 87.50 320 TYR A N 1
ATOM 2541 C CA . TYR A 1 320 ? -1.021 -3.334 7.916 1.00 87.50 320 TYR A CA 1
ATOM 2542 C C . TYR A 1 320 ? 0.402 -3.726 8.325 1.00 87.50 320 TYR A C 1
ATOM 2544 O O . TYR A 1 320 ? 0.571 -4.554 9.215 1.00 87.50 320 TYR A O 1
ATOM 2552 N N . ASN A 1 321 ? 1.433 -3.075 7.776 1.00 89.69 321 ASN A N 1
ATOM 2553 C CA . ASN A 1 321 ? 2.810 -3.279 8.227 1.00 89.69 321 ASN A CA 1
ATOM 2554 C C . ASN A 1 321 ? 2.974 -2.943 9.719 1.00 89.69 321 ASN A C 1
ATOM 2556 O O . ASN A 1 321 ? 3.541 -3.738 10.463 1.00 89.69 321 ASN A O 1
ATOM 2560 N N . ARG A 1 322 ? 2.425 -1.811 10.183 1.00 86.94 322 ARG A N 1
ATOM 2561 C CA . ARG A 1 322 ? 2.427 -1.444 11.611 1.00 86.94 322 ARG A CA 1
ATOM 2562 C C . ARG A 1 322 ? 1.720 -2.491 12.470 1.00 86.94 322 ARG A C 1
ATOM 2564 O O . ARG A 1 322 ? 2.233 -2.841 13.531 1.00 86.94 322 ARG A O 1
ATOM 2571 N N . TRP A 1 323 ? 0.593 -3.018 11.992 1.00 89.12 323 TRP A N 1
ATOM 2572 C CA . TRP A 1 323 ? -0.123 -4.109 12.651 1.00 89.12 323 TRP A CA 1
ATOM 2573 C C . TRP A 1 323 ? 0.750 -5.371 12.767 1.00 89.12 323 TRP A C 1
ATOM 2575 O O . TRP A 1 323 ? 0.944 -5.874 13.871 1.00 89.12 323 TRP A O 1
ATOM 2585 N N . LEU A 1 324 ? 1.366 -5.825 11.668 1.00 91.06 324 LEU A N 1
ATOM 2586 C CA . LEU A 1 324 ? 2.273 -6.983 11.657 1.00 91.06 324 LEU A CA 1
ATOM 2587 C C . LEU A 1 324 ? 3.465 -6.776 12.595 1.00 91.06 324 LEU A C 1
ATOM 2589 O O . LEU A 1 324 ? 3.855 -7.687 13.325 1.00 91.06 324 LEU A O 1
ATOM 2593 N N . VAL A 1 325 ? 4.041 -5.571 12.605 1.00 89.81 325 VAL A N 1
ATOM 2594 C CA . VAL A 1 325 ? 5.167 -5.249 13.483 1.00 89.81 325 VAL A CA 1
ATOM 2595 C C . VAL A 1 325 ? 4.758 -5.368 14.952 1.00 89.81 325 VAL A C 1
ATOM 2597 O O . VAL A 1 325 ? 5.458 -6.014 15.732 1.00 89.81 325 VAL A O 1
ATOM 2600 N N . ARG A 1 326 ? 3.616 -4.785 15.324 1.00 86.25 326 ARG A N 1
ATOM 2601 C CA . ARG A 1 326 ? 3.122 -4.773 16.705 1.00 86.25 326 ARG A CA 1
ATOM 2602 C C . ARG A 1 326 ? 2.694 -6.152 17.194 1.00 86.25 326 ARG A C 1
ATOM 2604 O O . ARG A 1 326 ? 3.140 -6.576 18.254 1.00 86.25 326 ARG A O 1
ATOM 2611 N N . TYR A 1 327 ? 1.828 -6.827 16.445 1.00 86.88 327 TYR A N 1
ATOM 2612 C CA . TYR A 1 327 ? 1.130 -8.023 16.920 1.00 86.88 327 TYR A CA 1
ATOM 2613 C C . TYR A 1 327 ? 1.825 -9.336 16.542 1.00 86.88 327 TYR A C 1
ATOM 2615 O O . TYR A 1 327 ? 1.484 -10.373 17.102 1.00 86.88 327 TYR A O 1
ATOM 2623 N N . MET A 1 328 ? 2.822 -9.312 15.649 1.00 89.75 328 MET A N 1
ATOM 2624 C CA . MET A 1 328 ? 3.582 -10.512 15.270 1.00 89.75 328 MET A CA 1
ATOM 2625 C C . MET A 1 328 ? 5.092 -10.332 15.439 1.00 89.75 328 MET A C 1
ATOM 2627 O O . MET A 1 328 ? 5.718 -11.068 16.195 1.00 89.75 328 MET A O 1
ATOM 2631 N N . TYR A 1 329 ? 5.702 -9.343 14.776 1.00 90.25 329 TYR A N 1
ATOM 2632 C CA . TYR A 1 329 ? 7.164 -9.201 14.742 1.00 90.25 329 TYR A CA 1
ATOM 2633 C C . TYR A 1 329 ? 7.778 -8.993 16.132 1.00 90.25 329 TYR A C 1
ATOM 2635 O O . TYR A 1 329 ? 8.766 -9.646 16.465 1.00 90.25 329 TYR A O 1
ATOM 2643 N N . ILE A 1 330 ? 7.218 -8.081 16.938 1.00 88.12 330 ILE A N 1
ATOM 2644 C CA . ILE A 1 330 ? 7.712 -7.794 18.292 1.00 88.12 330 ILE A CA 1
ATOM 2645 C C . ILE A 1 330 ? 7.541 -9.021 19.212 1.00 88.12 330 ILE A C 1
ATOM 2647 O O . ILE A 1 330 ? 8.551 -9.437 19.790 1.00 88.12 330 ILE A O 1
ATOM 2651 N N . PRO A 1 331 ? 6.354 -9.661 19.306 1.00 86.31 331 PRO A N 1
ATOM 2652 C CA . PRO A 1 331 ? 6.173 -10.898 20.075 1.00 86.31 331 PRO A CA 1
ATOM 2653 C C . PRO A 1 331 ? 7.104 -12.050 19.673 1.00 86.31 331 PRO A C 1
ATOM 2655 O O . PRO A 1 331 ? 7.574 -12.779 20.541 1.00 86.31 331 PRO A O 1
ATOM 2658 N N . LEU A 1 332 ? 7.454 -12.177 18.388 1.00 88.31 332 LEU A N 1
ATOM 2659 C CA . LEU A 1 332 ? 8.407 -13.181 17.888 1.00 88.31 332 LEU A CA 1
ATOM 2660 C C . LEU A 1 332 ? 9.887 -12.855 18.210 1.00 88.31 332 LEU A C 1
ATOM 2662 O O . LEU A 1 332 ? 10.807 -13.478 17.685 1.00 88.31 332 LEU A O 1
ATOM 2666 N N . GLY A 1 333 ? 10.162 -11.861 19.060 1.00 86.69 333 GLY A N 1
ATOM 2667 C CA . GLY A 1 333 ? 11.516 -11.466 19.466 1.00 86.69 333 GLY A CA 1
ATOM 2668 C C . GLY A 1 333 ? 12.170 -10.406 18.572 1.00 86.69 333 GLY A C 1
ATOM 2669 O O . GLY A 1 333 ? 13.370 -10.137 18.696 1.00 86.69 333 GLY A O 1
ATOM 2670 N N . GLY A 1 334 ? 11.396 -9.779 17.682 1.00 89.06 334 GLY A N 1
ATOM 2671 C CA . GLY A 1 334 ? 11.779 -8.584 16.938 1.00 89.06 334 GLY A CA 1
ATOM 2672 C C . GLY A 1 334 ? 13.095 -8.720 16.170 1.00 89.06 334 GLY A C 1
ATOM 2673 O O . GLY A 1 334 ? 13.292 -9.636 15.375 1.00 89.06 334 GLY A O 1
ATOM 2674 N N . ASN A 1 335 ? 14.022 -7.789 16.408 1.00 87.12 335 ASN A N 1
ATOM 2675 C CA . ASN A 1 335 ? 15.288 -7.727 15.670 1.00 87.12 335 ASN A CA 1
ATOM 2676 C C . ASN A 1 335 ? 16.222 -8.919 15.919 1.00 87.12 335 ASN A C 1
ATOM 2678 O O . ASN A 1 335 ? 17.093 -9.160 15.084 1.00 87.12 335 ASN A O 1
ATOM 2682 N N . LYS A 1 336 ? 16.053 -9.663 17.022 1.00 87.50 336 LYS A N 1
ATOM 2683 C CA . LYS A 1 336 ? 16.882 -10.840 17.324 1.00 87.50 336 LYS A CA 1
ATOM 2684 C C . LYS A 1 336 ? 16.663 -11.954 16.299 1.00 87.50 336 LYS A C 1
ATOM 2686 O O . LYS A 1 336 ? 17.626 -12.550 15.833 1.00 87.50 336 LYS A O 1
ATOM 2691 N N . TRP A 1 337 ? 15.411 -12.180 15.909 1.00 88.62 337 TRP A N 1
ATOM 2692 C CA . TRP A 1 337 ? 15.005 -13.238 14.979 1.00 88.62 337 TRP A CA 1
ATOM 2693 C C . TRP A 1 337 ? 14.572 -12.683 13.622 1.00 88.62 337 TRP A C 1
ATOM 2695 O O . TRP A 1 337 ? 13.771 -13.295 12.923 1.00 88.62 337 TRP A O 1
ATOM 2705 N N . ARG A 1 338 ? 15.115 -11.525 13.216 1.00 86.25 338 ARG A N 1
ATOM 2706 C CA . ARG A 1 338 ? 14.662 -10.772 12.035 1.00 86.25 338 ARG A CA 1
ATOM 2707 C C . ARG A 1 338 ? 14.503 -11.633 10.778 1.00 86.25 338 ARG A C 1
ATOM 2709 O O . ARG A 1 338 ? 13.491 -11.499 10.103 1.00 86.25 338 ARG A O 1
ATOM 2716 N N . MET A 1 339 ? 15.475 -12.497 10.470 1.00 84.56 339 MET A N 1
ATOM 2717 C CA . MET A 1 339 ? 15.425 -13.353 9.276 1.00 84.56 339 MET A CA 1
ATOM 2718 C C . MET A 1 339 ? 14.267 -14.348 9.351 1.00 84.56 339 MET A C 1
ATOM 2720 O O . MET A 1 339 ? 13.480 -14.423 8.418 1.00 84.56 339 MET A O 1
ATOM 2724 N N . LEU A 1 340 ? 14.119 -15.054 10.475 1.00 89.00 340 LEU A N 1
ATOM 2725 C CA . LEU A 1 340 ? 13.039 -16.021 10.685 1.00 89.00 340 LEU A CA 1
ATOM 2726 C C . LEU A 1 340 ? 11.662 -15.338 10.700 1.00 89.00 340 LEU A C 1
ATOM 2728 O O . LEU A 1 340 ? 10.715 -15.830 10.091 1.00 89.00 340 LEU A O 1
ATOM 2732 N N . ASN A 1 341 ? 11.573 -14.166 11.331 1.00 92.06 341 ASN A N 1
ATOM 2733 C CA . ASN A 1 341 ? 10.335 -13.399 11.420 1.00 92.06 341 ASN A CA 1
ATOM 2734 C C . ASN A 1 341 ? 9.817 -12.988 10.040 1.00 92.06 341 ASN A C 1
ATOM 2736 O O . ASN A 1 341 ? 8.609 -12.996 9.836 1.00 92.06 341 ASN A O 1
ATOM 2740 N N . VAL A 1 342 ? 10.702 -12.664 9.088 1.00 90.44 342 VAL A N 1
ATOM 2741 C CA . VAL A 1 342 ? 10.305 -12.351 7.704 1.00 90.44 342 VAL A CA 1
ATOM 2742 C C . VAL A 1 342 ? 9.578 -13.542 7.076 1.00 90.44 342 VAL A C 1
ATOM 2744 O O . VAL A 1 342 ? 8.486 -13.357 6.552 1.00 90.44 342 VAL A O 1
ATOM 2747 N N . TRP A 1 343 ? 10.104 -14.763 7.201 1.00 92.12 343 TRP A N 1
ATOM 2748 C CA . TRP A 1 343 ? 9.456 -15.963 6.655 1.00 92.12 343 TRP A CA 1
ATOM 2749 C C . TRP A 1 343 ? 8.083 -16.232 7.275 1.00 92.12 343 TRP A C 1
ATOM 2751 O O . TRP A 1 343 ? 7.116 -16.477 6.550 1.00 92.12 343 TRP A O 1
ATOM 2761 N N . ILE A 1 344 ? 7.979 -16.142 8.604 1.00 93.12 344 ILE A N 1
ATOM 2762 C CA . ILE A 1 344 ? 6.716 -16.362 9.325 1.00 93.12 344 ILE A CA 1
ATOM 2763 C C . ILE A 1 344 ? 5.680 -15.303 8.924 1.00 93.12 344 ILE A C 1
ATOM 2765 O O . ILE A 1 344 ? 4.546 -15.639 8.587 1.00 93.12 344 ILE A O 1
ATOM 2769 N N . ILE A 1 345 ? 6.074 -14.026 8.912 1.00 92.94 345 ILE A N 1
ATOM 2770 C CA . ILE A 1 345 ? 5.181 -12.908 8.591 1.00 92.94 345 ILE A CA 1
ATOM 2771 C C . ILE A 1 345 ? 4.704 -12.986 7.142 1.00 92.94 345 ILE A C 1
ATOM 2773 O O . ILE A 1 345 ? 3.507 -12.885 6.907 1.00 92.94 345 ILE A O 1
ATOM 2777 N N . PHE A 1 346 ? 5.591 -13.192 6.168 1.00 92.12 346 PHE A N 1
ATOM 2778 C CA . PHE A 1 346 ? 5.181 -13.261 4.761 1.00 92.12 346 PHE A CA 1
ATOM 2779 C C . PHE A 1 346 ? 4.324 -14.494 4.457 1.00 92.12 346 PHE A C 1
ATOM 2781 O O . PHE A 1 346 ? 3.398 -14.401 3.656 1.00 92.12 346 PHE A O 1
ATOM 2788 N N . THR A 1 347 ? 4.566 -15.617 5.139 1.00 91.88 347 THR A N 1
ATOM 2789 C CA . THR A 1 347 ? 3.689 -16.794 5.046 1.00 91.88 347 THR A CA 1
ATOM 2790 C C . THR A 1 347 ? 2.300 -16.483 5.601 1.00 91.88 347 THR A C 1
ATOM 2792 O O . THR A 1 347 ? 1.304 -16.776 4.946 1.00 91.88 347 THR A O 1
ATOM 2795 N N . PHE A 1 348 ? 2.215 -15.818 6.759 1.00 91.38 348 PHE A N 1
ATOM 2796 C CA . PHE A 1 348 ? 0.938 -15.339 7.290 1.00 91.38 348 PHE A CA 1
ATOM 2797 C C . PHE A 1 348 ? 0.245 -14.374 6.325 1.00 91.38 348 PHE A C 1
ATOM 2799 O O . PHE A 1 348 ? -0.950 -14.509 6.104 1.00 91.38 348 PHE A O 1
ATOM 2806 N N . VAL A 1 349 ? 0.978 -13.438 5.712 1.00 90.06 349 VAL A N 1
ATOM 2807 C CA . VAL A 1 349 ? 0.419 -12.506 4.721 1.00 90.06 349 VAL A CA 1
ATOM 2808 C C . VAL A 1 349 ? -0.178 -13.259 3.533 1.00 90.06 349 VAL A C 1
ATOM 2810 O O . VAL A 1 349 ? -1.283 -12.918 3.122 1.00 90.06 349 VAL A O 1
ATOM 2813 N N . ALA A 1 350 ? 0.509 -14.280 3.008 1.00 88.75 350 ALA A N 1
ATOM 2814 C CA . ALA A 1 350 ? -0.016 -15.101 1.918 1.00 88.75 350 ALA A CA 1
ATOM 2815 C C . ALA A 1 350 ? -1.310 -15.813 2.331 1.00 88.75 350 ALA A C 1
ATOM 2817 O O . ALA A 1 350 ? -2.337 -15.604 1.697 1.00 88.75 350 ALA A O 1
ATOM 2818 N N . VAL A 1 351 ? -1.276 -16.560 3.441 1.00 88.19 351 VAL A N 1
ATOM 2819 C CA . VAL A 1 351 ? -2.428 -17.321 3.960 1.00 88.19 351 VAL A CA 1
ATOM 2820 C C . VAL A 1 351 ? -3.607 -16.412 4.312 1.00 88.19 351 VAL A C 1
ATOM 2822 O O . VAL A 1 351 ? -4.757 -16.784 4.108 1.00 88.19 351 VAL A O 1
ATOM 2825 N N . TRP A 1 352 ? -3.334 -15.216 4.833 1.00 85.25 352 TRP A N 1
ATOM 2826 C CA . TRP A 1 352 ? -4.357 -14.228 5.160 1.00 85.25 352 TRP A CA 1
ATOM 2827 C C . TRP A 1 352 ? -5.054 -13.664 3.918 1.00 85.25 352 TRP A C 1
ATOM 2829 O O . TRP A 1 352 ? -6.228 -13.305 3.996 1.00 85.25 352 TRP A O 1
ATOM 2839 N N . HIS A 1 353 ? -4.341 -13.558 2.794 1.00 82.69 353 HIS A N 1
ATOM 2840 C CA . HIS A 1 353 ? -4.923 -13.121 1.531 1.00 82.69 353 HIS A CA 1
ATOM 2841 C C . HIS A 1 353 ? -5.763 -14.224 0.888 1.00 82.69 353 HIS A C 1
ATOM 2843 O O . HIS A 1 353 ? -6.936 -13.985 0.613 1.00 82.69 353 HIS A O 1
ATOM 2849 N N . ASP A 1 354 ? -5.162 -15.389 0.648 1.00 79.81 354 ASP A N 1
ATOM 2850 C CA . ASP A 1 354 ? -5.841 -16.606 0.204 1.00 79.81 354 ASP A CA 1
ATOM 2851 C C . ASP A 1 354 ? -4.887 -17.808 0.320 1.00 79.81 354 ASP A C 1
ATOM 2853 O O . ASP A 1 354 ? -3.665 -17.663 0.197 1.00 79.81 354 ASP A O 1
ATOM 2857 N N . LEU A 1 355 ? -5.418 -19.017 0.495 1.00 80.81 355 LEU A N 1
ATOM 2858 C CA . LEU A 1 355 ? -4.613 -20.241 0.520 1.00 80.81 355 LEU A CA 1
ATOM 2859 C C . LEU A 1 355 ? -4.348 -20.751 -0.906 1.00 80.81 355 LEU A C 1
ATOM 2861 O O . LEU A 1 355 ? -4.671 -21.883 -1.263 1.00 80.81 355 LEU A O 1
ATOM 2865 N N . GLU A 1 356 ? -3.722 -19.907 -1.726 1.00 83.12 356 GLU A N 1
ATOM 2866 C CA . GLU A 1 356 ? -3.284 -20.257 -3.075 1.00 83.12 356 GLU A CA 1
ATOM 2867 C C . GLU A 1 356 ? -1.763 -20.445 -3.151 1.00 83.12 356 GLU A C 1
ATOM 2869 O O . GLU A 1 356 ? -0.973 -19.614 -2.692 1.00 83.12 356 GLU A O 1
ATOM 2874 N N . TRP A 1 357 ? -1.323 -21.496 -3.851 1.00 81.88 357 TRP A N 1
ATOM 2875 C CA . TRP A 1 357 ? 0.103 -21.765 -4.089 1.00 81.88 357 TRP A CA 1
ATOM 2876 C C . TRP A 1 357 ? 0.840 -20.609 -4.771 1.00 81.88 357 TRP A C 1
ATOM 2878 O O . TRP A 1 357 ? 2.041 -20.429 -4.559 1.00 81.88 357 TRP A O 1
ATOM 2888 N N . LYS A 1 358 ? 0.134 -19.812 -5.578 1.00 83.19 358 LYS A N 1
ATOM 2889 C CA . LYS A 1 358 ? 0.693 -18.642 -6.260 1.00 83.19 358 LYS A CA 1
ATOM 2890 C C . LYS A 1 358 ? 1.097 -17.545 -5.266 1.00 83.19 358 LYS A C 1
ATOM 2892 O O . LYS A 1 358 ? 2.227 -17.060 -5.327 1.00 83.19 358 LYS A O 1
ATOM 2897 N N . LEU A 1 359 ? 0.230 -17.233 -4.299 1.00 84.62 359 LEU A N 1
ATOM 2898 C CA . LEU A 1 359 ? 0.497 -16.250 -3.242 1.00 84.62 359 LEU A CA 1
ATOM 2899 C C . LEU A 1 359 ? 1.577 -16.728 -2.270 1.00 84.62 359 LEU A C 1
ATOM 2901 O O . LEU A 1 359 ? 2.420 -15.943 -1.836 1.00 84.62 359 LEU A O 1
ATOM 2905 N N . LEU A 1 360 ? 1.600 -18.026 -1.964 1.00 88.06 360 LEU A N 1
ATOM 2906 C CA . LEU A 1 360 ? 2.646 -18.595 -1.119 1.00 88.06 360 LEU A CA 1
ATOM 2907 C C . LEU A 1 360 ? 4.019 -18.549 -1.812 1.00 88.06 360 LEU A C 1
ATOM 2909 O O . LEU A 1 360 ? 5.012 -18.143 -1.208 1.00 88.06 360 LEU A O 1
ATOM 2913 N N . SER A 1 361 ? 4.060 -18.866 -3.110 1.00 86.25 361 SER A N 1
ATOM 2914 C CA . SER A 1 361 ? 5.274 -18.746 -3.930 1.00 86.25 361 SER A CA 1
ATOM 2915 C C . SER A 1 361 ? 5.760 -17.298 -4.004 1.00 86.25 361 SER A C 1
ATOM 2917 O O . SER A 1 361 ? 6.946 -17.035 -3.824 1.00 86.25 361 SER A O 1
ATOM 2919 N N . TRP A 1 362 ? 4.846 -16.346 -4.201 1.00 90.38 362 TRP A N 1
ATOM 2920 C CA . TRP A 1 362 ? 5.141 -14.912 -4.169 1.00 90.38 362 TRP A CA 1
ATOM 2921 C C . TRP A 1 362 ? 5.780 -14.467 -2.850 1.00 90.38 362 TRP A C 1
ATOM 2923 O O . TRP A 1 362 ? 6.795 -13.763 -2.852 1.00 90.38 362 TRP A O 1
ATOM 2933 N N . ALA A 1 363 ? 5.213 -14.905 -1.724 1.00 90.50 363 ALA A N 1
ATOM 2934 C CA . ALA A 1 363 ? 5.714 -14.585 -0.395 1.00 90.50 363 ALA A CA 1
ATOM 2935 C C . ALA A 1 363 ? 7.138 -15.115 -0.199 1.00 90.50 363 ALA A C 1
ATOM 2937 O O . ALA A 1 363 ? 8.025 -14.364 0.204 1.00 90.50 363 ALA A O 1
ATOM 2938 N N . TRP A 1 364 ? 7.391 -16.376 -0.551 1.00 91.00 364 TRP A N 1
ATOM 2939 C CA . TRP A 1 364 ? 8.709 -16.990 -0.381 1.00 91.00 364 TRP A CA 1
ATOM 2940 C C . TRP A 1 364 ? 9.762 -16.442 -1.343 1.00 91.00 364 TRP A C 1
ATOM 2942 O O . TRP A 1 364 ? 10.890 -16.197 -0.919 1.00 91.00 364 TRP A O 1
ATOM 2952 N N . VAL A 1 365 ? 9.408 -16.160 -2.601 1.00 89.38 365 VAL A N 1
ATOM 2953 C CA . VAL A 1 365 ? 10.304 -15.454 -3.534 1.00 89.38 365 VAL A CA 1
ATOM 2954 C C . VAL A 1 365 ? 10.663 -14.078 -2.971 1.00 89.38 365 VAL A C 1
ATOM 2956 O O . VAL A 1 365 ? 11.829 -13.691 -2.980 1.00 89.38 365 VAL A O 1
ATOM 2959 N N . THR A 1 366 ? 9.697 -13.366 -2.389 1.00 89.69 366 THR A N 1
ATOM 2960 C CA . THR A 1 366 ? 9.953 -12.080 -1.728 1.00 89.69 366 THR A CA 1
ATOM 2961 C C . THR A 1 366 ? 10.877 -12.230 -0.510 1.00 89.69 366 THR A C 1
ATOM 2963 O O . THR A 1 366 ? 11.785 -11.415 -0.332 1.00 89.69 366 THR A O 1
ATOM 2966 N N . CYS A 1 367 ? 10.713 -13.280 0.306 1.00 91.12 367 CYS A N 1
ATOM 2967 C CA . CYS A 1 367 ? 11.633 -13.587 1.408 1.00 91.12 367 CYS A CA 1
ATOM 2968 C C . CYS A 1 367 ? 13.058 -13.860 0.913 1.00 91.12 367 CYS A C 1
ATOM 2970 O O . CYS A 1 367 ? 14.014 -13.365 1.511 1.00 91.12 367 CYS A O 1
ATOM 2972 N N . LEU A 1 368 ? 13.211 -14.599 -0.188 1.00 90.38 368 LEU A N 1
ATOM 2973 C CA . LEU A 1 368 ? 14.515 -14.856 -0.802 1.00 90.38 368 LEU A CA 1
ATOM 2974 C C . LEU A 1 368 ? 15.175 -13.558 -1.279 1.00 90.38 368 LEU A C 1
ATOM 2976 O O . LEU A 1 368 ? 16.355 -13.346 -1.011 1.00 90.38 368 LEU A O 1
ATOM 2980 N N . LEU A 1 369 ? 14.414 -12.651 -1.899 1.00 88.88 369 LEU A N 1
ATOM 2981 C CA . LEU A 1 369 ? 14.912 -11.338 -2.332 1.00 88.88 369 LEU A CA 1
ATOM 2982 C C . LEU A 1 369 ? 15.356 -10.444 -1.163 1.00 88.88 369 LEU A C 1
ATOM 2984 O O . LEU A 1 369 ? 16.252 -9.618 -1.324 1.00 88.88 369 LEU A O 1
ATOM 2988 N N . TRP A 1 370 ? 14.791 -10.628 0.032 1.00 86.62 370 TRP A N 1
ATOM 2989 C CA . TRP A 1 370 ? 15.243 -9.927 1.237 1.00 86.62 370 TRP A CA 1
ATOM 2990 C C . TRP A 1 370 ? 16.626 -10.382 1.721 1.00 86.62 370 TRP A C 1
ATOM 2992 O O . TRP A 1 370 ? 17.337 -9.589 2.344 1.00 86.62 370 TRP A O 1
ATOM 3002 N N . VAL A 1 371 ? 17.031 -11.632 1.466 1.00 87.81 371 VAL A N 1
ATOM 3003 C CA . VAL A 1 371 ? 18.277 -12.194 2.018 1.00 87.81 371 VAL A CA 1
ATOM 3004 C C . VAL A 1 371 ? 19.519 -11.415 1.559 1.00 87.81 371 VAL A C 1
ATOM 3006 O O . VAL A 1 371 ? 20.298 -11.017 2.437 1.00 87.81 371 VAL A O 1
ATOM 3009 N N . PRO A 1 372 ? 19.723 -11.126 0.255 1.00 89.62 372 PRO A N 1
ATOM 3010 C CA . PRO A 1 372 ? 20.848 -10.307 -0.189 1.00 89.62 372 PRO A CA 1
ATOM 3011 C C . PRO A 1 372 ? 20.838 -8.906 0.428 1.00 89.62 372 PRO A C 1
ATOM 3013 O O . PRO A 1 372 ? 21.854 -8.473 0.972 1.00 89.62 372 PRO A O 1
ATOM 3016 N N . GLU A 1 373 ? 19.692 -8.215 0.421 1.00 87.75 373 GLU A N 1
ATOM 3017 C CA . GLU A 1 373 ? 19.585 -6.852 0.957 1.00 87.75 373 GLU A CA 1
ATOM 3018 C C . GLU A 1 373 ? 19.944 -6.799 2.447 1.00 87.75 373 GLU A C 1
ATOM 3020 O O . GLU A 1 373 ? 20.720 -5.941 2.876 1.00 87.75 373 GLU A O 1
ATOM 3025 N N . LEU A 1 374 ? 19.402 -7.718 3.250 1.00 85.38 374 LEU A N 1
ATOM 3026 C CA . LEU A 1 374 ? 19.678 -7.770 4.683 1.00 85.38 374 LEU A CA 1
ATOM 3027 C C . LEU A 1 374 ? 21.133 -8.131 4.978 1.00 85.38 374 LEU A C 1
ATOM 3029 O O . LEU A 1 374 ? 21.731 -7.533 5.877 1.00 85.38 374 LEU A O 1
ATOM 3033 N N . SER A 1 375 ? 21.707 -9.056 4.208 1.00 87.00 375 SER A N 1
ATOM 3034 C CA . SER A 1 375 ? 23.105 -9.468 4.355 1.00 87.00 375 SER A CA 1
ATOM 3035 C C . SER A 1 375 ? 24.053 -8.317 4.023 1.00 87.00 375 SER A C 1
ATOM 3037 O O . SER A 1 375 ? 24.946 -8.010 4.812 1.00 87.00 375 SER A O 1
ATOM 3039 N N . ILE A 1 376 ? 23.800 -7.596 2.924 1.00 87.62 376 ILE A N 1
ATOM 3040 C CA . ILE A 1 376 ? 24.561 -6.400 2.542 1.00 87.62 376 ILE A CA 1
ATOM 3041 C C . ILE A 1 376 ? 24.396 -5.313 3.606 1.00 87.62 376 ILE A C 1
ATOM 3043 O O . ILE A 1 376 ? 25.388 -4.780 4.096 1.00 87.62 376 ILE A O 1
ATOM 3047 N N . LYS A 1 377 ? 23.168 -5.009 4.051 1.00 85.31 377 LYS A N 1
ATOM 3048 C CA . LYS A 1 377 ? 22.928 -4.021 5.120 1.00 85.31 377 LYS A CA 1
ATOM 3049 C C . LYS A 1 377 ? 23.642 -4.393 6.424 1.00 85.31 377 LYS A C 1
ATOM 3051 O O . LYS A 1 377 ? 24.089 -3.496 7.139 1.00 85.31 377 LYS A O 1
ATOM 3056 N N . HIS A 1 378 ? 23.741 -5.680 6.754 1.00 85.62 378 HIS A N 1
ATOM 3057 C CA . HIS A 1 378 ? 24.488 -6.156 7.916 1.00 85.62 378 HIS A CA 1
ATOM 3058 C C . HIS A 1 378 ? 26.000 -5.976 7.724 1.00 85.62 378 HIS A C 1
ATOM 3060 O O . HIS A 1 378 ? 26.648 -5.360 8.571 1.00 85.62 378 HIS A O 1
ATOM 3066 N N . LEU A 1 379 ? 26.547 -6.404 6.582 1.00 87.31 379 LEU A N 1
ATOM 3067 C CA . LEU A 1 379 ? 27.959 -6.231 6.231 1.00 87.31 379 LEU A CA 1
ATOM 3068 C C . LEU A 1 379 ? 28.369 -4.751 6.240 1.00 87.31 379 LEU A C 1
ATOM 3070 O O . LEU A 1 379 ? 29.379 -4.383 6.835 1.00 87.31 379 LEU A O 1
ATOM 3074 N N . MET A 1 380 ? 27.531 -3.874 5.688 1.00 85.25 380 MET A N 1
ATOM 3075 C CA . MET A 1 380 ? 27.748 -2.426 5.662 1.00 85.25 380 MET A CA 1
ATOM 3076 C C . MET A 1 380 ? 27.746 -1.778 7.057 1.00 85.25 380 MET A C 1
ATOM 3078 O O . MET A 1 380 ? 28.186 -0.637 7.200 1.00 85.25 380 MET A O 1
ATOM 3082 N N . LYS A 1 381 ? 27.248 -2.440 8.110 1.00 84.25 381 LYS A N 1
ATOM 3083 C CA . LYS A 1 381 ? 27.330 -1.923 9.491 1.00 84.25 381 LYS A CA 1
ATOM 3084 C C . LYS A 1 381 ? 28.677 -2.203 10.155 1.00 84.25 381 LYS A C 1
ATOM 3086 O O . LYS A 1 381 ? 28.996 -1.546 11.147 1.00 84.25 381 LYS A O 1
ATOM 3091 N N . THR A 1 382 ? 29.459 -3.142 9.628 1.00 87.56 382 THR A N 1
ATOM 3092 C CA . THR A 1 382 ? 30.761 -3.510 10.191 1.00 87.56 382 THR A CA 1
ATOM 3093 C C . THR A 1 382 ? 31.759 -2.349 10.092 1.00 87.56 382 THR A C 1
ATOM 3095 O O . THR A 1 382 ? 31.703 -1.535 9.167 1.00 87.56 382 THR A O 1
ATOM 3098 N N . LYS A 1 383 ? 32.677 -2.247 11.065 1.00 83.00 383 LYS A N 1
ATOM 3099 C CA . LYS A 1 383 ? 33.700 -1.183 11.113 1.00 83.00 383 LYS A CA 1
ATOM 3100 C C . LYS A 1 383 ? 34.548 -1.081 9.828 1.00 83.00 383 LYS A C 1
ATOM 3102 O O . LYS A 1 383 ? 34.731 0.048 9.375 1.00 83.00 383 LYS A O 1
ATOM 3107 N N . PRO A 1 384 ? 34.997 -2.190 9.197 1.00 85.19 384 PRO A N 1
ATOM 3108 C CA . PRO A 1 384 ? 35.806 -2.134 7.975 1.00 85.19 384 PRO A CA 1
ATOM 3109 C C . PRO A 1 384 ? 35.099 -1.477 6.786 1.00 85.19 384 PRO A C 1
ATOM 3111 O O . PRO A 1 384 ? 35.757 -0.935 5.909 1.00 85.19 384 PRO A O 1
ATOM 3114 N N . MET A 1 385 ? 33.763 -1.495 6.762 1.00 85.25 385 MET A N 1
ATOM 3115 C CA . MET A 1 385 ? 32.971 -0.993 5.638 1.00 85.25 385 MET A CA 1
ATOM 3116 C C . MET A 1 385 ? 32.533 0.473 5.805 1.00 85.25 385 MET A C 1
ATOM 3118 O O . MET A 1 385 ? 31.912 1.050 4.913 1.00 85.25 385 MET A O 1
ATOM 3122 N N . GLN A 1 386 ? 32.844 1.108 6.941 1.00 80.88 386 GLN A N 1
ATOM 3123 C CA . GLN A 1 386 ? 32.508 2.517 7.179 1.00 80.88 386 GLN A CA 1
ATOM 3124 C C . GLN A 1 386 ? 33.230 3.489 6.224 1.00 80.88 386 GLN A C 1
ATOM 3126 O O . GLN A 1 386 ? 32.556 4.399 5.742 1.00 80.88 386 GLN A O 1
ATOM 3131 N N . PRO A 1 387 ? 34.523 3.302 5.873 1.00 83.94 387 PRO A N 1
ATOM 3132 C CA . PRO A 1 387 ? 35.197 4.149 4.885 1.00 83.94 387 PRO A CA 1
ATOM 3133 C C . PRO A 1 387 ? 34.581 4.044 3.486 1.00 83.94 387 PRO A C 1
ATOM 3135 O O . PRO A 1 387 ? 34.562 5.018 2.747 1.00 83.94 387 PRO A O 1
ATOM 3138 N N . PHE A 1 388 ? 34.019 2.889 3.117 1.00 84.81 388 PHE A N 1
ATOM 3139 C CA . PHE A 1 388 ? 33.385 2.728 1.808 1.00 84.81 388 PHE A CA 1
ATOM 3140 C C . PHE A 1 388 ? 32.156 3.638 1.653 1.00 84.81 388 PHE A C 1
ATOM 3142 O O . PHE A 1 388 ? 31.946 4.199 0.582 1.00 84.81 388 PHE A O 1
ATOM 3149 N N . LYS A 1 389 ? 31.395 3.884 2.730 1.00 79.62 389 LYS A N 1
ATOM 3150 C CA . LYS A 1 389 ? 30.184 4.731 2.705 1.00 79.62 389 LYS A CA 1
ATOM 3151 C C . LYS A 1 389 ? 30.426 6.198 2.361 1.00 79.62 389 LYS A C 1
ATOM 3153 O O . LYS A 1 389 ? 29.464 6.908 2.077 1.00 79.62 389 LYS A O 1
ATOM 3158 N N . THR A 1 390 ? 31.663 6.677 2.458 1.00 75.75 390 THR A N 1
ATOM 3159 C CA . THR A 1 390 ? 32.011 8.060 2.104 1.00 75.75 390 THR A CA 1
ATOM 3160 C C . THR A 1 390 ? 32.471 8.193 0.655 1.00 75.75 390 THR A C 1
ATOM 3162 O O . THR A 1 390 ? 32.660 9.309 0.178 1.00 75.75 390 THR A O 1
ATOM 3165 N N . THR A 1 391 ? 32.631 7.077 -0.060 1.00 81.06 391 THR A N 1
ATOM 3166 C CA . THR A 1 391 ? 33.037 7.068 -1.467 1.00 81.06 391 THR A CA 1
ATOM 3167 C C . THR A 1 391 ? 31.846 7.288 -2.398 1.00 81.06 391 THR A C 1
ATOM 3169 O O . THR A 1 391 ? 30.724 6.887 -2.093 1.00 81.06 391 THR A O 1
ATOM 3172 N N . HIS A 1 392 ? 32.089 7.865 -3.578 1.00 78.00 392 HIS A N 1
ATOM 3173 C CA . HIS A 1 392 ? 31.063 7.988 -4.622 1.00 78.00 392 HIS A CA 1
ATOM 3174 C C . HIS A 1 392 ? 30.546 6.617 -5.093 1.00 78.00 392 HIS A C 1
ATOM 3176 O O . HIS A 1 392 ? 29.369 6.457 -5.408 1.00 78.00 392 HIS A O 1
ATOM 3182 N N . TRP A 1 393 ? 31.415 5.600 -5.065 1.00 83.94 393 TRP A N 1
ATOM 3183 C CA . TRP A 1 393 ? 31.072 4.222 -5.415 1.00 83.94 393 TRP A CA 1
ATOM 3184 C C . TRP A 1 393 ? 29.988 3.622 -4.526 1.00 83.94 393 TRP A C 1
ATOM 3186 O O . TRP A 1 393 ? 29.216 2.794 -4.997 1.00 83.94 393 TRP A O 1
ATOM 3196 N N . TYR A 1 394 ? 29.867 4.068 -3.275 1.00 84.50 394 TYR A N 1
ATOM 3197 C CA . TYR A 1 394 ? 28.772 3.634 -2.415 1.00 84.50 394 TYR A CA 1
ATOM 3198 C C . TYR A 1 394 ? 27.407 4.012 -2.999 1.00 84.50 394 TYR A C 1
ATOM 3200 O O . TYR A 1 394 ? 26.519 3.164 -3.067 1.00 84.50 394 TYR A O 1
ATOM 3208 N N . THR A 1 395 ? 27.252 5.249 -3.476 1.00 81.25 395 THR A N 1
ATOM 3209 C CA . THR A 1 395 ? 26.006 5.715 -4.099 1.00 81.25 395 THR A CA 1
ATOM 3210 C C . THR A 1 395 ? 25.704 4.941 -5.380 1.00 81.25 395 THR A C 1
ATOM 3212 O O . THR A 1 395 ? 24.559 4.543 -5.590 1.00 81.25 395 THR A O 1
ATOM 3215 N N . GLU A 1 396 ? 26.724 4.649 -6.192 1.00 88.81 396 GLU A N 1
ATOM 3216 C CA . GLU A 1 396 ? 26.574 3.833 -7.404 1.00 88.81 396 GLU A CA 1
ATOM 3217 C C . GLU A 1 396 ? 26.117 2.409 -7.095 1.00 88.81 396 GLU A C 1
ATOM 3219 O O . GLU A 1 396 ? 25.120 1.936 -7.639 1.00 88.81 396 GLU A O 1
ATOM 3224 N N . CYS A 1 397 ? 26.794 1.737 -6.163 1.00 88.81 397 CYS A N 1
ATOM 3225 C CA . CYS A 1 397 ? 26.424 0.395 -5.733 1.00 88.81 397 CYS A CA 1
ATOM 3226 C C . CYS A 1 397 ? 25.018 0.368 -5.121 1.00 88.81 397 CYS A C 1
ATOM 3228 O O . CYS A 1 397 ? 24.264 -0.571 -5.365 1.00 88.81 397 CYS A O 1
ATOM 3230 N N . CYS A 1 398 ? 24.633 1.397 -4.362 1.00 86.56 398 CYS A N 1
ATOM 3231 C CA . CYS A 1 398 ? 23.284 1.521 -3.822 1.00 86.56 398 CYS A CA 1
ATOM 3232 C C . CYS A 1 398 ? 22.226 1.746 -4.913 1.00 86.56 398 CYS A C 1
ATOM 3234 O O . CYS A 1 398 ? 21.139 1.182 -4.808 1.00 86.56 398 CYS A O 1
ATOM 3236 N N . ALA A 1 399 ? 22.521 2.523 -5.957 1.00 88.19 399 ALA A N 1
ATOM 3237 C CA . ALA A 1 399 ? 21.621 2.717 -7.095 1.00 88.19 399 ALA A CA 1
ATOM 3238 C C . ALA A 1 399 ? 21.447 1.435 -7.919 1.00 88.19 399 ALA A C 1
ATOM 3240 O O . ALA A 1 399 ? 20.323 1.096 -8.287 1.00 88.19 399 ALA A O 1
ATOM 3241 N N . ILE A 1 400 ? 22.529 0.682 -8.136 1.00 90.94 400 ILE A N 1
ATOM 3242 C CA . ILE A 1 400 ? 22.489 -0.638 -8.781 1.00 90.94 400 ILE A CA 1
ATOM 3243 C C . ILE A 1 400 ? 21.678 -1.621 -7.931 1.00 90.94 400 ILE A C 1
ATOM 3245 O O . ILE A 1 400 ? 20.769 -2.269 -8.444 1.00 90.94 400 ILE A O 1
ATOM 3249 N N . ALA A 1 401 ? 21.944 -1.693 -6.623 1.00 89.62 401 ALA A N 1
ATOM 3250 C CA . ALA A 1 401 ? 21.175 -2.533 -5.706 1.00 89.62 401 ALA A CA 1
ATOM 3251 C C . ALA A 1 401 ? 19.688 -2.140 -5.689 1.00 89.62 401 ALA A C 1
ATOM 3253 O O . ALA A 1 401 ? 18.821 -3.010 -5.645 1.00 89.62 401 ALA A O 1
ATOM 3254 N N . GLY A 1 402 ? 19.383 -0.843 -5.792 1.00 88.88 402 GLY A N 1
ATOM 3255 C CA . GLY A 1 402 ? 18.014 -0.357 -5.912 1.00 88.88 402 GLY A CA 1
ATOM 3256 C C . GLY A 1 402 ? 17.321 -0.819 -7.189 1.00 88.88 402 GLY A C 1
ATOM 3257 O O . GLY A 1 402 ? 16.208 -1.341 -7.132 1.00 88.88 402 GLY A O 1
ATOM 3258 N N . ALA A 1 403 ? 18.010 -0.741 -8.328 1.00 90.19 403 ALA A N 1
ATOM 3259 C CA . ALA A 1 403 ? 17.510 -1.272 -9.593 1.00 90.19 403 ALA A CA 1
ATOM 3260 C C . ALA A 1 403 ? 17.281 -2.793 -9.538 1.00 90.19 403 ALA A C 1
ATOM 3262 O O . ALA A 1 403 ? 16.261 -3.281 -10.030 1.00 90.19 403 ALA A O 1
ATOM 3263 N N . MET A 1 404 ? 18.185 -3.540 -8.892 1.00 89.69 404 MET A N 1
ATOM 3264 C CA . MET A 1 404 ? 18.035 -4.982 -8.666 1.00 89.69 404 MET A CA 1
ATOM 3265 C C . MET A 1 404 ? 16.824 -5.299 -7.786 1.00 89.69 404 MET A C 1
ATOM 3267 O O . MET A 1 404 ? 16.068 -6.212 -8.104 1.00 89.69 404 MET A O 1
ATOM 3271 N N . ASN A 1 405 ? 16.601 -4.530 -6.719 1.00 89.50 405 ASN A N 1
ATOM 3272 C CA . ASN A 1 405 ? 15.457 -4.699 -5.826 1.00 89.50 405 ASN A CA 1
ATOM 3273 C C . ASN A 1 405 ? 14.122 -4.431 -6.529 1.00 89.50 405 ASN A C 1
ATOM 3275 O O . ASN A 1 405 ? 13.197 -5.232 -6.398 1.00 89.50 405 ASN A O 1
ATOM 3279 N N . ILE A 1 406 ? 14.026 -3.338 -7.297 1.00 87.19 406 ILE A N 1
ATOM 3280 C CA . ILE A 1 406 ? 12.827 -3.011 -8.087 1.00 87.19 406 ILE A CA 1
ATOM 3281 C C . ILE A 1 406 ? 12.555 -4.129 -9.100 1.00 87.19 406 ILE A C 1
ATOM 3283 O O . ILE A 1 406 ? 11.441 -4.649 -9.163 1.00 87.19 406 ILE A O 1
ATOM 3287 N N . SER A 1 407 ? 13.588 -4.561 -9.829 1.00 86.62 407 SER A N 1
ATOM 3288 C CA . SER A 1 407 ? 13.486 -5.660 -10.797 1.00 86.62 407 SER A CA 1
ATOM 3289 C C . SER A 1 407 ? 13.049 -6.965 -10.126 1.00 86.62 407 SER A C 1
ATOM 3291 O O . SER A 1 407 ? 12.146 -7.643 -10.611 1.00 86.62 407 SER A O 1
ATOM 3293 N N . GLY A 1 408 ? 13.639 -7.298 -8.975 1.00 86.00 408 GLY A N 1
ATOM 3294 C CA . GLY A 1 408 ? 13.292 -8.480 -8.192 1.00 86.00 408 GLY A CA 1
ATOM 3295 C C . GLY A 1 408 ? 11.837 -8.460 -7.735 1.00 86.00 408 GLY A C 1
ATOM 3296 O O . GLY A 1 408 ? 11.138 -9.457 -7.890 1.00 86.00 408 GLY A O 1
ATOM 3297 N N . LEU A 1 409 ? 11.346 -7.322 -7.239 1.00 86.19 409 LEU A N 1
ATOM 3298 C CA . LEU A 1 409 ? 9.952 -7.177 -6.822 1.00 86.19 409 LEU A CA 1
ATOM 3299 C C . LEU A 1 409 ? 8.977 -7.311 -8.001 1.00 86.19 409 LEU A C 1
ATOM 3301 O O . LEU A 1 409 ? 7.926 -7.936 -7.861 1.00 86.19 409 LEU A O 1
ATOM 3305 N N . MET A 1 410 ? 9.330 -6.780 -9.176 1.00 82.12 410 MET A N 1
ATOM 3306 C CA . MET A 1 410 ? 8.537 -6.976 -10.393 1.00 82.12 410 MET A CA 1
ATOM 3307 C C . MET A 1 410 ? 8.478 -8.446 -10.806 1.00 82.12 410 MET A C 1
ATOM 3309 O O . MET A 1 410 ? 7.396 -8.948 -11.105 1.00 82.12 410 MET A O 1
ATOM 3313 N N . VAL A 1 411 ? 9.612 -9.152 -10.770 1.00 80.12 411 VAL A N 1
ATOM 3314 C CA . VAL A 1 411 ? 9.663 -10.595 -11.045 1.00 80.12 411 VAL A CA 1
ATOM 3315 C C . VAL A 1 411 ? 8.840 -11.369 -10.017 1.00 80.12 411 VAL A C 1
ATOM 3317 O O . VAL A 1 411 ? 8.042 -12.219 -10.404 1.00 80.12 411 VAL A O 1
ATOM 3320 N N . ALA A 1 412 ? 8.963 -11.049 -8.725 1.00 84.00 412 ALA A N 1
ATOM 3321 C CA . ALA A 1 412 ? 8.178 -11.681 -7.669 1.00 84.00 412 ALA A CA 1
ATOM 3322 C C . ALA A 1 412 ? 6.674 -11.520 -7.922 1.00 84.00 412 ALA A C 1
ATOM 3324 O O . ALA A 1 412 ? 5.945 -12.509 -7.896 1.00 84.00 412 ALA A O 1
ATOM 3325 N N . ASN A 1 413 ? 6.215 -10.308 -8.249 1.00 84.50 413 ASN A N 1
ATOM 3326 C CA . ASN A 1 413 ? 4.814 -10.043 -8.583 1.00 84.50 413 ASN A CA 1
ATOM 3327 C C . ASN A 1 413 ? 4.360 -10.799 -9.839 1.00 84.50 413 ASN A C 1
ATOM 3329 O O . ASN A 1 413 ? 3.255 -11.336 -9.862 1.00 84.50 413 ASN A O 1
ATOM 3333 N N . LEU A 1 414 ? 5.206 -10.895 -10.865 1.00 76.81 414 LEU A N 1
ATOM 3334 C CA . LEU A 1 414 ? 4.879 -11.627 -12.087 1.00 76.81 414 LEU A CA 1
ATOM 3335 C C . LEU A 1 414 ? 4.716 -13.134 -11.823 1.00 76.81 414 LEU A C 1
ATOM 3337 O O . LEU A 1 414 ? 3.745 -13.745 -12.273 1.00 76.81 414 LEU A O 1
ATOM 3341 N N . VAL A 1 415 ? 5.616 -13.721 -11.028 1.00 75.69 415 VAL A N 1
ATOM 3342 C CA . VAL A 1 415 ? 5.511 -15.114 -10.563 1.00 75.69 415 VAL A CA 1
ATOM 3343 C C . VAL A 1 415 ? 4.270 -15.305 -9.690 1.00 75.69 415 VAL A C 1
ATOM 3345 O O . VAL A 1 415 ? 3.556 -16.290 -9.844 1.00 75.69 415 VAL A O 1
ATOM 3348 N N . GLY A 1 416 ? 3.984 -14.351 -8.807 1.00 77.56 416 GLY A N 1
ATOM 3349 C CA . GLY A 1 416 ? 2.891 -14.425 -7.845 1.00 77.56 416 GLY A CA 1
ATOM 3350 C C . GLY A 1 416 ? 1.489 -14.286 -8.419 1.00 77.56 416 GLY A C 1
ATOM 3351 O O . GLY A 1 416 ? 0.573 -14.941 -7.938 1.00 77.56 416 GLY A O 1
ATOM 3352 N N . PHE A 1 417 ? 1.311 -13.445 -9.436 1.00 73.69 417 PHE A N 1
ATOM 3353 C CA . PHE A 1 417 ? -0.025 -13.057 -9.901 1.00 73.69 417 PHE A CA 1
ATOM 3354 C C . PHE A 1 417 ? -0.330 -13.464 -11.342 1.00 73.69 417 PHE A C 1
ATOM 3356 O O . PHE A 1 417 ? -1.500 -13.552 -11.702 1.00 73.69 417 PHE A O 1
ATOM 3363 N N . VAL A 1 418 ? 0.685 -13.745 -12.163 1.00 71.88 418 VAL A N 1
ATOM 3364 C CA . VAL A 1 418 ? 0.482 -14.062 -13.587 1.00 71.88 418 VAL A CA 1
ATOM 3365 C C . VAL A 1 418 ? 0.872 -15.502 -13.893 1.00 71.88 418 VAL A C 1
ATOM 3367 O O . VAL A 1 418 ? 0.079 -16.254 -14.451 1.00 71.88 418 VAL A O 1
ATOM 3370 N N . VAL A 1 419 ? 2.087 -15.898 -13.515 1.00 71.56 419 VAL A N 1
ATOM 3371 C CA . VAL A 1 419 ? 2.719 -17.115 -14.042 1.00 71.56 419 VAL A CA 1
ATOM 3372 C C . VAL A 1 419 ? 2.574 -18.322 -13.103 1.00 71.56 419 VAL A C 1
ATOM 3374 O O . VAL A 1 419 ? 2.382 -19.447 -13.561 1.00 71.56 419 VAL A O 1
ATOM 3377 N N . GLY A 1 420 ? 2.632 -18.109 -11.788 1.00 73.94 420 GLY A N 1
ATOM 3378 C CA . GLY A 1 420 ? 2.713 -19.179 -10.793 1.00 73.94 420 GLY A CA 1
ATOM 3379 C C . GLY A 1 420 ? 4.085 -19.880 -10.752 1.00 73.94 420 GLY A C 1
ATOM 3380 O O . GLY A 1 420 ? 4.953 -19.621 -11.590 1.00 73.94 420 GLY A O 1
ATOM 3381 N N . PRO A 1 421 ? 4.306 -20.788 -9.782 1.00 72.88 421 PRO A N 1
ATOM 3382 C CA . PRO A 1 421 ? 5.598 -21.459 -9.599 1.00 72.88 421 PRO A CA 1
ATOM 3383 C C . PRO A 1 421 ? 6.016 -22.359 -10.775 1.00 72.88 421 PRO A C 1
ATOM 3385 O O . PRO A 1 421 ? 7.202 -22.456 -11.079 1.00 72.88 421 PRO A O 1
ATOM 3388 N N . SER A 1 422 ? 5.066 -22.980 -11.481 1.00 75.31 422 SER A N 1
ATOM 3389 C CA . SER A 1 422 ? 5.353 -23.871 -12.617 1.00 75.31 422 SER A CA 1
ATOM 3390 C C . SER A 1 422 ? 5.850 -23.137 -13.866 1.00 75.31 422 SER A C 1
ATOM 3392 O O . SER A 1 422 ? 6.579 -23.719 -14.666 1.00 75.31 422 SER A O 1
ATOM 3394 N N . GLY A 1 423 ? 5.499 -21.861 -14.041 1.00 71.56 423 GLY A N 1
ATOM 3395 C CA . GLY A 1 423 ? 5.883 -21.094 -15.224 1.00 71.56 423 GLY A CA 1
ATOM 3396 C C . GLY A 1 423 ? 7.151 -20.250 -15.057 1.00 71.56 423 GLY A C 1
ATOM 3397 O O . GLY A 1 423 ? 7.509 -19.532 -15.987 1.00 71.56 423 GLY A O 1
ATOM 3398 N N . ILE A 1 424 ? 7.862 -20.330 -13.923 1.00 72.88 424 ILE A N 1
ATOM 3399 C CA . ILE A 1 424 ? 9.118 -19.582 -13.700 1.00 72.88 424 ILE A CA 1
ATOM 3400 C C . ILE A 1 424 ? 10.135 -19.869 -14.813 1.00 72.88 424 ILE A C 1
ATOM 3402 O O . ILE A 1 424 ? 10.760 -18.950 -15.339 1.00 72.88 424 ILE A O 1
ATOM 3406 N N . TRP A 1 425 ? 10.263 -21.134 -15.217 1.00 76.88 425 TRP A N 1
ATOM 3407 C CA . TRP A 1 425 ? 11.172 -21.542 -16.290 1.00 76.88 425 TRP A CA 1
ATOM 3408 C C . TRP A 1 425 ? 10.743 -21.010 -17.658 1.00 76.88 425 TRP A C 1
ATOM 3410 O O . TRP A 1 425 ? 11.584 -20.580 -18.444 1.00 76.88 425 TRP A O 1
ATOM 3420 N N . VAL A 1 426 ? 9.434 -20.963 -17.914 1.00 72.81 426 VAL A N 1
ATOM 3421 C CA . VAL A 1 426 ? 8.872 -20.377 -19.137 1.00 72.81 426 VAL A CA 1
ATOM 3422 C C . VAL A 1 426 ? 9.161 -18.878 -19.174 1.00 72.81 426 VAL A C 1
ATOM 3424 O O . VAL A 1 426 ? 9.670 -18.370 -20.170 1.00 72.81 426 VAL A O 1
ATOM 3427 N N . LEU A 1 427 ? 8.933 -18.175 -18.065 1.00 71.75 427 LEU A N 1
ATOM 3428 C CA . LEU A 1 427 ? 9.253 -16.759 -17.945 1.00 71.75 427 LEU A CA 1
ATOM 3429 C C . LEU A 1 427 ? 10.749 -16.498 -18.167 1.00 71.75 427 LEU A C 1
ATOM 3431 O O . LEU A 1 427 ? 11.100 -15.605 -18.930 1.00 71.75 427 LEU A O 1
ATOM 3435 N N . ALA A 1 428 ? 11.629 -17.295 -17.559 1.00 73.75 428 ALA A N 1
ATOM 3436 C CA . ALA A 1 428 ? 13.068 -17.180 -17.778 1.00 73.75 428 ALA A CA 1
ATOM 3437 C C . ALA A 1 428 ? 13.426 -17.375 -19.261 1.00 73.75 428 ALA A C 1
ATOM 3439 O O . ALA A 1 428 ? 14.161 -16.567 -19.824 1.00 73.75 428 ALA A O 1
ATOM 3440 N N . SER A 1 429 ? 12.847 -18.380 -19.923 1.00 74.44 429 SER A N 1
ATOM 3441 C CA . SER A 1 429 ? 13.093 -18.630 -21.349 1.00 74.44 429 SER A CA 1
ATOM 3442 C C . SER A 1 429 ? 12.619 -17.491 -22.263 1.00 74.44 429 SER A C 1
ATOM 3444 O O . SER A 1 429 ? 13.250 -17.229 -23.282 1.00 74.44 429 SER A O 1
ATOM 3446 N N . LEU A 1 430 ? 11.560 -16.768 -21.876 1.00 69.44 430 LEU A N 1
ATOM 3447 C CA . LEU A 1 430 ? 11.048 -15.601 -22.604 1.00 69.44 430 LEU A CA 1
ATOM 3448 C C . LEU A 1 430 ? 11.881 -14.340 -22.343 1.00 69.44 430 LEU A C 1
ATOM 3450 O O . LEU A 1 430 ? 12.084 -13.531 -23.246 1.00 69.44 430 LEU A O 1
ATOM 3454 N N . LEU A 1 431 ? 12.364 -14.155 -21.112 1.00 72.44 431 LEU A N 1
ATOM 3455 C CA . LEU A 1 431 ? 13.139 -12.977 -20.725 1.00 72.44 431 LEU A CA 1
ATOM 3456 C C . LEU A 1 431 ? 14.591 -13.042 -21.218 1.00 72.44 431 LEU A C 1
ATOM 3458 O O . LEU A 1 431 ? 15.151 -12.006 -21.572 1.00 72.44 431 LEU A O 1
ATOM 3462 N N . PHE A 1 432 ? 15.195 -14.229 -21.302 1.00 77.62 432 PHE A N 1
ATOM 3463 C CA . PHE A 1 432 ? 16.598 -14.411 -21.694 1.00 77.62 432 PHE A CA 1
ATOM 3464 C C . PHE A 1 432 ? 16.776 -14.791 -23.172 1.00 77.62 432 PHE A C 1
ATOM 3466 O O . PHE A 1 432 ? 17.525 -15.706 -23.507 1.00 77.62 432 PHE A O 1
ATOM 3473 N N . THR A 1 433 ? 16.118 -14.061 -24.075 1.00 79.31 433 THR A N 1
ATOM 3474 C CA . THR A 1 433 ? 16.360 -14.161 -25.523 1.00 79.31 433 THR A CA 1
ATOM 3475 C C . THR A 1 433 ? 17.251 -13.016 -26.012 1.00 79.31 433 THR A C 1
ATOM 3477 O O . THR A 1 433 ? 17.279 -11.934 -25.424 1.00 79.31 433 THR A O 1
ATOM 3480 N N . VAL A 1 434 ? 17.961 -13.210 -27.129 1.00 79.94 434 VAL A N 1
ATOM 3481 C CA . VAL A 1 434 ? 18.849 -12.178 -27.716 1.00 79.94 434 VAL A CA 1
ATOM 3482 C C . VAL A 1 434 ? 18.097 -10.871 -28.012 1.00 79.94 434 VAL A C 1
ATOM 3484 O O . VAL A 1 434 ? 18.664 -9.788 -27.901 1.00 79.94 434 VAL A O 1
ATOM 3487 N N . GLN A 1 435 ? 16.804 -10.960 -28.331 1.00 78.88 435 GLN A N 1
ATOM 3488 C CA . GLN A 1 435 ? 15.954 -9.812 -28.654 1.00 78.88 435 GLN A CA 1
ATOM 3489 C C . GLN A 1 435 ? 15.469 -9.054 -27.407 1.00 78.88 435 GLN A C 1
ATOM 3491 O O . GLN A 1 435 ? 15.263 -7.843 -27.464 1.00 78.88 435 GLN A O 1
ATOM 3496 N N . THR A 1 436 ? 15.296 -9.739 -26.274 1.00 78.81 436 THR A N 1
ATOM 3497 C CA . THR A 1 436 ? 14.789 -9.138 -25.030 1.00 78.81 436 THR A CA 1
ATOM 3498 C C . THR A 1 436 ? 15.895 -8.568 -24.150 1.00 78.81 436 THR A C 1
ATOM 3500 O O . THR A 1 436 ? 15.634 -7.634 -23.393 1.00 78.81 436 THR A O 1
ATOM 3503 N N . ILE A 1 437 ? 17.135 -9.054 -24.275 1.00 83.69 437 ILE A N 1
ATOM 3504 C CA . ILE A 1 437 ? 18.283 -8.568 -23.491 1.00 83.69 437 ILE A CA 1
ATOM 3505 C C . ILE A 1 437 ? 18.470 -7.040 -23.594 1.00 83.69 437 ILE A C 1
ATOM 3507 O O . ILE A 1 437 ? 18.557 -6.405 -22.542 1.00 83.69 437 ILE A O 1
ATOM 3511 N N . PRO A 1 438 ? 18.469 -6.400 -24.784 1.00 86.62 438 PRO A N 1
ATOM 3512 C CA . PRO A 1 438 ? 18.604 -4.943 -24.875 1.00 86.62 438 PRO A CA 1
ATOM 3513 C C . PRO A 1 438 ? 17.486 -4.188 -24.149 1.00 86.62 438 PRO A C 1
ATOM 3515 O O . PRO A 1 438 ? 17.733 -3.153 -23.530 1.00 86.62 438 PRO A O 1
ATOM 3518 N N . VAL A 1 439 ? 16.261 -4.723 -24.176 1.00 83.62 439 VAL A N 1
ATOM 3519 C CA . VAL A 1 439 ? 15.111 -4.135 -23.477 1.00 83.62 439 VAL A CA 1
ATOM 3520 C C . VAL A 1 439 ? 15.282 -4.268 -21.969 1.00 83.62 439 VAL A C 1
ATOM 3522 O O . VAL A 1 439 ? 15.100 -3.287 -21.258 1.00 83.62 439 VAL A O 1
ATOM 3525 N N . LEU A 1 440 ? 15.706 -5.434 -21.475 1.00 84.56 440 LEU A N 1
ATOM 3526 C CA . LEU A 1 440 ? 15.986 -5.642 -20.052 1.00 84.56 440 LEU A CA 1
ATOM 3527 C C . LEU A 1 440 ? 17.110 -4.738 -19.542 1.00 84.56 440 LEU A C 1
ATOM 3529 O O . LEU A 1 440 ? 16.989 -4.176 -18.456 1.00 84.56 440 LEU A O 1
ATOM 3533 N N . VAL A 1 441 ? 18.167 -4.545 -20.334 1.00 88.81 441 VAL A N 1
ATOM 3534 C CA . VAL A 1 441 ? 19.237 -3.589 -20.020 1.00 88.81 441 VAL A CA 1
ATOM 3535 C C . VAL A 1 441 ? 18.683 -2.165 -19.971 1.00 88.81 441 VAL A C 1
ATOM 3537 O O . VAL A 1 441 ? 18.957 -1.441 -19.017 1.00 88.81 441 VAL A O 1
ATOM 3540 N N . GLY A 1 442 ? 17.855 -1.773 -20.944 1.00 87.75 442 GLY A N 1
ATOM 3541 C CA . GLY A 1 442 ? 17.185 -0.471 -20.950 1.00 87.75 442 GLY A CA 1
ATOM 3542 C C . GLY A 1 442 ? 16.324 -0.244 -19.704 1.00 87.75 442 GLY A C 1
ATOM 3543 O O . GLY A 1 442 ? 16.471 0.778 -19.038 1.00 87.75 442 GLY A O 1
ATOM 3544 N N . VAL A 1 443 ? 15.496 -1.227 -19.341 1.00 85.81 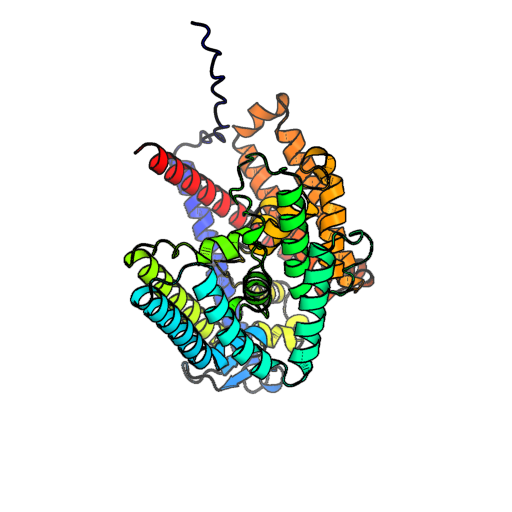443 VAL A N 1
ATOM 3545 C CA . VAL A 1 443 ? 14.657 -1.213 -18.130 1.00 85.81 443 VAL A CA 1
ATOM 3546 C C . VAL A 1 443 ? 15.511 -1.101 -16.867 1.00 85.81 443 VAL A C 1
ATOM 3548 O O . VAL A 1 443 ? 15.221 -0.287 -15.989 1.00 85.81 443 VAL A O 1
ATOM 3551 N N . PHE A 1 444 ? 16.601 -1.866 -16.783 1.00 90.00 444 PHE A N 1
ATOM 3552 C CA . PHE A 1 444 ? 17.515 -1.808 -15.648 1.00 90.00 444 PHE A CA 1
ATOM 3553 C C . PHE A 1 444 ? 18.181 -0.432 -15.518 1.00 90.00 444 PHE A C 1
ATOM 3555 O O . PHE A 1 444 ? 18.234 0.119 -14.418 1.00 90.00 444 PHE A O 1
ATOM 3562 N N . ILE A 1 445 ? 18.622 0.166 -16.633 1.00 90.38 445 ILE A N 1
ATOM 3563 C CA . ILE A 1 445 ? 19.156 1.5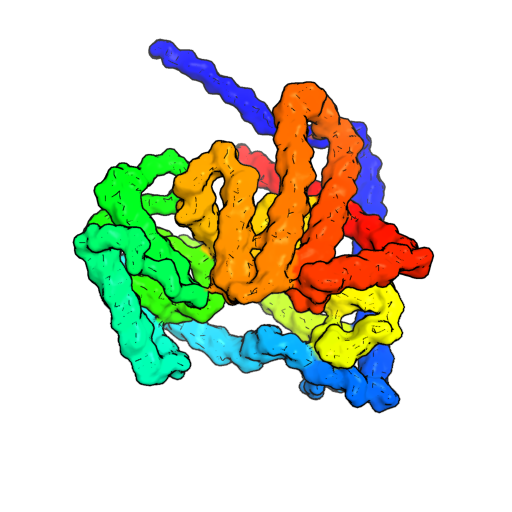37 -16.664 1.00 90.38 445 ILE A CA 1
ATOM 3564 C C . ILE A 1 445 ? 18.094 2.530 -16.185 1.00 90.38 445 ILE A C 1
ATOM 3566 O O . ILE A 1 445 ? 18.400 3.399 -15.369 1.00 90.38 445 ILE A O 1
ATOM 3570 N N . THR A 1 446 ? 16.842 2.385 -16.624 1.00 88.94 446 THR A N 1
ATOM 3571 C CA . THR A 1 446 ? 15.739 3.233 -16.156 1.00 88.94 446 THR A CA 1
ATOM 3572 C C . THR A 1 446 ? 15.552 3.127 -14.640 1.00 88.94 446 THR A C 1
ATOM 3574 O O . THR A 1 446 ? 15.456 4.153 -13.963 1.00 88.94 446 THR A O 1
ATOM 3577 N N . PHE A 1 447 ? 15.552 1.919 -14.070 1.00 89.50 447 PHE A N 1
ATOM 3578 C CA . PHE A 1 447 ? 15.434 1.737 -12.618 1.00 89.50 447 PHE A CA 1
ATOM 3579 C C . PHE A 1 447 ? 16.651 2.231 -11.849 1.00 89.50 447 PHE A C 1
ATOM 3581 O O . PHE A 1 447 ? 16.500 2.748 -10.741 1.00 89.50 447 PHE A O 1
ATOM 3588 N N . TYR A 1 448 ? 17.842 2.130 -12.431 1.00 91.31 448 TYR A N 1
ATOM 3589 C CA . TYR A 1 448 ? 19.058 2.706 -11.872 1.00 91.31 448 TYR A CA 1
ATOM 3590 C C . TYR A 1 448 ? 18.973 4.240 -11.826 1.00 91.31 448 TYR A C 1
ATOM 3592 O O . TYR A 1 448 ? 19.189 4.828 -10.764 1.00 91.31 448 TYR A O 1
ATOM 3600 N N . VAL A 1 449 ? 18.563 4.891 -12.923 1.00 90.06 449 VAL A N 1
ATOM 3601 C CA . VAL A 1 449 ? 18.353 6.350 -12.971 1.00 90.06 449 VAL A CA 1
ATOM 3602 C C . VAL A 1 449 ? 17.288 6.774 -11.960 1.00 90.06 449 VAL A C 1
ATOM 3604 O O . VAL A 1 449 ? 17.514 7.696 -11.173 1.00 90.06 449 VAL A O 1
ATOM 3607 N N . GLY A 1 450 ? 16.157 6.063 -11.917 1.00 87.44 450 GLY A N 1
ATOM 3608 C CA . GLY A 1 450 ? 15.098 6.296 -10.936 1.00 87.44 450 GLY A CA 1
ATOM 3609 C C . GLY A 1 450 ? 15.602 6.164 -9.497 1.00 87.44 450 GLY A C 1
ATOM 3610 O O . GLY A 1 450 ? 15.370 7.054 -8.680 1.00 87.44 450 GLY A O 1
ATOM 3611 N N . SER A 1 451 ? 16.360 5.107 -9.197 1.00 88.88 451 SER A N 1
ATOM 3612 C CA . SER A 1 451 ? 16.964 4.885 -7.877 1.00 88.88 451 SER A CA 1
ATOM 3613 C C . SER A 1 451 ? 17.914 6.021 -7.496 1.00 88.88 451 SER A C 1
ATOM 3615 O O . SER A 1 451 ? 17.841 6.524 -6.374 1.00 88.88 451 SER A O 1
ATOM 3617 N N . LYS A 1 452 ? 18.745 6.505 -8.430 1.00 88.50 452 LYS A N 1
ATOM 3618 C CA . LYS A 1 452 ? 19.613 7.673 -8.211 1.00 88.50 452 LYS A CA 1
ATOM 3619 C C . LYS A 1 452 ? 18.825 8.933 -7.872 1.00 88.50 452 LYS A C 1
ATOM 3621 O O . LYS A 1 452 ? 19.121 9.586 -6.872 1.00 88.50 452 LYS A O 1
ATOM 3626 N N . ILE A 1 453 ? 17.789 9.255 -8.649 1.00 87.31 453 ILE A N 1
ATOM 3627 C CA . ILE A 1 453 ? 16.917 10.411 -8.377 1.00 87.31 453 ILE A CA 1
ATOM 3628 C C . ILE A 1 453 ? 16.290 10.288 -6.980 1.00 87.31 453 ILE A C 1
ATOM 3630 O O . ILE A 1 453 ? 16.249 11.265 -6.225 1.00 87.31 453 ILE A O 1
ATOM 3634 N N . MET A 1 454 ? 15.854 9.084 -6.590 1.00 85.94 454 MET A N 1
ATOM 3635 C CA . MET A 1 454 ? 15.329 8.841 -5.246 1.00 85.94 454 MET A CA 1
ATOM 3636 C C . MET A 1 454 ? 16.377 9.084 -4.157 1.00 85.94 454 MET A C 1
ATOM 3638 O O . MET A 1 454 ? 16.030 9.685 -3.140 1.00 85.94 454 MET A O 1
ATOM 3642 N N . PHE A 1 455 ? 17.637 8.677 -4.347 1.00 83.31 455 PHE A N 1
ATOM 3643 C CA . PHE A 1 455 ? 18.711 8.968 -3.389 1.00 83.31 455 PHE A CA 1
ATOM 3644 C C . PHE A 1 455 ? 18.895 10.472 -3.182 1.00 83.31 455 PHE A C 1
ATOM 3646 O O . PHE A 1 455 ? 18.849 10.920 -2.034 1.00 83.31 455 PHE A O 1
ATOM 3653 N N . TYR A 1 456 ? 18.974 11.265 -4.257 1.00 81.75 456 TYR A N 1
ATOM 3654 C CA . TYR A 1 456 ? 19.044 12.728 -4.140 1.00 81.75 456 TYR A CA 1
ATOM 3655 C C . TYR A 1 456 ? 17.841 13.303 -3.397 1.00 81.75 456 TYR A C 1
ATOM 3657 O O . TYR A 1 456 ? 18.000 14.134 -2.502 1.00 81.75 456 TYR A O 1
ATOM 3665 N N . LYS A 1 457 ? 16.630 12.828 -3.710 1.00 82.88 457 LYS A N 1
ATOM 3666 C CA . LYS A 1 457 ? 15.422 13.241 -2.991 1.00 82.88 457 LYS A CA 1
ATOM 3667 C C . LYS A 1 457 ? 15.520 12.918 -1.497 1.00 82.88 457 LYS A C 1
ATOM 3669 O O . LYS A 1 457 ? 15.163 13.759 -0.678 1.00 82.88 457 LYS A O 1
ATOM 3674 N N . ARG A 1 458 ? 16.036 11.742 -1.113 1.00 81.75 458 ARG A N 1
ATOM 3675 C CA . ARG A 1 458 ? 16.175 11.359 0.308 1.00 81.75 458 ARG A CA 1
ATOM 3676 C C . ARG A 1 458 ? 17.245 12.163 1.029 1.00 81.75 458 ARG A C 1
ATOM 3678 O O . ARG A 1 458 ? 17.100 12.427 2.219 1.00 81.75 458 ARG A O 1
ATOM 3685 N N . GLU A 1 459 ? 18.301 12.566 0.337 1.00 77.94 459 GLU A N 1
ATOM 3686 C CA . GLU A 1 459 ? 19.289 13.495 0.882 1.00 77.94 459 GLU A CA 1
ATOM 3687 C C . GLU A 1 459 ? 18.679 14.875 1.135 1.00 77.94 459 GLU A C 1
ATOM 3689 O O . GLU A 1 459 ? 18.864 15.425 2.221 1.00 77.94 459 GLU A O 1
ATOM 3694 N N . LEU A 1 460 ? 17.901 15.402 0.183 1.00 78.06 460 LEU A N 1
ATOM 3695 C CA . LEU A 1 460 ? 17.193 16.678 0.333 1.00 78.06 460 LEU A CA 1
ATOM 3696 C C . LEU A 1 460 ? 16.181 16.635 1.479 1.00 78.06 460 LEU A C 1
ATOM 3698 O O . LEU A 1 460 ? 16.168 17.538 2.310 1.00 78.06 460 LEU A O 1
ATOM 3702 N N . GLU A 1 461 ? 15.390 15.563 1.571 1.00 74.31 461 GLU A N 1
ATOM 3703 C CA . GLU A 1 461 ? 14.454 15.350 2.679 1.00 74.31 461 GLU A CA 1
ATOM 3704 C C . GLU A 1 461 ? 15.193 15.313 4.024 1.00 74.31 461 GLU A C 1
ATOM 3706 O O . GLU A 1 461 ? 14.754 15.929 4.991 1.00 74.31 461 GLU A O 1
ATOM 3711 N N . ARG A 1 462 ? 16.340 14.634 4.121 1.00 74.25 462 ARG A N 1
ATOM 3712 C CA . ARG A 1 462 ? 17.128 14.616 5.366 1.00 74.25 462 ARG A CA 1
ATOM 3713 C C . ARG A 1 462 ? 17.701 15.989 5.706 1.00 74.25 462 ARG A C 1
ATOM 3715 O O . ARG A 1 462 ? 17.715 16.352 6.879 1.00 74.25 462 ARG A O 1
ATOM 3722 N N . ALA A 1 463 ? 18.144 16.747 4.706 1.00 72.44 463 ALA A N 1
ATOM 3723 C CA . ALA A 1 463 ? 18.658 18.099 4.893 1.00 72.44 463 ALA A CA 1
ATOM 3724 C C . ALA A 1 463 ? 17.561 19.083 5.332 1.00 72.44 463 ALA A C 1
ATOM 3726 O O . ALA A 1 463 ? 17.813 19.931 6.185 1.00 72.44 463 ALA A O 1
ATOM 3727 N N . SER A 1 464 ? 16.339 18.955 4.804 1.00 64.94 464 SER A N 1
ATOM 3728 C CA . SER A 1 464 ? 15.206 19.797 5.202 1.00 64.94 464 SER A CA 1
ATOM 3729 C C . SER A 1 464 ? 14.711 19.462 6.610 1.00 64.94 464 SER A C 1
ATOM 3731 O O . SER A 1 464 ? 14.507 20.368 7.410 1.00 64.94 464 SER A O 1
ATOM 3733 N N . HIS A 1 465 ? 14.584 18.176 6.960 1.00 56.97 465 HIS A N 1
ATOM 3734 C CA . HIS A 1 465 ? 14.195 17.763 8.315 1.00 56.97 465 HIS A CA 1
ATOM 3735 C C . HIS A 1 465 ? 15.277 18.073 9.357 1.00 56.97 465 HIS A C 1
ATOM 3737 O O . HIS A 1 465 ? 14.950 18.343 10.506 1.00 56.97 465 HIS A O 1
ATOM 3743 N N . GLY A 1 466 ? 16.557 18.067 8.968 1.00 46.16 466 GLY A N 1
ATOM 3744 C CA . GLY A 1 466 ? 17.657 18.488 9.835 1.00 46.16 466 GLY A CA 1
ATOM 3745 C C . GLY A 1 466 ? 17.610 19.972 10.208 1.00 46.16 466 GLY A C 1
ATOM 3746 O O . GLY A 1 466 ? 18.030 20.305 11.306 1.00 46.16 466 GLY A O 1
ATOM 3747 N N . LYS A 1 467 ? 17.062 20.832 9.336 1.00 39.56 467 LYS A N 1
ATOM 3748 C CA . LYS A 1 467 ? 16.858 22.264 9.614 1.00 39.56 467 LYS A CA 1
ATOM 3749 C C . LYS A 1 467 ? 15.640 22.542 10.500 1.00 39.56 467 LYS A C 1
ATOM 3751 O O . LYS A 1 467 ? 15.689 23.437 11.323 1.00 39.56 467 LYS A O 1
ATOM 3756 N N . ILE A 1 468 ? 14.575 21.748 10.373 1.00 38.84 468 ILE A N 1
ATOM 3757 C CA . ILE A 1 468 ? 13.325 21.933 11.139 1.00 38.84 468 ILE A CA 1
ATOM 3758 C C . ILE A 1 468 ? 13.485 21.565 12.630 1.00 38.84 468 ILE A C 1
ATOM 3760 O O . ILE A 1 468 ? 12.658 21.946 13.443 1.00 38.84 468 ILE A O 1
ATOM 3764 N N . VAL A 1 469 ? 14.524 20.810 13.004 1.00 33.94 469 VAL A N 1
ATOM 3765 C CA . VAL A 1 469 ? 14.798 20.428 14.408 1.00 33.94 469 VAL A CA 1
ATOM 3766 C C . VAL A 1 469 ? 15.781 21.400 15.087 1.00 33.94 469 VAL A C 1
ATOM 3768 O O . VAL A 1 469 ? 16.054 21.264 16.275 1.00 33.94 469 VAL A O 1
ATOM 3771 N N . THR A 1 470 ? 16.340 22.361 14.343 1.00 29.88 470 THR A N 1
ATOM 3772 C CA . THR A 1 470 ? 17.329 23.338 14.839 1.00 29.88 470 THR A CA 1
ATOM 3773 C C . THR A 1 470 ? 16.802 24.770 14.939 1.00 29.88 470 THR A C 1
ATOM 3775 O O . THR A 1 470 ? 17.552 25.629 15.394 1.00 29.88 470 THR A O 1
ATOM 3778 N N . ASP A 1 471 ? 15.548 24.995 14.551 1.00 27.52 471 ASP A N 1
ATOM 3779 C CA . ASP A 1 471 ? 14.767 26.211 14.817 1.00 27.52 471 ASP A CA 1
ATOM 3780 C C . ASP A 1 471 ? 13.652 25.858 15.813 1.00 27.52 471 ASP A C 1
ATOM 3782 O O . ASP A 1 471 ? 13.289 26.729 16.637 1.00 27.52 471 ASP A O 1
#

Sequence (471 aa):
MASSPESSVKKPTIGSGTGSGVWRKVELTVLFTYAGCFLATVLFKSMSVSTEYDSVSKAGWLWGLKQGWIMNRKVDLSDSQWRNFRSNLPVLAVVMGSFTAVGQILRSTFQLRRRGMSWFWLTLSLVYIVYLHGASVLFILAIALGNYYVVKCKLDMTTSSLVCCKVMLRLVSFGLDFHWAQLARISTTNWEEVALKDEDYNVVTYLAYLLFAPLYVAGPTISYNAFASQLDLPQKSESNSRVFIYGLRWILCMALMEFLTHFCYFNSLAISGVWQKLSPLEVFIVGYGVGGVETPENMLRCVNNCYDLEGFWKSWHASYNRWLVRYMYIPLGGNKWRMLNVWIIFTFVAVWHDLEWKLLSWAWVTCLLWVPELSIKHLMKTKPMQPFKTTHWYTECCAIAGAMNISGLMVANLVGFVVGPSGIWVLASLLFTVQTIPVLVGVFITFYVGSKIMFYKRELERASHGKIVTD

pLDDT: mean 78.46, std 15.69, range [23.81, 93.44]

Foldseek 3Di:
DDDDDPPPPPDPPLAPFPDDPVVVVVLVVVLVVVVVVVVVCLQVVLLVVVVVCCPPVNVVLFPQWDQDDPPRFTFRPLDPVCVVCVVCVVVCCVVVVCVVVVLVVCCVVVVAALVRSLQVQLVVLLVVVCVVQPPCVVVVVVLLVVLLCCLVVPPPPVPDDDDQDPLSLASLLLSVLQVCLVVVDDDDDPPDQDRDDNVLSDPSLSSSSSRRPVCNHPHFADHSSVSSVCRGDPDDDDPPVVVVVVVVVVVVLVVVSRVCRRRRNLSRCVVSVVLVVDDPLSVVSSVVVVQDDAPCPQQVDGLLLDLDLVVRLCRHRVRVSVSCCPSPQVVVVHPVCVLVSLLVSLCCVLVSVPPDQLSNQLSVLSSVLVPVVVVVVVVCVDPVNSVVSNHPVVLQVSLLSSLVSSVSNVLSCCCRPPQDPVCNVVVVVVCPDPSNVVVVVVSSVSSSSSSSVSVVVVVVVVVVVVVVVVD

Secondary structure (DSSP, 8-state):
--------------------HHHHHHHHHHHHHHHHHHHHHHHHHHHHHHHHHHSTTTGGG--SEEE-SSTT-EEE---HHHHHHHHHHHHHHHHHHHHHHHHHHHHHHH---HHHHHHHHHHHHHHHHHHHHGGGHHHHHHHHHHHHHHHHTT--TTSS----SHHHHHHHHHHHHHHHHHTT-----SS--PPPPGGGS-HHHHHHHHH-HHHHSSPPP--HHHHHHHHHSPPP---HHHHHHHHHHHHHHHHHHHHHHHH--HHHHHHTTGGGGS-HHHHHHHHHHHT----TTTBSS-GGG-SSHHHHHHHBTHHHHHHHIIIIITTTTGGGGHHHHHHHHHHHHHHHH---HHHHHHHHHHHHHHHHHHHHHHHTTSGGGTTGGGSHHHHHHHHHHHHHHHHHHHHHHHIIIII-GGGHHHHHHHHSSTTTHHHHHHHHHHHHHHHHHHHHHHHHHHHHHHHHT--

Radius of gyration: 25.62 Å; chains: 1; bounding box: 66×50×78 Å